Protein AF-0000000073401118 (afdb_homodimer)

Solvent-accessible surface area (backbone atoms only — not comparable to full-atom values): 35729 Å² total; per-residue (Å²): 131,48,55,40,58,37,63,47,69,46,80,69,41,74,24,68,22,26,36,30,37,42,54,56,75,55,61,61,20,61,83,17,18,49,40,65,60,48,33,18,54,53,37,44,51,42,55,16,43,44,14,30,41,29,41,31,58,23,10,23,42,85,70,21,19,41,24,78,24,24,38,29,34,64,48,70,65,22,48,58,38,40,47,64,43,51,51,45,34,61,72,62,28,89,48,42,39,30,37,26,43,28,39,17,14,51,51,13,24,14,41,55,36,71,77,45,10,46,75,29,50,53,94,73,76,33,49,82,18,39,22,59,19,62,51,40,64,46,88,90,47,76,60,23,44,48,53,49,76,67,48,50,52,51,51,44,48,27,45,24,54,24,32,39,51,40,47,73,70,62,49,48,29,39,30,42,45,32,26,52,28,15,30,41,22,25,28,52,20,59,78,40,18,74,33,83,54,79,52,12,74,49,73,69,20,12,44,40,58,48,50,50,40,48,50,45,31,55,70,48,28,60,85,55,38,37,39,29,35,30,34,33,34,26,30,52,38,93,84,39,37,38,55,70,56,41,44,53,52,47,45,54,38,49,76,70,63,48,56,32,40,37,27,47,56,25,50,58,45,86,74,43,64,79,78,84,47,77,38,59,30,33,65,55,17,27,52,41,29,73,74,58,70,49,53,20,25,21,28,42,66,55,73,50,54,68,59,52,27,47,40,35,65,72,61,37,23,64,27,43,32,30,48,46,53,40,69,55,31,49,34,45,49,47,54,34,21,54,75,62,73,35,62,38,62,62,45,75,72,52,56,80,30,56,50,82,92,41,78,48,31,60,41,95,72,64,70,33,73,109,130,48,56,38,59,34,65,49,69,47,80,69,42,73,23,66,21,27,37,31,38,43,55,56,74,55,60,61,20,60,83,16,17,51,40,65,60,48,33,18,55,53,36,43,52,42,55,16,42,43,15,30,42,30,40,30,58,24,10,24,41,85,69,20,18,41,24,78,24,25,39,29,33,63,50,69,66,21,48,58,39,42,47,64,41,49,52,46,33,62,73,61,28,88,47,42,38,30,36,26,44,28,39,18,14,51,52,14,24,16,41,56,34,71,78,45,10,46,75,30,50,54,93,74,75,33,49,83,18,39,22,59,19,63,50,41,65,47,89,90,46,76,61,22,45,48,54,50,74,68,48,50,52,50,52,44,47,28,45,25,53,22,32,39,50,39,47,73,69,62,51,48,29,40,29,43,46,32,25,50,28,15,31,41,22,24,27,52,20,59,78,39,18,74,34,83,54,79,52,13,74,50,74,69,20,12,44,40,58,50,51,51,40,48,51,46,31,56,70,47,27,61,83,55,38,35,39,28,36,31,34,32,34,28,29,52,38,94,82,39,38,37,54,71,56,40,43,53,52,49,43,54,37,49,76,70,64,48,54,31,40,36,27,48,56,25,50,58,46,88,74,42,63,80,79,83,48,78,37,59,30,33,66,56,18,26,52,40,30,71,73,57,70,50,51,21,27,21,29,41,67,53,72,50,54,68,59,52,27,47,39,36,64,73,59,37,22,64,27,42,31,30,49,46,54,38,69,54,33,50,34,46,49,49,54,35,21,54,74,61,73,34,62,37,62,62,47,76,72,52,56,81,29,58,50,82,91,42,77,48,31,61,41,95,73,65,72,32,70,110

Structure (mmCIF, N/CA/C/O backbone):
data_AF-0000000073401118-model_v1
#
loop_
_entity.id
_entity.type
_entity.pdbx_description
1 polymer 'Oxidoreductase, FAD/FMN-binding'
#
loop_
_atom_site.group_PDB
_atom_site.id
_atom_site.type_symbol
_atom_site.label_atom_id
_atom_site.label_alt_id
_atom_site.label_comp_id
_atom_site.label_asym_id
_atom_site.label_entity_id
_atom_site.label_seq_id
_atom_site.pdbx_PDB_ins_code
_atom_site.Cartn_x
_atom_site.Cartn_y
_atom_site.Cartn_z
_atom_site.occupancy
_atom_site.B_iso_or_equiv
_atom_site.auth_seq_id
_atom_site.auth_comp_id
_atom_site.auth_asym_id
_atom_site.auth_atom_id
_atom_site.pdbx_PDB_model_num
ATOM 1 N N . MET A 1 1 ? -20.281 -0.893 -20.953 1 76.19 1 MET A N 1
ATOM 2 C CA . MET A 1 1 ? -19.422 -1.292 -19.844 1 76.19 1 MET A CA 1
ATOM 3 C C . MET A 1 1 ? -18.203 -2.061 -20.359 1 76.19 1 MET A C 1
ATOM 5 O O . MET A 1 1 ? -18.312 -2.873 -21.281 1 76.19 1 MET A O 1
ATOM 9 N N . SER A 1 2 ? -17 -1.67 -19.984 1 93.31 2 SER A N 1
ATOM 10 C CA . SER A 1 2 ? -15.781 -2.348 -20.422 1 93.31 2 SER A CA 1
ATOM 11 C C . SER A 1 2 ? -15.781 -3.812 -20 1 93.31 2 SER A C 1
ATOM 13 O O . SER A 1 2 ? -16.203 -4.145 -18.891 1 93.31 2 SER A O 1
ATOM 15 N N . ALA A 1 3 ? -15.5 -4.723 -20.969 1 97.94 3 ALA A N 1
ATOM 16 C CA . ALA A 1 3 ? -15.484 -6.156 -20.688 1 97.94 3 ALA A CA 1
ATOM 17 C C . ALA A 1 3 ? -14.562 -6.473 -19.5 1 97.94 3 ALA A C 1
ATOM 19 O O . ALA A 1 3 ? -14.859 -7.371 -18.703 1 97.94 3 ALA A O 1
ATOM 20 N N . LEU A 1 4 ? -13.555 -5.707 -19.406 1 98.56 4 LEU A N 1
ATOM 21 C CA . LEU A 1 4 ? -12.555 -5.902 -18.375 1 98.56 4 LEU A CA 1
ATOM 22 C C . LEU A 1 4 ? -13.164 -5.711 -16.984 1 98.56 4 LEU A C 1
ATOM 24 O O . LEU A 1 4 ? -12.727 -6.348 -16.016 1 98.56 4 LEU A O 1
ATOM 28 N N . PHE A 1 5 ? -14.203 -4.902 -16.859 1 98.38 5 PHE A N 1
ATOM 29 C CA . PHE A 1 5 ? -14.781 -4.582 -15.562 1 98.38 5 PHE A CA 1
ATOM 30 C C . PHE A 1 5 ? -16.172 -5.211 -15.422 1 98.38 5 PHE A C 1
ATOM 32 O O . PHE A 1 5 ? -17 -4.723 -14.656 1 98.38 5 PHE A O 1
ATOM 39 N N . SER A 1 6 ? -16.422 -6.254 -16.156 1 98.31 6 SER A N 1
ATOM 40 C CA . SER A 1 6 ? -17.641 -7.055 -15.992 1 98.31 6 SER A CA 1
ATOM 41 C C . SER A 1 6 ? -17.422 -8.172 -14.977 1 98.31 6 SER A C 1
ATOM 43 O O . SER A 1 6 ? -16.312 -8.703 -14.852 1 98.31 6 SER A O 1
ATOM 45 N N . PRO A 1 7 ? -18.469 -8.469 -14.227 1 98.06 7 PRO A N 1
ATOM 46 C CA . PRO A 1 7 ? -18.328 -9.508 -13.211 1 98.06 7 PRO A CA 1
ATOM 47 C C . PRO A 1 7 ? -18.219 -10.914 -13.805 1 98.06 7 PRO A C 1
ATOM 49 O O . PRO A 1 7 ? -18.547 -11.109 -14.977 1 98.06 7 PRO A O 1
ATOM 52 N N . PHE A 1 8 ? -17.719 -11.82 -13.133 1 98.44 8 PHE A N 1
ATOM 53 C CA . PHE A 1 8 ? -17.578 -13.227 -13.492 1 98.44 8 PHE A CA 1
ATOM 54 C C . PHE A 1 8 ? -17.734 -14.117 -12.266 1 98.44 8 PHE A C 1
ATOM 56 O O . PHE A 1 8 ? -17.188 -13.82 -11.203 1 98.44 8 PHE A O 1
ATOM 63 N N . THR A 1 9 ? -18.5 -15.117 -12.359 1 98.5 9 THR A N 1
ATOM 64 C CA . THR A 1 9 ? -18.734 -16.016 -11.234 1 98.5 9 THR A CA 1
ATOM 65 C C . THR A 1 9 ? -18.062 -17.359 -11.461 1 98.5 9 THR A C 1
ATOM 67 O O . THR A 1 9 ? -18.219 -17.969 -12.516 1 98.5 9 THR A O 1
ATOM 70 N N . LEU A 1 10 ? -17.203 -17.766 -10.57 1 97.81 10 LEU A N 1
ATOM 71 C CA . LEU A 1 10 ? -16.609 -19.094 -10.469 1 97.81 10 LEU A CA 1
ATOM 72 C C . LEU A 1 10 ? -17.203 -19.859 -9.297 1 97.81 10 LEU A C 1
ATOM 74 O O . LEU A 1 10 ? -16.875 -19.594 -8.141 1 97.81 10 LEU A O 1
ATOM 78 N N . ARG A 1 11 ? -18 -20.875 -9.602 1 97.25 11 ARG A N 1
ATOM 79 C CA . ARG A 1 11 ? -18.75 -21.562 -8.562 1 97.25 11 ARG A CA 1
ATOM 80 C C . ARG A 1 11 ? -19.516 -20.578 -7.68 1 97.25 11 ARG A C 1
ATOM 82 O O . ARG A 1 11 ? -20.328 -19.797 -8.172 1 97.25 11 ARG A O 1
ATOM 89 N N . GLY A 1 12 ? -19.203 -20.562 -6.41 1 97.44 12 GLY A N 1
ATOM 90 C CA . GLY A 1 12 ? -19.906 -19.688 -5.473 1 97.44 12 GLY A CA 1
ATOM 91 C C . GLY A 1 12 ? -19.203 -18.359 -5.273 1 97.44 12 GLY A C 1
ATOM 92 O O . GLY A 1 12 ? -19.625 -17.547 -4.449 1 97.44 12 GLY A O 1
ATOM 93 N N . VAL A 1 13 ? -18.234 -18.062 -6.02 1 98.31 13 VAL A N 1
ATOM 94 C CA . VAL A 1 13 ? -17.438 -16.844 -5.836 1 98.31 13 VAL A CA 1
ATOM 95 C C . VAL A 1 13 ? -17.609 -15.922 -7.039 1 98.31 13 VAL A C 1
ATOM 97 O O . VAL A 1 13 ? -17.281 -16.297 -8.164 1 98.31 13 VAL A O 1
ATOM 100 N N . THR A 1 14 ? -18.125 -14.711 -6.789 1 98.62 14 THR A N 1
ATOM 101 C CA . THR A 1 14 ? -18.297 -13.719 -7.848 1 98.62 14 THR A CA 1
ATOM 102 C C . THR A 1 14 ? -17.203 -12.664 -7.773 1 98.62 14 THR A C 1
ATOM 104 O O . THR A 1 14 ? -16.953 -12.086 -6.711 1 98.62 14 THR A O 1
ATOM 107 N N . LEU A 1 15 ? -16.516 -12.508 -8.828 1 98.44 15 LEU A N 1
ATOM 108 C CA . LEU A 1 15 ? -15.523 -11.453 -8.977 1 98.44 15 LEU A CA 1
ATOM 109 C C . LEU A 1 15 ? -16.125 -10.219 -9.633 1 98.44 15 LEU A C 1
ATOM 111 O O . LEU A 1 15 ? -16.828 -10.32 -10.641 1 98.44 15 LEU A O 1
ATOM 115 N N . PRO A 1 16 ? -15.867 -9.047 -9.094 1 97.81 16 PRO A N 1
ATOM 116 C CA . PRO A 1 16 ? -16.5 -7.828 -9.609 1 97.81 16 PRO A CA 1
ATOM 117 C C . PRO A 1 16 ? -15.938 -7.387 -10.953 1 97.81 16 PRO A C 1
ATOM 119 O O . PRO A 1 16 ? -16.531 -6.551 -11.633 1 97.81 16 PRO A O 1
ATOM 122 N N . ASN A 1 17 ? -14.836 -7.887 -11.305 1 98.56 17 ASN A N 1
ATOM 123 C CA . ASN A 1 17 ? -14.203 -7.609 -12.594 1 98.56 17 ASN A CA 1
ATOM 124 C C . ASN A 1 17 ? -13.242 -8.719 -12.992 1 98.56 17 ASN A C 1
ATOM 126 O O . ASN A 1 17 ? -13.109 -9.719 -12.281 1 98.56 17 ASN A O 1
ATOM 130 N N . ARG A 1 18 ? -12.562 -8.555 -14.133 1 98.81 18 ARG A N 1
ATOM 131 C CA . ARG A 1 18 ? -11.805 -9.633 -14.766 1 98.81 18 ARG A CA 1
ATOM 132 C C . ARG A 1 18 ? -10.305 -9.438 -14.562 1 98.81 18 ARG A C 1
ATOM 134 O O . ARG A 1 18 ? -9.5 -9.969 -15.328 1 98.81 18 ARG A O 1
ATOM 141 N N . ILE A 1 19 ? -9.906 -8.648 -13.562 1 98.88 19 ILE A N 1
ATOM 142 C CA . ILE A 1 19 ? -8.508 -8.344 -13.273 1 98.88 19 ILE A CA 1
ATOM 143 C C . ILE A 1 19 ? -8.031 -9.188 -12.094 1 98.88 19 ILE A C 1
ATOM 145 O O . ILE A 1 19 ? -8.617 -9.141 -11.008 1 98.88 19 ILE A O 1
ATOM 149 N N . VAL A 1 20 ? -6.957 -9.945 -12.289 1 98.94 20 VAL A N 1
ATOM 150 C CA . VAL A 1 20 ? -6.375 -10.805 -11.266 1 98.94 20 VAL A CA 1
ATOM 151 C C . VAL A 1 20 ? -4.965 -10.328 -10.93 1 98.94 20 VAL A C 1
ATOM 153 O O . VAL A 1 20 ? -4.176 -10.023 -11.828 1 98.94 20 VAL A O 1
ATOM 156 N N . ILE A 1 21 ? -4.707 -10.156 -9.68 1 98.88 21 ILE A N 1
ATOM 157 C CA . ILE A 1 21 ? -3.326 -9.945 -9.25 1 98.88 21 ILE A CA 1
ATOM 158 C C . ILE A 1 21 ? -2.633 -11.297 -9.07 1 98.88 21 ILE A C 1
ATOM 160 O O . ILE A 1 21 ? -3.045 -12.109 -8.242 1 98.88 21 ILE A O 1
ATOM 164 N N . SER A 1 22 ? -1.608 -11.477 -9.836 1 98.81 22 SER A N 1
ATOM 165 C CA . SER A 1 22 ? -0.896 -12.75 -9.852 1 98.81 22 SER A CA 1
ATOM 166 C C . SER A 1 22 ? -0.177 -13 -8.531 1 98.81 22 SER A C 1
ATOM 168 O O . SER A 1 22 ? 0.151 -12.055 -7.809 1 98.81 22 SER A O 1
ATOM 170 N N . PRO A 1 23 ? -0.032 -14.297 -8.133 1 98.56 23 PRO A N 1
ATOM 171 C CA . PRO A 1 23 ? 0.853 -14.578 -7.004 1 98.56 23 PRO A CA 1
ATOM 172 C C . PRO A 1 23 ? 2.295 -14.156 -7.258 1 98.56 23 PRO A C 1
ATOM 174 O O . PRO A 1 23 ? 2.838 -14.414 -8.336 1 98.56 23 PRO A O 1
ATOM 177 N N . MET A 1 24 ? 2.902 -13.461 -6.363 1 98 24 MET A N 1
ATOM 178 C CA . MET A 1 24 ? 4.266 -12.953 -6.484 1 98 24 MET A CA 1
ATOM 179 C C . MET A 1 24 ? 5.07 -13.242 -5.223 1 98 24 MET A C 1
ATOM 181 O O . MET A 1 24 ? 4.797 -12.672 -4.164 1 98 24 MET A O 1
ATOM 185 N N . CYS A 1 25 ? 6.02 -14.102 -5.367 1 97.81 25 CYS A N 1
ATOM 186 C CA . CYS A 1 25 ? 6.863 -14.375 -4.211 1 97.81 25 CYS A CA 1
ATOM 187 C C . CYS A 1 25 ? 7.547 -13.109 -3.717 1 97.81 25 CYS A C 1
ATOM 189 O O . CYS A 1 25 ? 8.133 -12.367 -4.508 1 97.81 25 CYS A O 1
ATOM 191 N N . GLN A 1 26 ? 7.508 -12.93 -2.461 1 98.12 26 GLN A N 1
ATOM 192 C CA . GLN A 1 26 ? 8.055 -11.719 -1.864 1 98.12 26 GLN A CA 1
ATOM 193 C C . GLN A 1 26 ? 9.312 -12.023 -1.051 1 98.12 26 GLN A C 1
ATOM 195 O O . GLN A 1 26 ? 10.047 -11.109 -0.669 1 98.12 26 GLN A O 1
ATOM 200 N N . TYR A 1 27 ? 9.492 -13.281 -0.711 1 98.25 27 TYR A N 1
ATOM 201 C CA . TYR A 1 27 ? 10.672 -13.711 0.038 1 98.25 27 TYR A CA 1
ATOM 202 C C . TYR A 1 27 ? 10.828 -12.891 1.313 1 98.25 27 TYR A C 1
ATOM 204 O O . TYR A 1 27 ? 11.906 -12.352 1.582 1 98.25 27 TYR A O 1
ATOM 212 N N . SER A 1 28 ? 9.812 -12.812 2.105 1 98.75 28 SER A N 1
ATOM 213 C CA . SER A 1 28 ? 9.805 -11.914 3.256 1 98.75 28 SER A CA 1
ATOM 214 C C . SER A 1 28 ? 9.188 -12.586 4.477 1 98.75 28 SER A C 1
ATOM 216 O O . SER A 1 28 ? 8.789 -11.906 5.43 1 98.75 28 SER A O 1
ATOM 218 N N . ALA A 1 29 ? 8.969 -13.891 4.387 1 98.75 29 ALA A N 1
ATOM 219 C CA . ALA A 1 29 ? 8.484 -14.656 5.535 1 98.75 29 ALA A CA 1
ATOM 220 C C . ALA A 1 29 ? 9.641 -15.148 6.391 1 98.75 29 ALA A C 1
ATOM 222 O O . ALA A 1 29 ? 10.805 -15.109 5.965 1 98.75 29 ALA A O 1
ATOM 223 N N . GLU A 1 30 ? 9.391 -15.469 7.621 1 98.56 30 GLU A N 1
ATOM 224 C CA . GLU A 1 30 ? 10.312 -16.141 8.531 1 98.56 30 GLU A CA 1
ATOM 225 C C . GLU A 1 30 ? 9.75 -17.484 8.984 1 98.56 30 GLU A C 1
ATOM 227 O O . GLU A 1 30 ? 8.688 -17.547 9.602 1 98.56 30 GLU A O 1
ATOM 232 N N . ASN A 1 31 ? 10.398 -18.562 8.578 1 98.25 31 ASN A N 1
ATOM 233 C CA . ASN A 1 31 ? 9.93 -19.922 8.852 1 98.25 31 ASN A CA 1
ATOM 234 C C . ASN A 1 31 ? 8.523 -20.141 8.305 1 98.25 31 ASN A C 1
ATOM 236 O O . ASN A 1 31 ? 7.68 -20.734 8.984 1 98.25 31 ASN A O 1
ATOM 240 N N . GLY A 1 32 ? 8.289 -19.578 7.172 1 98.81 32 GLY A N 1
ATOM 241 C CA . GLY A 1 32 ? 7.008 -19.75 6.508 1 98.81 32 GLY A CA 1
ATOM 242 C C . GLY A 1 32 ? 5.926 -18.844 7.039 1 98.81 32 GLY A C 1
ATOM 243 O O . GLY A 1 32 ? 4.82 -18.781 6.488 1 98.81 32 GLY A O 1
ATOM 244 N N . GLU A 1 33 ? 6.211 -18.094 8.117 1 98.94 33 GLU A N 1
ATOM 245 C CA . GLU A 1 33 ? 5.215 -17.25 8.773 1 98.94 33 GLU A CA 1
ATOM 246 C C . GLU A 1 33 ? 5.156 -15.867 8.141 1 98.94 33 GLU A C 1
ATOM 248 O O . GLU A 1 33 ? 6.188 -15.227 7.934 1 98.94 33 GLU A O 1
ATOM 253 N N . ALA A 1 34 ? 3.941 -15.414 7.848 1 98.88 34 ALA A N 1
ATOM 254 C CA . ALA A 1 34 ? 3.744 -14.055 7.355 1 98.88 34 ALA A CA 1
ATOM 255 C C . ALA A 1 34 ? 4.246 -13.023 8.367 1 98.88 34 ALA A C 1
ATOM 257 O O . ALA A 1 34 ? 4.184 -13.258 9.578 1 98.88 34 ALA A O 1
ATOM 258 N N . ARG A 1 35 ? 4.77 -11.953 7.891 1 98.5 35 ARG A N 1
ATOM 259 C CA . ARG A 1 35 ? 5.285 -10.852 8.703 1 98.5 35 ARG A CA 1
ATOM 260 C C . ARG A 1 35 ? 4.664 -9.523 8.281 1 98.5 35 ARG A C 1
ATOM 262 O O . ARG A 1 35 ? 3.717 -9.5 7.492 1 98.5 35 ARG A O 1
ATOM 269 N N . ALA A 1 36 ? 5.137 -8.406 8.844 1 98.69 36 ALA A N 1
ATOM 270 C CA . ALA A 1 36 ? 4.598 -7.078 8.578 1 98.69 36 ALA A CA 1
ATOM 271 C C . ALA A 1 36 ? 4.625 -6.762 7.086 1 98.69 36 ALA A C 1
ATOM 273 O O . ALA A 1 36 ? 3.738 -6.074 6.574 1 98.69 36 ALA A O 1
ATOM 274 N N . TRP A 1 37 ? 5.641 -7.289 6.41 1 98.81 37 TRP A N 1
ATOM 275 C CA . TRP A 1 37 ? 5.703 -7.094 4.965 1 98.81 37 TRP A CA 1
ATOM 276 C C . TRP A 1 37 ? 4.422 -7.574 4.293 1 98.81 37 TRP A C 1
ATOM 278 O O . TRP A 1 37 ? 3.893 -6.902 3.402 1 98.81 37 TRP A O 1
ATOM 288 N N . HIS A 1 38 ? 3.99 -8.703 4.734 1 98.94 38 HIS A N 1
ATOM 289 C CA . HIS A 1 38 ? 2.818 -9.281 4.09 1 98.94 38 HIS A CA 1
ATOM 290 C C . HIS A 1 38 ? 1.569 -8.453 4.359 1 98.94 38 HIS A C 1
ATOM 292 O O . HIS A 1 38 ? 0.704 -8.32 3.492 1 98.94 38 HIS A O 1
ATOM 298 N N . MET A 1 39 ? 1.479 -7.918 5.562 1 98.88 39 MET A N 1
ATOM 299 C CA . MET A 1 39 ? 0.378 -7.004 5.855 1 98.88 39 MET A CA 1
ATOM 300 C C . MET A 1 39 ? 0.409 -5.801 4.918 1 98.88 39 MET A C 1
ATOM 302 O O . MET A 1 39 ? -0.619 -5.418 4.359 1 98.88 39 MET A O 1
ATOM 306 N N . ILE A 1 40 ? 1.57 -5.215 4.742 1 98.88 40 ILE A N 1
ATOM 307 C CA . ILE A 1 40 ? 1.737 -4.035 3.898 1 98.88 40 ILE A CA 1
ATOM 308 C C . ILE A 1 40 ? 1.45 -4.395 2.443 1 98.88 40 ILE A C 1
ATOM 310 O O . ILE A 1 40 ? 0.598 -3.779 1.801 1 98.88 40 ILE A O 1
ATOM 314 N N . HIS A 1 41 ? 2.074 -5.438 1.964 1 98.81 41 HIS A N 1
ATOM 315 C CA . HIS A 1 41 ? 2.064 -5.82 0.556 1 98.81 41 HIS A CA 1
ATOM 316 C C . HIS A 1 41 ? 0.688 -6.32 0.13 1 98.81 41 HIS A C 1
ATOM 318 O O . HIS A 1 41 ? 0.091 -5.785 -0.807 1 98.81 41 HIS A O 1
ATOM 324 N N . LEU A 1 42 ? 0.178 -7.297 0.824 1 98.94 42 LEU A N 1
ATOM 325 C CA . LEU A 1 42 ? -1.124 -7.852 0.473 1 98.94 42 LEU A CA 1
ATOM 326 C C . LEU A 1 42 ? -2.242 -6.871 0.809 1 98.94 42 LEU A C 1
ATOM 328 O O . LEU A 1 42 ? -3.215 -6.75 0.059 1 98.94 42 LEU A O 1
ATOM 332 N N . GLY A 1 43 ? -2.061 -6.215 1.923 1 98.81 43 GLY A N 1
ATOM 333 C CA . GLY A 1 43 ? -3.059 -5.23 2.311 1 98.81 43 GLY A CA 1
ATOM 334 C C . GLY A 1 43 ? -3.258 -4.141 1.271 1 98.81 43 GLY A C 1
ATOM 335 O O . GLY A 1 43 ? -4.391 -3.824 0.906 1 98.81 43 GLY A O 1
ATOM 336 N N . HIS A 1 44 ? -2.152 -3.572 0.819 1 98.19 44 HIS A N 1
ATOM 337 C CA . HIS A 1 44 ? -2.312 -2.473 -0.125 1 98.19 44 HIS A CA 1
ATOM 338 C C . HIS A 1 44 ? -2.812 -2.973 -1.476 1 98.19 44 HIS A C 1
ATOM 340 O O . HIS A 1 44 ? -3.586 -2.287 -2.15 1 98.19 44 HIS A O 1
ATOM 346 N N . LEU A 1 45 ? -2.373 -4.145 -1.933 1 98.81 45 LEU A N 1
ATOM 347 C CA . LEU A 1 45 ? -2.861 -4.699 -3.191 1 98.81 45 LEU A CA 1
ATOM 348 C C . LEU A 1 45 ? -4.355 -4.984 -3.115 1 98.81 45 LEU A C 1
ATOM 350 O O . LEU A 1 45 ? -5.07 -4.855 -4.113 1 98.81 45 LEU A O 1
ATOM 354 N N . ALA A 1 46 ? -4.82 -5.352 -1.925 1 98.81 46 ALA A N 1
ATOM 355 C CA . ALA A 1 46 ? -6.238 -5.625 -1.728 1 98.81 46 ALA A CA 1
ATOM 356 C C . ALA A 1 46 ? -7.082 -4.379 -1.988 1 98.81 46 ALA A C 1
ATOM 358 O O . ALA A 1 46 ? -8.273 -4.48 -2.277 1 98.81 46 ALA A O 1
ATOM 359 N N . LEU A 1 47 ? -6.461 -3.229 -1.875 1 98.69 47 LEU A N 1
ATOM 360 C CA . LEU A 1 47 ? -7.164 -1.964 -2.059 1 98.69 47 LEU A CA 1
ATOM 361 C C . LEU A 1 47 ? -7.066 -1.492 -3.506 1 98.69 47 LEU A C 1
ATOM 363 O O . LEU A 1 47 ? -7.383 -0.34 -3.811 1 98.69 47 LEU A O 1
ATOM 367 N N . SER A 1 48 ? -6.648 -2.293 -4.461 1 98.56 48 SER A N 1
ATOM 368 C CA . SER A 1 48 ? -6.316 -1.931 -5.836 1 98.56 48 SER A CA 1
ATOM 369 C C . SER A 1 48 ? -7.57 -1.803 -6.691 1 98.56 48 SER A C 1
ATOM 371 O O . SER A 1 48 ? -7.531 -1.212 -7.773 1 98.56 48 SER A O 1
ATOM 373 N N . GLY A 1 49 ? -8.656 -2.479 -6.266 1 98.38 49 GLY A N 1
ATOM 374 C CA . GLY A 1 49 ? -9.859 -2.512 -7.086 1 98.38 49 GLY A CA 1
ATOM 375 C C . GLY A 1 49 ? -9.93 -3.73 -7.988 1 98.38 49 GLY A C 1
ATOM 376 O O . GLY A 1 49 ? -10.922 -3.934 -8.688 1 98.38 49 GLY A O 1
ATOM 377 N N . ALA A 1 50 ? -8.938 -4.609 -7.938 1 98.81 50 ALA A N 1
ATOM 378 C CA . ALA A 1 50 ? -8.93 -5.836 -8.734 1 98.81 50 ALA A CA 1
ATOM 379 C C . ALA A 1 50 ? -9.984 -6.816 -8.227 1 98.81 50 ALA A C 1
ATOM 381 O O . ALA A 1 50 ? -10.484 -6.68 -7.105 1 98.81 50 ALA A O 1
ATOM 382 N N . GLY A 1 51 ? -10.32 -7.746 -9.102 1 98.69 51 GLY A N 1
ATOM 383 C CA . GLY A 1 51 ? -11.344 -8.711 -8.734 1 98.69 51 GLY A CA 1
ATOM 384 C C . GLY A 1 51 ? -10.82 -9.828 -7.852 1 98.69 51 GLY A C 1
ATOM 385 O O . GLY A 1 51 ? -11.562 -10.375 -7.027 1 98.69 51 GLY A O 1
ATOM 386 N N . LEU A 1 52 ? -9.555 -10.172 -8.039 1 98.88 52 LEU A N 1
ATOM 387 C CA . LEU A 1 52 ? -8.969 -11.305 -7.332 1 98.88 52 LEU A CA 1
ATOM 388 C C . LEU A 1 52 ? -7.508 -11.031 -6.984 1 98.88 52 LEU A C 1
ATOM 390 O O . LEU A 1 52 ? -6.742 -10.57 -7.828 1 98.88 52 LEU A O 1
ATOM 394 N N . LEU A 1 53 ? -7.18 -11.18 -5.754 1 98.94 53 LEU A N 1
ATOM 395 C CA . LEU A 1 53 ? -5.801 -11.148 -5.273 1 98.94 53 LEU A CA 1
ATOM 396 C C . LEU A 1 53 ? -5.309 -12.555 -4.957 1 98.94 53 LEU A C 1
ATOM 398 O O . LEU A 1 53 ? -5.863 -13.234 -4.086 1 98.94 53 LEU A O 1
ATOM 402 N N . CYS A 1 54 ? -4.297 -12.992 -5.656 1 98.94 54 CYS A N 1
ATOM 403 C CA . CYS A 1 54 ? -3.742 -14.312 -5.387 1 98.94 54 CYS A CA 1
ATOM 404 C C . CYS A 1 54 ? -2.488 -14.211 -4.523 1 98.94 54 CYS A C 1
ATOM 406 O O . CYS A 1 54 ? -1.486 -13.625 -4.945 1 98.94 54 CYS A O 1
ATOM 408 N N . ILE A 1 55 ? -2.551 -14.742 -3.305 1 98.88 55 ILE A N 1
ATOM 409 C CA . ILE A 1 55 ? -1.406 -14.773 -2.402 1 98.88 55 ILE A CA 1
ATOM 410 C C . ILE A 1 55 ? -0.281 -15.594 -3.023 1 98.88 55 ILE A C 1
ATOM 412 O O . ILE A 1 55 ? -0.531 -16.641 -3.631 1 98.88 55 ILE A O 1
ATOM 416 N N . GLU A 1 56 ? 0.899 -15.219 -2.838 1 98.62 56 GLU A N 1
ATOM 417 C CA . GLU A 1 56 ? 2.107 -15.758 -3.453 1 98.62 56 GLU A CA 1
ATOM 418 C C . GLU A 1 56 ? 2.197 -17.266 -3.26 1 98.62 56 GLU A C 1
ATOM 420 O O . GLU A 1 56 ? 1.38 -17.859 -2.551 1 98.62 56 GLU A O 1
ATOM 425 N N . ALA A 1 57 ? 3.15 -17.844 -4.023 1 98.62 57 ALA A N 1
ATOM 426 C CA . ALA A 1 57 ? 3.41 -19.281 -3.877 1 98.62 57 ALA A CA 1
ATOM 427 C C . ALA A 1 57 ? 3.629 -19.641 -2.412 1 98.62 57 ALA A C 1
ATOM 429 O O . ALA A 1 57 ? 4.672 -19.344 -1.836 1 98.62 57 ALA A O 1
ATOM 430 N N . THR A 1 58 ? 2.66 -20.312 -1.853 1 98.94 58 THR A N 1
ATOM 431 C CA . THR A 1 58 ? 2.664 -20.734 -0.458 1 98.94 58 THR A CA 1
ATOM 432 C C . THR A 1 58 ? 3.094 -22.203 -0.344 1 98.94 58 THR A C 1
ATOM 434 O O . THR A 1 58 ? 2.391 -23.094 -0.811 1 98.94 58 THR A O 1
ATOM 437 N N . ALA A 1 59 ? 4.207 -22.375 0.259 1 98.94 59 ALA A N 1
ATOM 438 C CA . ALA A 1 59 ? 4.781 -23.719 0.343 1 98.94 59 ALA A CA 1
ATOM 439 C C . ALA A 1 59 ? 3.932 -24.625 1.225 1 98.94 59 ALA A C 1
ATOM 441 O O . ALA A 1 59 ? 3.498 -24.234 2.307 1 98.94 59 ALA A O 1
ATOM 442 N N . VAL A 1 60 ? 3.744 -25.875 0.848 1 98.94 60 VAL A N 1
ATOM 443 C CA . VAL A 1 60 ? 2.877 -26.797 1.569 1 98.94 60 VAL A CA 1
ATOM 444 C C . VAL A 1 60 ? 3.691 -27.562 2.609 1 98.94 60 VAL A C 1
ATOM 446 O O . VAL A 1 60 ? 3.129 -28.188 3.51 1 98.94 60 VAL A O 1
ATOM 449 N N . GLU A 1 61 ? 4.953 -27.562 2.502 1 98.56 61 GLU A N 1
ATOM 450 C CA . GLU A 1 61 ? 5.883 -28.109 3.49 1 98.56 61 GLU A CA 1
ATOM 451 C C . GLU A 1 61 ? 7.176 -27.312 3.533 1 98.56 61 GLU A C 1
ATOM 453 O O . GLU A 1 61 ? 7.512 -26.609 2.576 1 98.56 61 GLU A O 1
ATOM 458 N N . PRO A 1 62 ? 7.934 -27.391 4.605 1 98.38 62 PRO A N 1
ATOM 459 C CA . PRO A 1 62 ? 9.125 -26.547 4.758 1 98.38 62 PRO A CA 1
ATOM 460 C C . PRO A 1 62 ? 10.133 -26.75 3.623 1 98.38 62 PRO A C 1
ATOM 462 O O . PRO A 1 62 ? 10.672 -25.766 3.096 1 98.38 62 PRO A O 1
ATOM 465 N N . ASP A 1 63 ? 10.305 -27.938 3.158 1 97.94 63 ASP A N 1
ATOM 466 C CA . ASP A 1 63 ? 11.312 -28.234 2.145 1 97.94 63 ASP A CA 1
ATOM 467 C C . ASP A 1 63 ? 10.781 -27.953 0.741 1 97.94 63 ASP A C 1
ATOM 469 O O . ASP A 1 63 ? 11.508 -28.078 -0.243 1 97.94 63 ASP A O 1
ATOM 473 N N . GLY A 1 64 ? 9.5 -27.594 0.647 1 98.62 64 GLY A N 1
ATOM 474 C CA . GLY A 1 64 ? 8.906 -27.25 -0.634 1 98.62 64 GLY A CA 1
ATOM 475 C C . GLY A 1 64 ? 9.07 -25.781 -0.985 1 98.62 64 GLY A C 1
ATOM 476 O O . GLY A 1 64 ? 8.641 -25.344 -2.053 1 98.62 64 GLY A O 1
ATOM 477 N N . ARG A 1 65 ? 9.75 -25.062 -0.099 1 98.5 65 ARG A N 1
ATOM 478 C CA . ARG A 1 65 ? 9.961 -23.641 -0.32 1 98.5 65 ARG A CA 1
ATOM 479 C C . ARG A 1 65 ? 10.984 -23.406 -1.42 1 98.5 65 ARG A C 1
ATOM 481 O O . ARG A 1 65 ? 11.977 -24.125 -1.523 1 98.5 65 ARG A O 1
ATOM 488 N N . ILE A 1 66 ? 10.719 -22.359 -2.211 1 98.69 66 ILE A N 1
ATOM 489 C CA . ILE A 1 66 ? 11.719 -21.906 -3.174 1 98.69 66 ILE A CA 1
ATOM 490 C C . ILE A 1 66 ? 12.961 -21.406 -2.438 1 98.69 66 ILE A C 1
ATOM 492 O O . ILE A 1 66 ? 14.078 -21.812 -2.746 1 98.69 66 ILE A O 1
ATOM 496 N N . SER A 1 67 ? 12.789 -20.562 -1.491 1 98.19 67 SER A N 1
ATOM 497 C CA . SER A 1 67 ? 13.805 -19.969 -0.622 1 98.19 67 SER A CA 1
ATOM 498 C C . SER A 1 67 ? 13.406 -20.078 0.846 1 98.19 67 SER A C 1
ATOM 500 O O . SER A 1 67 ? 12.227 -20.234 1.164 1 98.19 67 SER A O 1
ATOM 502 N N . PRO A 1 68 ? 14.406 -19.969 1.782 1 98.19 68 PRO A N 1
ATOM 503 C CA . PRO A 1 68 ? 14.07 -19.969 3.207 1 98.19 68 PRO A CA 1
ATOM 504 C C . PRO A 1 68 ? 13.125 -18.828 3.592 1 98.19 68 PRO A C 1
ATOM 506 O O . PRO A 1 68 ? 12.5 -18.875 4.652 1 98.19 68 PRO A O 1
ATOM 509 N N . ALA A 1 69 ? 12.945 -17.891 2.697 1 98.38 69 ALA A N 1
ATOM 510 C CA . ALA A 1 69 ? 12.195 -16.688 3.029 1 98.38 69 ALA A CA 1
ATOM 511 C C . ALA A 1 69 ? 10.781 -16.75 2.459 1 98.38 69 ALA A C 1
ATOM 513 O O . ALA A 1 69 ? 10.047 -15.766 2.496 1 98.38 69 ALA A O 1
ATOM 514 N N . ASP A 1 70 ? 10.336 -17.938 2.002 1 98.62 70 ASP A N 1
ATOM 515 C CA . ASP A 1 70 ? 9.031 -18.078 1.365 1 98.62 70 ASP A CA 1
ATOM 516 C C . ASP A 1 70 ? 7.926 -18.234 2.408 1 98.62 70 ASP A C 1
ATOM 518 O O . ASP A 1 70 ? 8.164 -18.75 3.5 1 98.62 70 ASP A O 1
ATOM 522 N N . LEU A 1 71 ? 6.781 -17.766 1.982 1 98.88 71 LEU A N 1
ATOM 523 C CA . LEU A 1 71 ? 5.559 -18.016 2.742 1 98.88 71 LEU A CA 1
ATOM 524 C C . LEU A 1 71 ? 5.195 -19.484 2.736 1 98.88 71 LEU A C 1
ATOM 526 O O . LEU A 1 71 ? 5.359 -20.172 1.719 1 98.88 71 LEU A O 1
ATOM 530 N N . GLY A 1 72 ? 4.703 -19.984 3.896 1 98.88 72 GLY A N 1
ATOM 531 C CA . GLY A 1 72 ? 4.234 -21.359 4.004 1 98.88 72 GLY A CA 1
ATOM 532 C C . GLY A 1 72 ? 2.887 -21.469 4.695 1 98.88 72 GLY A C 1
ATOM 533 O O . GLY A 1 72 ? 2.398 -20.5 5.281 1 98.88 72 GLY A O 1
ATOM 534 N N . LEU A 1 73 ? 2.277 -22.594 4.578 1 98.94 73 LEU A N 1
ATOM 535 C CA . LEU A 1 73 ? 1.031 -22.953 5.25 1 98.94 73 LEU A CA 1
ATOM 536 C C . LEU A 1 73 ? 0.995 -24.438 5.578 1 98.94 73 LEU A C 1
ATOM 538 O O . LEU A 1 73 ? 0.122 -25.172 5.098 1 98.94 73 LEU A O 1
ATOM 542 N N . TRP A 1 74 ? 1.875 -24.922 6.512 1 98.75 74 TRP A N 1
ATOM 543 C CA . TRP A 1 74 ? 2.012 -26.359 6.734 1 98.75 74 TRP A CA 1
ATOM 544 C C . TRP A 1 74 ? 1.751 -26.703 8.195 1 98.75 74 TRP A C 1
ATOM 546 O O . TRP A 1 74 ? 1.71 -27.891 8.562 1 98.75 74 TRP A O 1
ATOM 556 N N . ASN A 1 75 ? 1.581 -25.703 9.055 1 98.75 75 ASN A N 1
ATOM 557 C CA . ASN A 1 75 ? 1.326 -25.984 10.461 1 98.75 75 ASN A CA 1
ATOM 558 C C . ASN A 1 75 ? 0.528 -24.859 11.117 1 98.75 75 ASN A C 1
ATOM 560 O O . ASN A 1 75 ? 0.119 -23.906 10.438 1 98.75 75 ASN A O 1
ATOM 564 N N . ASP A 1 76 ? 0.304 -24.984 12.375 1 98.75 76 ASP A N 1
ATOM 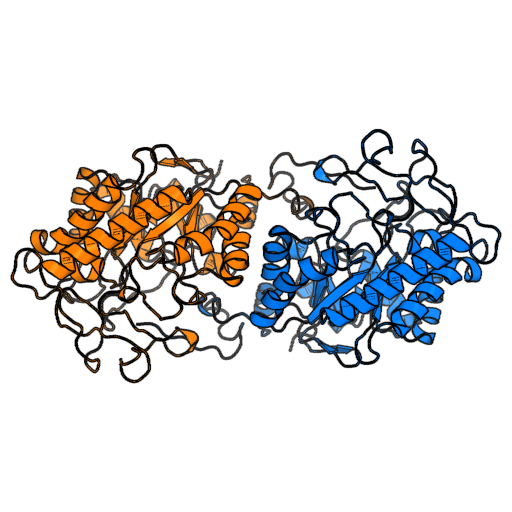565 C CA . ASP A 1 76 ? -0.532 -24.047 13.109 1 98.75 76 ASP A CA 1
ATOM 566 C C . ASP A 1 76 ? 0.104 -22.656 13.125 1 98.75 76 ASP A C 1
ATOM 568 O O . ASP A 1 76 ? -0.593 -21.641 13.016 1 98.75 76 ASP A O 1
ATOM 572 N N . ALA A 1 77 ? 1.397 -22.609 13.273 1 98.88 77 ALA A N 1
ATOM 573 C CA . ALA A 1 77 ? 2.098 -21.328 13.367 1 98.88 77 ALA A CA 1
ATOM 574 C C . ALA A 1 77 ? 1.971 -20.531 12.07 1 98.88 77 ALA A C 1
ATOM 576 O O . ALA A 1 77 ? 1.699 -19.328 12.094 1 98.88 77 ALA A O 1
ATOM 577 N N . THR A 1 78 ? 2.209 -21.172 10.953 1 98.88 78 THR A N 1
ATOM 578 C CA . THR A 1 78 ? 2.094 -20.516 9.656 1 98.88 78 THR A CA 1
ATOM 579 C C . THR A 1 78 ? 0.649 -20.094 9.391 1 98.88 78 THR A C 1
ATOM 581 O O . THR A 1 78 ? 0.4 -19.047 8.797 1 98.88 78 THR A O 1
ATOM 584 N N . GLU A 1 79 ? -0.32 -20.891 9.789 1 98.88 79 GLU A N 1
ATOM 585 C CA . GLU A 1 79 ? -1.729 -20.531 9.656 1 98.88 79 GLU A CA 1
ATOM 586 C C . GLU A 1 79 ? -2.066 -19.297 10.492 1 98.88 79 GLU A C 1
ATOM 588 O O . GLU A 1 79 ? -2.666 -18.359 9.992 1 98.88 79 GLU A O 1
ATOM 593 N N . ALA A 1 80 ? -1.627 -19.312 11.734 1 98.88 80 ALA A N 1
ATOM 594 C CA . ALA A 1 80 ? -1.9 -18.203 12.664 1 98.88 80 ALA A CA 1
ATOM 595 C C . ALA A 1 80 ? -1.298 -16.906 12.156 1 98.88 80 ALA A C 1
ATOM 597 O O . ALA A 1 80 ? -1.883 -15.828 12.344 1 98.88 80 ALA A O 1
ATOM 598 N N . ALA A 1 81 ? -0.194 -16.969 11.531 1 98.88 81 ALA A N 1
ATOM 599 C CA . ALA A 1 81 ? 0.538 -15.797 11.078 1 98.88 81 ALA A CA 1
ATOM 600 C C . ALA A 1 81 ? -0.219 -15.078 9.961 1 98.88 81 ALA A C 1
ATOM 602 O O . ALA A 1 81 ? -0.03 -13.875 9.75 1 98.88 81 ALA A O 1
ATOM 603 N N . LEU A 1 82 ? -1.089 -15.727 9.273 1 98.88 82 LEU A N 1
ATOM 604 C CA . LEU A 1 82 ? -1.816 -15.141 8.148 1 98.88 82 LEU A CA 1
ATOM 605 C C . LEU A 1 82 ? -3.143 -14.547 8.617 1 98.88 82 LEU A C 1
ATOM 607 O O . LEU A 1 82 ? -3.764 -13.766 7.891 1 98.88 82 LEU A O 1
ATOM 611 N N . GLU A 1 83 ? -3.613 -14.914 9.773 1 98.88 83 GLU A N 1
ATOM 612 C CA . GLU A 1 83 ? -4.938 -14.539 10.25 1 98.88 83 GLU A CA 1
ATOM 613 C C . GLU A 1 83 ? -5.098 -13.023 10.297 1 98.88 83 GLU A C 1
ATOM 615 O O . GLU A 1 83 ? -6.078 -12.477 9.781 1 98.88 83 GLU A O 1
ATOM 620 N N . PRO A 1 84 ? -4.121 -12.297 10.922 1 98.69 84 PRO A N 1
ATOM 621 C CA . PRO A 1 84 ? -4.312 -10.844 10.984 1 98.69 84 PRO A CA 1
ATOM 622 C C . PRO A 1 84 ? -4.297 -10.188 9.609 1 98.69 84 PRO A C 1
ATOM 624 O O . PRO A 1 84 ? -4.996 -9.188 9.391 1 98.69 84 PRO A O 1
ATOM 627 N N . VAL A 1 85 ? -3.494 -10.688 8.703 1 98.88 85 VAL A N 1
ATOM 628 C CA . VAL A 1 85 ? -3.416 -10.148 7.352 1 98.88 85 VAL A CA 1
ATOM 629 C C . VAL A 1 85 ? -4.77 -10.281 6.66 1 98.88 85 VAL A C 1
ATOM 631 O O . VAL A 1 85 ? -5.309 -9.305 6.133 1 98.88 85 VAL A O 1
ATOM 634 N N . LEU A 1 86 ? -5.328 -11.461 6.73 1 98.88 86 LEU A N 1
ATOM 635 C CA . LEU A 1 86 ? -6.598 -11.727 6.066 1 98.88 86 LEU A CA 1
ATOM 636 C C . LEU A 1 86 ? -7.734 -10.969 6.746 1 98.88 86 LEU A C 1
ATOM 638 O O . LEU A 1 86 ? -8.656 -10.492 6.078 1 98.88 86 LEU A O 1
ATOM 642 N N . ALA A 1 87 ? -7.695 -10.875 8.047 1 98.81 87 ALA A N 1
ATOM 643 C CA . ALA A 1 87 ? -8.695 -10.094 8.766 1 98.81 87 ALA A CA 1
ATOM 644 C C . ALA A 1 87 ? -8.688 -8.633 8.312 1 98.81 87 ALA A C 1
ATOM 646 O O . ALA A 1 87 ? -9.75 -8.039 8.109 1 98.81 87 ALA A O 1
ATOM 647 N N . ALA A 1 88 ? -7.516 -8.086 8.156 1 98.75 88 ALA A N 1
ATOM 648 C CA . ALA A 1 88 ? -7.395 -6.695 7.711 1 98.75 88 ALA A CA 1
ATOM 649 C C . ALA A 1 88 ? -7.953 -6.523 6.301 1 98.75 88 ALA A C 1
ATOM 651 O O . ALA A 1 88 ? -8.672 -5.559 6.027 1 98.75 88 ALA A O 1
ATOM 652 N N . ILE A 1 89 ? -7.598 -7.402 5.426 1 98.75 89 ILE A N 1
ATOM 653 C CA . ILE A 1 89 ? -8.078 -7.336 4.047 1 98.75 89 ILE A CA 1
ATOM 654 C C . ILE A 1 89 ? -9.602 -7.395 4.031 1 98.75 89 ILE A C 1
ATOM 656 O O . ILE A 1 89 ? -10.258 -6.582 3.373 1 98.75 89 ILE A O 1
ATOM 660 N N . ARG A 1 90 ? -10.188 -8.297 4.781 1 98.31 90 ARG A N 1
ATOM 661 C CA . ARG A 1 90 ? -11.641 -8.477 4.805 1 98.31 90 ARG A CA 1
ATOM 662 C C . ARG A 1 90 ? -12.336 -7.246 5.375 1 98.31 90 ARG A C 1
ATOM 664 O O . ARG A 1 90 ? -13.43 -6.895 4.949 1 98.31 90 ARG A O 1
ATOM 671 N N . LYS A 1 91 ? -11.688 -6.656 6.242 1 98.06 91 LYS A N 1
ATOM 672 C CA . LYS A 1 91 ? -12.266 -5.473 6.875 1 98.06 91 LYS A CA 1
ATOM 673 C C . LYS A 1 91 ? -12.289 -4.289 5.914 1 98.06 91 LYS A C 1
ATOM 675 O O . LYS A 1 91 ? -13.227 -3.488 5.93 1 98.06 91 LYS A O 1
ATOM 680 N N . HIS A 1 92 ? -11.32 -4.18 5.039 1 97.75 92 HIS A N 1
ATOM 681 C CA . HIS A 1 92 ? -11.117 -2.908 4.355 1 97.75 92 HIS A CA 1
ATOM 682 C C . HIS A 1 92 ? -11.328 -3.051 2.852 1 97.75 92 HIS A C 1
ATOM 684 O O . HIS A 1 92 ? -11.273 -2.062 2.117 1 97.75 92 HIS A O 1
ATOM 690 N N . SER A 1 93 ? -11.609 -4.238 2.338 1 98 93 SER A N 1
ATOM 691 C CA . SER A 1 93 ? -11.703 -4.453 0.897 1 98 93 SER A CA 1
ATOM 692 C C . SER A 1 93 ? -12.68 -5.578 0.568 1 98 93 SER A C 1
ATOM 694 O O . SER A 1 93 ? -12.711 -6.598 1.264 1 98 93 SER A O 1
ATOM 696 N N . PRO A 1 94 ? -13.461 -5.414 -0.403 1 97.5 94 PRO A N 1
ATOM 697 C CA . PRO A 1 94 ? -14.336 -6.496 -0.847 1 97.5 94 PRO A CA 1
ATOM 698 C C . PRO A 1 94 ? -13.625 -7.504 -1.747 1 97.5 94 PRO A C 1
ATOM 700 O O . PRO A 1 94 ? -14.242 -8.453 -2.23 1 97.5 94 PRO A O 1
ATOM 703 N N . ILE A 1 95 ? -12.352 -7.395 -2.023 1 98.62 95 ILE A N 1
ATOM 704 C CA . ILE A 1 95 ? -11.633 -8.219 -2.99 1 98.62 95 ILE A CA 1
ATOM 705 C C . I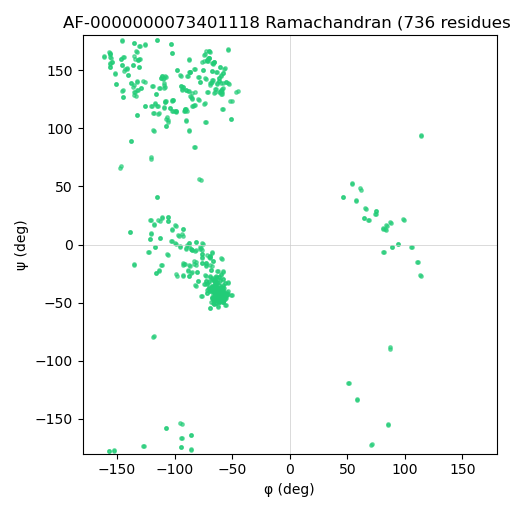LE A 1 95 ? -11.688 -9.68 -2.566 1 98.62 95 ILE A C 1
ATOM 707 O O . ILE A 1 95 ? -11.641 -9.992 -1.374 1 98.62 95 ILE A O 1
ATOM 711 N N . ARG A 1 96 ? -11.852 -10.578 -3.564 1 98.88 96 ARG A N 1
ATOM 712 C CA . ARG A 1 96 ? -11.711 -12 -3.287 1 98.88 96 ARG A CA 1
ATOM 713 C C . ARG A 1 96 ? -10.234 -12.406 -3.227 1 98.88 96 ARG A C 1
ATOM 715 O O . ARG A 1 96 ? -9.406 -11.836 -3.934 1 98.88 96 ARG A O 1
ATOM 722 N N . VAL A 1 97 ? -9.938 -13.336 -2.328 1 98.94 97 VAL A N 1
ATOM 723 C CA . VAL A 1 97 ? -8.547 -13.727 -2.102 1 98.94 97 VAL A CA 1
ATOM 724 C C . VAL A 1 97 ? -8.359 -15.195 -2.467 1 98.94 97 VAL A C 1
ATOM 726 O O . VAL A 1 97 ? -9.07 -16.062 -1.96 1 98.94 97 VAL A O 1
ATOM 729 N N . ALA A 1 98 ? -7.457 -15.398 -3.395 1 98.94 98 ALA A N 1
ATOM 730 C CA . ALA A 1 98 ? -6.992 -16.75 -3.713 1 98.94 98 ALA A CA 1
ATOM 731 C C . ALA A 1 98 ? -5.621 -17.016 -3.096 1 98.94 98 ALA A C 1
ATOM 733 O O . ALA A 1 98 ? -4.969 -16.094 -2.596 1 98.94 98 ALA A O 1
ATOM 734 N N . MET A 1 99 ? -5.266 -18.234 -3.045 1 98.94 99 MET A N 1
ATOM 735 C CA . MET A 1 99 ? -3.949 -18.641 -2.57 1 98.94 99 MET A CA 1
ATOM 736 C C . MET A 1 99 ? -3.34 -19.688 -3.496 1 98.94 99 MET A C 1
ATOM 738 O O . MET A 1 99 ? -4.008 -20.656 -3.877 1 98.94 99 MET A O 1
ATOM 742 N N . GLN A 1 100 ? -2.135 -19.438 -3.848 1 98.94 100 GLN A N 1
ATOM 743 C CA . GLN A 1 100 ? -1.431 -20.422 -4.656 1 98.94 100 GLN A CA 1
ATOM 744 C C . GLN A 1 100 ? -0.666 -21.406 -3.779 1 98.94 100 GLN A C 1
ATOM 746 O O . GLN A 1 100 ? 0.198 -21.016 -2.994 1 98.94 100 GLN A O 1
ATOM 751 N N . LEU A 1 101 ? -1.006 -22.672 -3.799 1 98.94 101 LEU A N 1
ATOM 752 C CA . LEU A 1 101 ? -0.28 -23.719 -3.092 1 98.94 101 LEU A CA 1
ATOM 753 C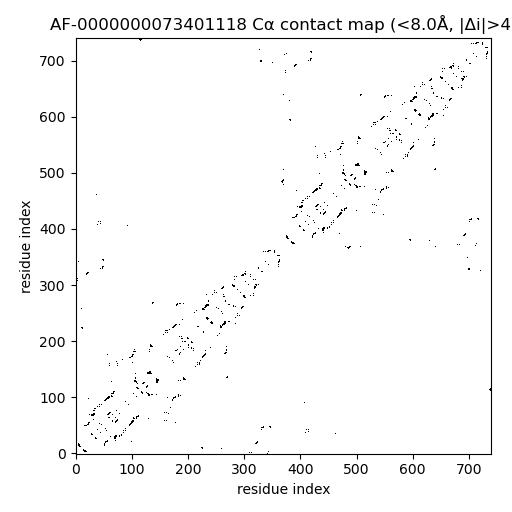 C . LEU A 1 101 ? 0.817 -24.312 -3.971 1 98.94 101 LEU A C 1
ATOM 755 O O . LEU A 1 101 ? 0.576 -24.641 -5.137 1 98.94 101 LEU A O 1
ATOM 759 N N . SER A 1 102 ? 1.978 -24.422 -3.363 1 98.81 102 SER A N 1
ATOM 760 C CA . SER A 1 102 ? 3.111 -24.703 -4.238 1 98.81 102 SER A CA 1
ATOM 761 C C . SER A 1 102 ? 4.137 -25.594 -3.543 1 98.81 102 SER A C 1
ATOM 763 O O . SER A 1 102 ? 4.148 -25.703 -2.314 1 98.81 102 SER A O 1
ATOM 765 N N . HIS A 1 103 ? 4.898 -26.312 -4.273 1 98.94 103 HIS A N 1
ATOM 766 C CA . HIS A 1 103 ? 6.121 -27.031 -3.939 1 98.94 103 HIS A CA 1
ATOM 767 C C . HIS A 1 103 ? 7.195 -26.812 -5 1 98.94 103 HIS A C 1
ATOM 769 O O . HIS A 1 103 ? 6.973 -27.094 -6.18 1 98.94 103 HIS A O 1
ATOM 775 N N . ALA A 1 104 ? 8.375 -26.422 -4.59 1 98.75 104 ALA A N 1
ATOM 776 C CA . ALA A 1 104 ? 9.359 -25.891 -5.531 1 98.75 104 ALA A CA 1
ATOM 777 C C . ALA A 1 104 ? 10.117 -27.016 -6.227 1 98.75 104 ALA A C 1
ATOM 779 O O . ALA A 1 104 ? 10.781 -26.797 -7.238 1 98.75 104 ALA A O 1
ATOM 780 N N . GLY A 1 105 ? 10.07 -28.297 -5.664 1 98.62 105 GLY A N 1
ATOM 781 C CA . GLY A 1 105 ? 10.789 -29.406 -6.27 1 98.62 105 GLY A CA 1
ATOM 782 C C . GLY A 1 105 ? 12.281 -29.156 -6.383 1 98.62 105 GLY A C 1
ATOM 783 O O . GLY A 1 105 ? 12.93 -28.781 -5.402 1 98.62 105 GLY A O 1
ATOM 784 N N . ARG A 1 106 ? 12.859 -29.406 -7.5 1 98.06 106 ARG A N 1
ATOM 785 C CA . ARG A 1 106 ? 14.312 -29.344 -7.668 1 98.06 106 ARG A CA 1
ATOM 786 C C . ARG A 1 106 ? 14.797 -27.906 -7.641 1 98.06 106 ARG A C 1
ATOM 788 O O . ARG A 1 106 ? 16 -27.656 -7.586 1 98.06 106 ARG A O 1
ATOM 795 N N . LYS A 1 107 ? 13.859 -26.938 -7.656 1 98.12 107 LYS A N 1
ATOM 796 C CA . LYS A 1 107 ? 14.234 -25.516 -7.602 1 98.12 107 LYS A CA 1
ATOM 797 C C . LYS A 1 107 ? 14.133 -24.984 -6.18 1 98.12 107 LYS A C 1
ATOM 799 O O . LYS A 1 107 ? 14.227 -23.766 -5.965 1 98.12 107 LYS A O 1
ATOM 804 N N . ALA A 1 108 ? 13.898 -25.875 -5.211 1 98.38 108 ALA A N 1
ATOM 805 C CA . ALA A 1 108 ? 13.883 -25.484 -3.801 1 98.38 108 ALA A CA 1
ATOM 806 C C . ALA A 1 108 ? 15.289 -25.125 -3.32 1 98.38 108 ALA A C 1
ATOM 808 O O . ALA A 1 108 ? 16.266 -25.312 -4.047 1 98.38 108 ALA A O 1
ATOM 809 N N . SER A 1 109 ? 15.344 -24.516 -2.176 1 98.25 109 SER A N 1
ATOM 810 C CA . SER A 1 109 ? 16.594 -24.172 -1.505 1 98.25 109 SER A CA 1
ATOM 811 C C . SER A 1 109 ? 17.375 -23.141 -2.303 1 98.25 109 SER A C 1
ATOM 813 O O . SER A 1 109 ? 18.609 -23.188 -2.34 1 98.25 109 SER A O 1
ATOM 815 N N . SER A 1 110 ? 16.688 -22.297 -2.984 1 98.06 110 SER A N 1
ATOM 816 C CA . SER A 1 110 ? 17.312 -21.203 -3.715 1 98.06 110 SER A CA 1
ATOM 817 C C . SER A 1 110 ? 17.516 -19.984 -2.824 1 98.06 110 SER A C 1
ATOM 819 O O . SER A 1 110 ? 16.734 -19.75 -1.893 1 98.06 110 SER A O 1
ATOM 821 N N . ASP A 1 111 ? 18.578 -19.203 -3.09 1 97.62 111 ASP A N 1
ATOM 822 C CA . ASP A 1 111 ? 18.734 -17.906 -2.428 1 97.62 111 ASP A CA 1
ATOM 823 C C . ASP A 1 111 ? 17.703 -16.906 -2.941 1 97.62 111 ASP A C 1
ATOM 825 O O . ASP A 1 111 ? 17.062 -17.141 -3.973 1 97.62 111 ASP A O 1
ATOM 829 N N . VAL A 1 112 ? 17.453 -15.859 -2.188 1 97.69 112 VAL A N 1
ATOM 830 C CA . VAL A 1 112 ? 16.531 -14.828 -2.633 1 97.69 112 VAL A CA 1
ATOM 831 C C . VAL A 1 112 ? 17.031 -14.203 -3.934 1 97.69 112 VAL A C 1
ATOM 833 O O . VAL A 1 112 ? 18.25 -14.156 -4.176 1 97.69 112 VAL A O 1
ATOM 836 N N . PRO A 1 113 ? 16.141 -13.695 -4.727 1 97.19 113 PRO A N 1
ATOM 837 C CA . PRO A 1 113 ? 16.531 -13.203 -6.051 1 97.19 113 PRO A CA 1
ATOM 838 C C . PRO A 1 113 ? 17.578 -12.086 -5.988 1 97.19 113 PRO A C 1
ATOM 840 O O . PRO A 1 113 ? 18.469 -12.031 -6.836 1 97.19 113 PRO A O 1
ATOM 843 N N . TRP A 1 114 ? 17.469 -11.188 -5.023 1 96.88 114 TRP A N 1
ATOM 844 C CA . TRP A 1 114 ? 18.375 -10.039 -4.992 1 96.88 114 TRP A CA 1
ATOM 845 C C . TRP A 1 114 ? 19.75 -10.438 -4.449 1 96.88 114 TRP A C 1
ATOM 847 O O . TRP A 1 114 ? 20.672 -9.625 -4.422 1 96.88 114 TRP A O 1
ATOM 857 N N . ASN A 1 115 ? 19.922 -11.688 -4.059 1 96.25 115 ASN A N 1
ATOM 858 C CA . ASN A 1 115 ? 21.219 -12.281 -3.779 1 96.25 115 ASN A CA 1
ATOM 859 C C . ASN A 1 115 ? 21.688 -13.188 -4.918 1 96.25 115 ASN A C 1
ATOM 861 O O . ASN A 1 115 ? 22.672 -13.922 -4.777 1 96.25 115 ASN A O 1
ATOM 865 N N . GLY A 1 116 ? 20.938 -13.258 -5.965 1 94.69 116 GLY A N 1
ATOM 866 C CA . GLY A 1 116 ? 21.328 -14.008 -7.145 1 94.69 116 GLY A CA 1
ATOM 867 C C . GLY A 1 116 ? 20.453 -15.211 -7.406 1 94.69 116 GLY A C 1
ATOM 868 O O . GLY A 1 116 ? 20.422 -15.734 -8.523 1 94.69 116 GLY A O 1
ATOM 869 N N . GLY A 1 117 ? 19.781 -15.836 -6.391 1 95.69 117 GLY A N 1
ATOM 870 C CA . GLY A 1 117 ? 18.797 -16.891 -6.578 1 95.69 117 GLY A CA 1
ATOM 871 C C . GLY A 1 117 ? 19.422 -18.25 -6.797 1 95.69 117 GLY A C 1
ATOM 872 O O . GLY A 1 117 ? 18.75 -19.172 -7.293 1 95.69 117 GLY A O 1
ATOM 873 N N . GLN A 1 118 ? 20.719 -18.406 -6.516 1 95.38 118 GLN A N 1
ATOM 874 C CA . GLN A 1 118 ? 21.375 -19.688 -6.73 1 95.38 118 GLN A CA 1
ATOM 875 C C . GLN A 1 118 ? 20.969 -20.703 -5.66 1 95.38 118 GLN A C 1
ATOM 877 O O . GLN A 1 118 ? 20.438 -20.328 -4.613 1 95.38 118 GLN A O 1
ATOM 882 N N . LEU A 1 119 ? 21.203 -21.891 -5.941 1 97.31 119 LEU A N 1
ATOM 883 C CA . LEU A 1 119 ? 20.969 -22.953 -4.957 1 97.31 119 LEU A CA 1
ATOM 884 C C . LEU A 1 119 ? 21.812 -22.719 -3.701 1 97.31 119 LEU A C 1
ATOM 886 O O . LEU A 1 119 ? 22.984 -22.375 -3.791 1 97.31 119 LEU A O 1
ATOM 890 N N . ILE A 1 120 ? 21.156 -22.828 -2.566 1 97.12 120 ILE A N 1
ATOM 891 C CA . ILE A 1 120 ? 21.859 -22.828 -1.292 1 97.12 120 ILE A CA 1
ATOM 892 C C . ILE A 1 120 ? 22.203 -24.266 -0.892 1 97.12 120 ILE A C 1
ATOM 894 O O . ILE A 1 120 ? 21.312 -25.047 -0.583 1 97.12 120 ILE A O 1
ATOM 898 N N . PRO A 1 121 ? 23.422 -24.547 -0.831 1 92 121 PRO A N 1
ATOM 899 C CA . PRO A 1 121 ? 23.797 -25.906 -0.43 1 92 121 PRO A CA 1
ATOM 900 C C . PRO A 1 121 ? 23.453 -26.203 1.023 1 92 121 PRO A C 1
ATOM 902 O O . PRO A 1 121 ? 23.312 -25.297 1.836 1 92 121 PRO A O 1
ATOM 905 N N . ALA A 1 122 ? 23.312 -27.516 1.266 1 91.69 122 ALA A N 1
ATOM 906 C CA . ALA A 1 122 ? 22.922 -27.953 2.602 1 91.69 122 ALA A CA 1
ATOM 907 C C . ALA A 1 122 ? 23.922 -27.484 3.652 1 91.69 122 ALA A C 1
ATOM 909 O O . ALA A 1 122 ? 23.531 -27.156 4.777 1 91.69 122 ALA A O 1
ATOM 910 N N . ASP A 1 123 ? 25.156 -27.453 3.352 1 92.75 123 ASP A N 1
ATOM 911 C CA . ASP A 1 123 ? 26.203 -27.094 4.297 1 92.75 123 ASP A CA 1
ATOM 912 C C . ASP A 1 123 ? 26.266 -25.578 4.504 1 92.75 123 ASP A C 1
ATOM 914 O O . ASP A 1 123 ? 27 -25.094 5.367 1 92.75 123 ASP A O 1
ATOM 918 N N . GLN A 1 124 ? 25.484 -24.844 3.789 1 94.25 124 GLN A N 1
ATOM 919 C CA . GLN A 1 124 ? 25.422 -23.391 3.914 1 94.25 124 GLN A CA 1
ATOM 920 C C . GLN A 1 124 ? 24.031 -22.922 4.348 1 94.25 124 GLN A C 1
ATOM 922 O O . GLN A 1 124 ? 23.625 -21.797 4.055 1 94.25 124 GLN A O 1
ATOM 927 N N . GLY A 1 125 ? 23.266 -23.859 4.863 1 94.38 125 GLY A N 1
ATOM 928 C CA . GLY A 1 125 ? 21.969 -23.484 5.434 1 94.38 125 GLY A CA 1
ATOM 929 C C . GLY A 1 125 ? 20.797 -23.875 4.562 1 94.38 125 GLY A C 1
ATOM 930 O O . GLY A 1 125 ? 19.641 -23.656 4.934 1 94.38 125 GLY A O 1
ATOM 931 N N . GLY A 1 126 ? 21.078 -24.453 3.383 1 97.25 126 GLY A N 1
ATOM 932 C CA . GLY A 1 126 ? 20.016 -24.953 2.531 1 97.25 126 GLY A CA 1
ATOM 933 C C . GLY A 1 126 ? 19.594 -26.375 2.873 1 97.25 126 GLY A C 1
ATOM 934 O O . GLY A 1 126 ? 19.688 -26.797 4.027 1 97.25 126 GLY A O 1
ATOM 935 N N . TRP A 1 127 ? 18.875 -27.031 1.977 1 98.19 127 TRP A N 1
ATOM 936 C CA . TRP A 1 127 ? 18.453 -28.422 2.107 1 98.19 127 TRP A CA 1
ATOM 937 C C . TRP A 1 127 ? 18.469 -29.125 0.753 1 98.19 127 TRP A C 1
ATOM 939 O O . TRP A 1 127 ? 18.625 -28.484 -0.287 1 98.19 127 TRP A O 1
ATOM 949 N N . GLN A 1 128 ? 18.484 -30.406 0.734 1 97.44 128 GLN A N 1
ATOM 950 C CA . GLN A 1 128 ? 18.391 -31.156 -0.509 1 97.44 128 GLN A CA 1
ATOM 951 C C . GLN A 1 128 ? 16.969 -31.125 -1.077 1 97.44 128 GLN A C 1
ATOM 953 O O . GLN A 1 128 ? 16.031 -31.609 -0.443 1 97.44 128 GLN A O 1
ATOM 958 N N . PRO A 1 129 ? 16.781 -30.641 -2.271 1 98 129 PRO A N 1
ATOM 959 C CA . PRO A 1 129 ? 15.445 -30.547 -2.861 1 98 129 PRO A CA 1
ATOM 960 C C . PRO A 1 129 ? 14.891 -31.922 -3.258 1 98 129 PRO A C 1
ATOM 962 O O . PRO A 1 129 ? 15.656 -32.875 -3.418 1 98 129 PRO A O 1
ATOM 965 N N . HIS A 1 130 ? 13.586 -31.969 -3.355 1 98.44 130 HIS A N 1
ATOM 966 C CA . HIS A 1 130 ? 12.883 -33.125 -3.885 1 98.44 130 HIS A CA 1
ATOM 967 C C . HIS A 1 130 ? 12.508 -32.938 -5.348 1 98.44 130 HIS A C 1
ATOM 969 O O . HIS A 1 130 ? 12.305 -31.812 -5.789 1 98.44 130 HIS A O 1
ATOM 975 N N . ALA A 1 131 ? 12.438 -34.031 -6.09 1 98.75 131 ALA A N 1
ATOM 976 C CA . ALA A 1 131 ? 12.078 -33.938 -7.504 1 98.75 131 ALA A CA 1
ATOM 977 C C . ALA A 1 131 ? 11.508 -35.25 -8.008 1 98.75 131 ALA A C 1
ATOM 979 O O . ALA A 1 131 ? 11.57 -36.281 -7.32 1 98.75 131 ALA A O 1
ATOM 980 N N . PRO A 1 132 ? 10.859 -35.25 -9.195 1 98.75 132 PRO A N 1
ATOM 981 C CA . PRO A 1 132 ? 10.43 -36.5 -9.773 1 98.75 132 PRO A CA 1
ATOM 982 C C . PRO A 1 132 ? 11.602 -37.438 -10.07 1 98.75 132 PRO A C 1
ATOM 984 O O . PRO A 1 132 ? 11.492 -38.656 -9.891 1 98.75 132 PRO A O 1
ATOM 987 N N . SER A 1 133 ? 12.672 -36.875 -10.57 1 98.62 133 SER A N 1
ATOM 988 C CA . SER A 1 133 ? 13.898 -37.594 -10.898 1 98.62 133 SER A CA 1
ATOM 989 C C . SER A 1 133 ? 15.125 -36.875 -10.328 1 98.62 133 SER A C 1
ATOM 991 O O . SER A 1 133 ? 15.07 -35.688 -10.016 1 98.62 133 SER A O 1
ATOM 993 N N . ALA A 1 134 ? 16.172 -37.656 -10.188 1 98.25 134 ALA A N 1
ATOM 994 C CA . ALA A 1 134 ? 17.422 -37.094 -9.695 1 98.25 134 ALA A CA 1
ATOM 995 C C . ALA A 1 134 ? 18.156 -36.312 -10.805 1 98.25 134 ALA A C 1
ATOM 997 O O . ALA A 1 134 ? 19.312 -36.625 -11.102 1 98.25 134 ALA A O 1
ATOM 998 N N . VAL A 1 135 ? 17.516 -35.375 -11.391 1 97.38 135 VAL A N 1
ATOM 999 C CA . VAL A 1 135 ? 18.031 -34.531 -12.453 1 97.38 135 VAL A CA 1
ATOM 1000 C C . VAL A 1 135 ? 18.125 -33.094 -11.953 1 97.38 135 VAL A C 1
ATOM 1002 O O . VAL A 1 135 ? 17.109 -32.469 -11.656 1 97.38 135 VAL A O 1
ATOM 1005 N N . PRO A 1 136 ? 19.328 -32.562 -11.805 1 96.38 136 PRO A N 1
ATOM 1006 C CA . PRO A 1 136 ? 19.453 -31.203 -11.312 1 96.38 136 PRO A CA 1
ATOM 1007 C C . PRO A 1 136 ? 18.875 -30.172 -12.289 1 96.38 136 PRO A C 1
ATOM 1009 O O . PRO A 1 136 ? 18.734 -30.453 -13.477 1 96.38 136 PRO A O 1
ATOM 1012 N N . HIS A 1 137 ? 18.516 -29.016 -11.781 1 96.31 137 HIS A N 1
ATOM 1013 C CA . HIS A 1 137 ? 18.031 -27.938 -12.633 1 96.31 137 HIS A CA 1
ATOM 1014 C C . HIS A 1 137 ? 19.156 -27.391 -13.516 1 96.31 137 HIS A C 1
ATOM 1016 O O . HIS A 1 137 ? 18.969 -27.188 -14.711 1 96.31 137 HIS A O 1
ATOM 1022 N N . ARG A 1 138 ? 20.25 -27.109 -12.867 1 94.25 138 ARG A N 1
ATOM 1023 C CA . ARG A 1 138 ? 21.484 -26.75 -13.586 1 94.25 138 ARG A CA 1
ATOM 1024 C C . ARG A 1 138 ? 22.5 -27.875 -13.5 1 94.25 138 ARG A C 1
ATOM 1026 O O . ARG A 1 138 ? 22.625 -28.531 -12.469 1 94.25 138 ARG A O 1
ATOM 1033 N N . GLU A 1 139 ? 23.203 -28.016 -14.531 1 90.69 139 GLU A N 1
ATOM 1034 C CA . GLU A 1 139 ? 24.094 -29.156 -14.68 1 90.69 139 GLU A CA 1
ATOM 1035 C C . GLU A 1 139 ? 25.109 -29.203 -13.531 1 90.69 139 GLU A C 1
ATOM 1037 O O . GLU A 1 139 ? 25.438 -30.281 -13.039 1 90.69 139 GLU A O 1
ATOM 1042 N N . HIS A 1 140 ? 25.594 -28.125 -13.023 1 91.44 140 HIS A N 1
ATOM 1043 C CA . HIS A 1 140 ? 26.656 -28.094 -12.023 1 91.44 140 HIS A CA 1
ATOM 1044 C C . HIS A 1 140 ? 26.094 -28.203 -10.609 1 91.44 140 HIS A C 1
ATOM 1046 O O . HIS A 1 140 ? 26.844 -28.297 -9.641 1 91.44 140 HIS A O 1
ATOM 1052 N N . GLU A 1 141 ? 24.75 -28.281 -10.469 1 94.25 141 GLU A N 1
ATOM 1053 C CA . GLU A 1 141 ? 24.109 -28.344 -9.156 1 94.25 141 GLU A CA 1
ATOM 1054 C C . GLU A 1 141 ? 24.031 -29.781 -8.664 1 94.25 141 GLU A C 1
ATOM 1056 O O . GLU A 1 141 ? 23.969 -30.719 -9.461 1 94.25 141 GLU A O 1
ATOM 1061 N N . PRO A 1 142 ? 24.109 -29.906 -7.336 1 94.75 142 PRO A N 1
ATOM 1062 C CA . PRO A 1 142 ? 23.859 -31.266 -6.812 1 94.75 142 PRO A CA 1
ATOM 1063 C C . PRO A 1 142 ? 22.5 -31.812 -7.234 1 94.75 142 PRO A C 1
ATOM 1065 O O . PRO A 1 142 ? 21.547 -31.047 -7.418 1 94.75 142 PRO A O 1
ATOM 1068 N N . SER A 1 143 ? 22.406 -33.125 -7.344 1 96.31 143 SER A N 1
ATOM 1069 C CA . SER A 1 143 ? 21.141 -33.781 -7.727 1 96.31 143 SER A CA 1
ATOM 1070 C C . SER A 1 143 ? 20.109 -33.656 -6.617 1 96.31 143 SER A C 1
ATOM 1072 O O . SER A 1 143 ? 20.438 -33.812 -5.438 1 96.31 143 SER A O 1
ATOM 1074 N N . PRO A 1 144 ? 18.891 -33.406 -6.938 1 97.81 144 PRO A N 1
ATOM 1075 C CA . PRO A 1 144 ? 17.812 -33.5 -5.965 1 97.81 144 PRO A CA 1
ATOM 1076 C C . PRO A 1 144 ? 17.484 -34.969 -5.602 1 97.81 144 PRO A C 1
ATOM 1078 O O . PRO A 1 144 ? 18.047 -35.875 -6.199 1 97.81 144 PRO A O 1
ATOM 1081 N N . LEU A 1 145 ? 16.75 -35.094 -4.562 1 97.94 145 LEU A N 1
ATOM 1082 C CA . LEU A 1 145 ? 16.281 -36.406 -4.168 1 97.94 145 LEU A CA 1
ATOM 1083 C C . LEU A 1 145 ? 15.039 -36.812 -4.957 1 97.94 145 LEU A C 1
ATOM 1085 O O . LEU A 1 145 ? 14.023 -36.125 -4.91 1 97.94 145 LEU A O 1
ATOM 1089 N N . ALA A 1 146 ? 15.078 -37.875 -5.688 1 98.75 146 ALA A N 1
ATOM 1090 C CA . ALA A 1 146 ? 13.906 -38.406 -6.391 1 98.75 146 ALA A CA 1
ATOM 1091 C C . ALA A 1 146 ? 12.852 -38.875 -5.406 1 98.75 146 ALA A C 1
ATOM 1093 O O . ALA A 1 146 ? 13.156 -39.656 -4.5 1 98.75 146 ALA A O 1
ATOM 1094 N N . LEU A 1 147 ? 11.672 -38.5 -5.57 1 98.69 147 LEU A N 1
ATOM 1095 C CA . LEU A 1 147 ? 10.586 -38.906 -4.684 1 98.69 147 LEU A CA 1
ATOM 1096 C C . LEU A 1 147 ? 10.234 -40.375 -4.902 1 98.69 147 LEU A C 1
ATOM 1098 O O . LEU A 1 147 ? 10.102 -40.812 -6.043 1 98.69 147 LEU A O 1
ATOM 1102 N N . ASP A 1 148 ? 10.141 -41.094 -3.822 1 98.12 148 ASP A N 1
ATOM 1103 C CA . ASP A 1 148 ? 9.602 -42.469 -3.879 1 98.12 148 ASP A CA 1
ATOM 1104 C C . ASP A 1 148 ? 8.109 -42.469 -3.559 1 98.12 148 ASP A C 1
ATOM 1106 O O . ASP A 1 148 ? 7.488 -41.406 -3.445 1 98.12 148 ASP A O 1
ATOM 1110 N N . SER A 1 149 ? 7.566 -43.656 -3.477 1 97.94 149 SER A N 1
ATOM 1111 C CA . SER A 1 149 ? 6.133 -43.781 -3.236 1 97.94 149 SER A CA 1
ATOM 1112 C C . SER A 1 149 ? 5.73 -43.062 -1.942 1 97.94 149 SER A C 1
ATOM 1114 O O . SER A 1 149 ? 4.707 -42.406 -1.892 1 97.94 149 SER A O 1
ATOM 1116 N N . ALA A 1 150 ? 6.492 -43.219 -0.929 1 98.38 150 ALA A N 1
ATOM 1117 C CA . ALA A 1 150 ? 6.215 -42.594 0.354 1 98.38 150 ALA A CA 1
ATOM 1118 C C . ALA A 1 150 ? 6.312 -41.062 0.242 1 98.38 150 ALA A C 1
ATOM 1120 O O . ALA A 1 150 ? 5.527 -40.344 0.853 1 98.38 150 ALA A O 1
ATOM 1121 N N . GLY A 1 151 ? 7.305 -40.625 -0.458 1 98.5 151 GLY A N 1
ATOM 1122 C CA . GLY A 1 151 ? 7.457 -39.188 -0.683 1 98.5 151 GLY A CA 1
ATOM 1123 C C . GLY A 1 151 ? 6.297 -38.562 -1.445 1 98.5 151 GLY A C 1
ATOM 1124 O O . GLY A 1 151 ? 5.844 -37.469 -1.12 1 98.5 151 GLY A O 1
ATOM 1125 N N . LEU A 1 152 ? 5.848 -39.281 -2.461 1 98.81 152 LEU A N 1
ATOM 1126 C CA . LEU A 1 152 ? 4.703 -38.781 -3.229 1 98.81 152 LEU A CA 1
ATOM 1127 C C . LEU A 1 152 ? 3.469 -38.656 -2.342 1 98.81 152 LEU A C 1
ATOM 1129 O O . LEU A 1 152 ? 2.744 -37.656 -2.418 1 98.81 152 LEU A O 1
ATOM 1133 N N . GLU A 1 153 ? 3.281 -39.656 -1.537 1 98.69 153 GLU A N 1
ATOM 1134 C CA . GLU A 1 153 ? 2.152 -39.625 -0.614 1 98.69 153 GLU A CA 1
ATOM 1135 C C . GLU A 1 153 ? 2.277 -38.469 0.371 1 98.69 153 GLU A C 1
ATOM 1137 O O . GLU A 1 153 ? 1.295 -37.781 0.659 1 98.69 153 GLU A O 1
ATOM 1142 N N . ARG A 1 154 ? 3.445 -38.281 0.897 1 98.69 154 ARG A N 1
ATOM 1143 C CA . ARG A 1 154 ? 3.709 -37.188 1.834 1 98.69 154 ARG A CA 1
ATOM 1144 C C . ARG A 1 154 ? 3.395 -35.844 1.206 1 98.69 154 ARG A C 1
ATOM 1146 O O . ARG A 1 154 ? 2.711 -35 1.812 1 98.69 154 ARG A O 1
ATOM 1153 N N . VAL A 1 155 ? 3.852 -35.625 0.012 1 98.88 155 VAL A N 1
ATOM 1154 C CA . VAL A 1 155 ? 3.654 -34.344 -0.674 1 98.88 155 VAL A CA 1
ATOM 1155 C C . VAL A 1 155 ? 2.168 -34.156 -0.956 1 98.88 155 VAL A C 1
ATOM 1157 O O . VAL A 1 155 ? 1.637 -33.062 -0.74 1 98.88 155 VAL A O 1
ATOM 1160 N N . ARG A 1 156 ? 1.516 -35.156 -1.461 1 98.88 156 ARG A N 1
ATOM 1161 C CA . ARG A 1 156 ? 0.082 -35.062 -1.715 1 98.88 156 ARG A CA 1
ATOM 1162 C C . ARG A 1 156 ? -0.674 -34.688 -0.444 1 98.88 156 ARG A C 1
ATOM 1164 O O . ARG A 1 156 ? -1.542 -33.812 -0.467 1 98.88 156 ARG A O 1
ATOM 1171 N N . CYS A 1 157 ? -0.3 -35.312 0.672 1 98.88 157 CYS A N 1
ATOM 1172 C CA . CYS A 1 157 ? -0.934 -35.031 1.955 1 98.88 157 CYS A CA 1
ATOM 1173 C C . CYS A 1 157 ? -0.651 -33.594 2.396 1 98.88 157 CYS A C 1
ATOM 1175 O O . CYS A 1 157 ? -1.515 -32.938 2.982 1 98.88 157 CYS A O 1
ATOM 1177 N N . ALA A 1 158 ? 0.511 -33.188 2.121 1 98.94 158 ALA A N 1
ATOM 1178 C CA . ALA A 1 158 ? 0.867 -31.797 2.465 1 98.94 158 ALA A CA 1
ATOM 1179 C C . ALA A 1 158 ? -0.024 -30.797 1.73 1 98.94 158 ALA A C 1
ATOM 1181 O O . ALA A 1 158 ? -0.474 -29.812 2.316 1 98.94 158 ALA A O 1
ATOM 1182 N N . PHE A 1 159 ? -0.271 -31.031 0.449 1 98.94 159 PHE A N 1
ATOM 1183 C CA . PHE A 1 159 ? -1.191 -30.188 -0.305 1 98.94 159 PHE A CA 1
ATOM 1184 C C . PHE A 1 159 ? -2.578 -30.203 0.326 1 98.94 159 PHE A C 1
ATOM 1186 O O . PHE A 1 159 ? -3.219 -29.156 0.448 1 98.94 159 PHE A O 1
ATOM 1193 N N . VAL A 1 160 ? -3 -31.359 0.701 1 98.94 160 VAL A N 1
ATOM 1194 C CA . VAL A 1 160 ? -4.32 -31.531 1.296 1 98.94 160 VAL A CA 1
ATOM 1195 C C . VAL A 1 160 ? -4.41 -30.719 2.588 1 98.94 160 VAL A C 1
ATOM 1197 O O . VAL A 1 160 ? -5.352 -29.938 2.783 1 98.94 160 VAL A O 1
ATOM 1200 N N . GLU A 1 161 ? -3.453 -30.859 3.443 1 98.94 161 GLU A N 1
ATOM 1201 C CA . GLU A 1 161 ? -3.473 -30.172 4.73 1 98.94 161 GLU A CA 1
ATOM 1202 C C . GLU A 1 161 ? -3.422 -28.656 4.555 1 98.94 161 GLU A C 1
ATOM 1204 O O . GLU A 1 161 ? -4.098 -27.922 5.273 1 98.94 161 GLU A O 1
ATOM 1209 N N . SER A 1 162 ? -2.633 -28.234 3.648 1 98.94 162 SER A N 1
ATOM 1210 C CA . SER A 1 162 ? -2.568 -26.797 3.365 1 98.94 162 SER A CA 1
ATOM 1211 C C . SER A 1 162 ? -3.9 -26.281 2.83 1 98.94 162 SER A C 1
ATOM 1213 O O . SER A 1 162 ? -4.332 -25.188 3.18 1 98.94 162 SER A O 1
ATOM 1215 N N . ALA A 1 163 ? -4.52 -27.062 1.972 1 98.94 163 ALA A N 1
ATOM 1216 C CA . ALA A 1 163 ? -5.828 -26.672 1.445 1 98.94 163 ALA A CA 1
ATOM 1217 C C . ALA A 1 163 ? -6.852 -26.547 2.566 1 98.94 163 ALA A C 1
ATOM 1219 O O . ALA A 1 163 ? -7.656 -25.609 2.574 1 98.94 163 ALA A O 1
ATOM 1220 N N . LYS A 1 164 ? -6.824 -27.453 3.48 1 98.94 164 LYS A N 1
ATOM 1221 C CA . LYS A 1 164 ? -7.73 -27.406 4.625 1 98.94 164 LYS A CA 1
ATOM 1222 C C . LYS A 1 164 ? -7.484 -26.156 5.465 1 98.94 164 LYS A C 1
ATOM 1224 O O . LYS A 1 164 ? -8.43 -25.5 5.902 1 98.94 164 LYS A O 1
ATOM 1229 N N . ARG A 1 165 ? -6.258 -25.891 5.699 1 98.94 165 ARG A N 1
ATOM 1230 C CA . ARG A 1 165 ? -5.906 -24.703 6.465 1 98.94 165 ARG A CA 1
ATOM 1231 C C . ARG A 1 165 ? -6.344 -23.438 5.734 1 98.94 165 ARG A C 1
ATOM 1233 O O . ARG A 1 165 ? -6.832 -22.5 6.359 1 98.94 165 ARG A O 1
ATOM 1240 N N . ALA A 1 166 ? -6.109 -23.391 4.426 1 98.94 166 ALA A N 1
ATOM 1241 C CA . ALA A 1 166 ? -6.562 -22.25 3.623 1 98.94 166 ALA A CA 1
ATOM 1242 C C . ALA A 1 166 ? -8.07 -22.047 3.756 1 98.94 166 ALA A C 1
ATOM 1244 O O . ALA A 1 166 ? -8.547 -20.922 3.861 1 98.94 166 ALA A O 1
ATOM 1245 N N . ALA A 1 167 ? -8.789 -23.156 3.723 1 98.88 167 ALA A N 1
ATOM 1246 C CA . ALA A 1 167 ? -10.234 -23.094 3.896 1 98.88 167 ALA A CA 1
ATOM 1247 C C . ALA A 1 167 ? -10.602 -22.469 5.242 1 98.88 167 ALA A C 1
ATOM 1249 O O . ALA A 1 167 ? -11.484 -21.625 5.324 1 98.88 167 ALA A O 1
ATOM 1250 N N . ARG A 1 168 ? -9.906 -22.859 6.273 1 98.75 168 ARG A N 1
ATOM 1251 C CA . ARG A 1 168 ? -10.172 -22.344 7.617 1 98.75 168 ARG A CA 1
ATOM 1252 C C . ARG A 1 168 ? -9.859 -20.859 7.699 1 98.75 168 ARG A C 1
ATOM 1254 O O . ARG A 1 168 ? -10.523 -20.125 8.43 1 98.75 168 ARG A O 1
ATOM 1261 N N . LEU A 1 169 ? -8.906 -20.438 6.93 1 98.81 169 LEU A N 1
ATOM 1262 C CA . LEU A 1 169 ? -8.5 -19.031 6.91 1 98.81 169 LEU A CA 1
ATOM 1263 C C . LEU A 1 169 ? -9.508 -18.188 6.137 1 98.81 169 LEU A C 1
ATOM 1265 O O . LEU A 1 169 ? -9.398 -16.953 6.113 1 98.81 169 LEU A O 1
ATOM 1269 N N . GLY A 1 170 ? -10.422 -18.812 5.43 1 98.56 170 GLY A N 1
ATOM 1270 C CA . GLY A 1 170 ? -11.43 -18.094 4.672 1 98.56 170 GLY A CA 1
ATOM 1271 C C . GLY A 1 170 ? -10.977 -17.734 3.27 1 98.56 170 GLY A C 1
ATOM 1272 O O . GLY A 1 170 ? -11.531 -16.828 2.648 1 98.56 170 GLY A O 1
ATOM 1273 N N . ILE A 1 171 ? -9.992 -18.359 2.783 1 98.88 171 ILE A N 1
ATOM 1274 C CA . ILE A 1 171 ? -9.547 -18.188 1.408 1 98.88 171 ILE A CA 1
ATOM 1275 C C . ILE A 1 171 ? -10.68 -18.516 0.444 1 98.88 171 ILE A C 1
ATOM 1277 O O . ILE A 1 171 ? -11.375 -19.531 0.622 1 98.88 171 ILE A O 1
ATOM 1281 N N . ASP A 1 172 ? -10.797 -17.703 -0.607 1 98.88 172 ASP A N 1
ATOM 1282 C CA . ASP A 1 172 ? -11.945 -17.828 -1.493 1 98.88 172 ASP A CA 1
ATOM 1283 C C . ASP A 1 172 ? -11.68 -18.859 -2.598 1 98.88 172 ASP A C 1
ATOM 1285 O O . ASP A 1 172 ? -12.617 -19.438 -3.146 1 98.88 172 ASP A O 1
ATOM 1289 N N . ALA A 1 173 ? -10.43 -19.031 -2.926 1 98.94 173 ALA A N 1
ATOM 1290 C CA . ALA A 1 173 ? -10.062 -19.891 -4.039 1 98.94 173 ALA A CA 1
ATOM 1291 C C . ALA A 1 173 ? -8.633 -20.406 -3.887 1 98.94 173 ALA A C 1
ATOM 1293 O O . ALA A 1 173 ? -7.793 -19.734 -3.279 1 98.94 173 ALA A O 1
ATOM 1294 N N . ILE A 1 174 ? -8.375 -21.562 -4.469 1 98.94 174 ILE A N 1
ATOM 1295 C CA . ILE A 1 174 ? -7.023 -22.109 -4.457 1 98.94 174 ILE A CA 1
ATOM 1296 C C . ILE A 1 174 ? -6.516 -22.266 -5.891 1 98.94 174 ILE A C 1
ATOM 1298 O O . ILE A 1 174 ? -7.258 -22.688 -6.777 1 98.94 174 ILE A O 1
ATOM 1302 N N . GLU A 1 175 ? -5.332 -21.891 -6.098 1 98.94 175 GLU A N 1
ATOM 1303 C CA . GLU A 1 175 ? -4.617 -22.203 -7.328 1 98.94 175 GLU A CA 1
ATOM 1304 C C . GLU A 1 175 ? -3.512 -23.234 -7.074 1 98.94 175 GLU A C 1
ATOM 1306 O O . GLU A 1 175 ? -2.607 -22.984 -6.27 1 98.94 175 GLU A O 1
ATOM 1311 N N . VAL A 1 176 ? -3.598 -24.375 -7.68 1 99 176 VAL A N 1
ATOM 1312 C CA . VAL A 1 176 ? -2.521 -25.344 -7.621 1 99 176 VAL A CA 1
ATOM 1313 C C . VAL A 1 176 ? -1.419 -24.969 -8.609 1 99 176 VAL A C 1
ATOM 1315 O O . VAL A 1 176 ? -1.675 -24.812 -9.805 1 99 176 VAL A O 1
ATOM 1318 N N . HIS A 1 177 ? -0.204 -24.844 -8.133 1 98.94 177 HIS A N 1
ATOM 1319 C CA . HIS A 1 177 ? 0.901 -24.344 -8.945 1 98.94 177 HIS A CA 1
ATOM 1320 C C . HIS A 1 177 ? 1.578 -25.469 -9.711 1 98.94 177 HIS A C 1
ATOM 1322 O O . HIS A 1 177 ? 2.502 -26.109 -9.195 1 98.94 177 HIS A O 1
ATOM 1328 N N . ALA A 1 178 ? 1.26 -25.656 -10.922 1 98.94 178 ALA A N 1
ATOM 1329 C CA . ALA A 1 178 ? 1.863 -26.656 -11.797 1 98.94 178 ALA A CA 1
ATOM 1330 C C . ALA A 1 178 ? 2.609 -26 -12.953 1 98.94 178 ALA A C 1
ATOM 1332 O O . ALA A 1 178 ? 2.494 -26.422 -14.102 1 98.94 178 ALA A O 1
ATOM 1333 N N . ALA A 1 179 ? 3.309 -24.922 -12.625 1 98.81 179 ALA A N 1
ATOM 1334 C CA . ALA A 1 179 ? 3.982 -24.141 -13.648 1 98.81 179 ALA A CA 1
ATOM 1335 C C . ALA A 1 179 ? 5.398 -23.766 -13.219 1 98.81 179 ALA A C 1
ATOM 1337 O O . ALA A 1 179 ? 5.855 -24.188 -12.148 1 98.81 179 ALA A O 1
ATOM 1338 N N . HIS A 1 180 ? 6.176 -23.172 -14.117 1 98.25 180 HIS A N 1
ATOM 1339 C CA . HIS A 1 180 ? 7.395 -22.406 -13.891 1 98.25 180 HIS A CA 1
ATOM 1340 C C . HIS A 1 180 ? 8.531 -23.297 -13.414 1 98.25 180 HIS A C 1
ATOM 1342 O O . HIS A 1 180 ? 9.43 -22.844 -12.703 1 98.25 180 HIS A O 1
ATOM 1348 N N . GLY A 1 181 ? 8.375 -24.594 -13.703 1 98.56 181 GLY A N 1
ATOM 1349 C CA . GLY A 1 181 ? 9.461 -25.5 -13.383 1 98.56 181 GLY A CA 1
ATOM 1350 C C . GLY A 1 181 ? 9.445 -25.969 -11.938 1 98.56 181 GLY A C 1
ATOM 1351 O O . GLY A 1 181 ? 10.453 -26.484 -11.438 1 98.56 181 GLY A O 1
ATOM 1352 N N . TYR A 1 182 ? 8.398 -25.75 -11.25 1 98.69 182 TYR A N 1
ATOM 1353 C CA . TYR A 1 182 ? 8.273 -26.25 -9.891 1 98.69 182 TYR A CA 1
ATOM 1354 C C . TYR A 1 182 ? 7.742 -27.688 -9.891 1 98.69 182 TYR A C 1
ATOM 1356 O O . TYR A 1 182 ? 7.582 -28.297 -10.945 1 98.69 182 TYR A O 1
ATOM 1364 N N . LEU A 1 183 ? 7.52 -28.25 -8.773 1 98.94 183 LEU A N 1
ATOM 1365 C CA . LEU A 1 183 ? 7.473 -29.688 -8.609 1 98.94 183 LEU A CA 1
ATOM 1366 C C . LEU A 1 183 ? 6.445 -30.312 -9.555 1 98.94 183 LEU A C 1
ATOM 1368 O O . LEU A 1 183 ? 6.758 -31.25 -10.289 1 98.94 183 LEU A O 1
ATOM 1372 N N . LEU A 1 184 ? 5.234 -29.781 -9.516 1 98.94 184 LEU A N 1
ATOM 1373 C CA . LEU A 1 184 ? 4.191 -30.422 -10.32 1 98.94 184 LEU A CA 1
ATOM 1374 C C . LEU A 1 184 ? 4.473 -30.25 -11.812 1 98.94 184 LEU A C 1
ATOM 1376 O O . LEU A 1 184 ? 4.195 -31.141 -12.609 1 98.94 184 LEU A O 1
ATOM 1380 N N . HIS A 1 185 ? 5.008 -29.125 -12.203 1 98.94 185 HIS A N 1
ATOM 1381 C CA . HIS A 1 185 ? 5.461 -28.953 -13.578 1 98.94 185 HIS A CA 1
ATOM 1382 C C . HIS A 1 185 ? 6.629 -29.875 -13.898 1 98.94 185 HIS A C 1
ATOM 1384 O O . HIS A 1 185 ? 6.734 -30.391 -15.016 1 98.94 185 HIS A O 1
ATOM 1390 N N . GLN A 1 186 ? 7.496 -30.125 -12.977 1 98.94 186 GLN A N 1
ATOM 1391 C CA . GLN A 1 186 ? 8.625 -31.031 -13.164 1 98.94 186 GLN A CA 1
ATOM 1392 C C . GLN A 1 186 ? 8.141 -32.438 -13.516 1 98.94 186 GLN A C 1
ATOM 1394 O O . GLN A 1 186 ? 8.781 -33.125 -14.305 1 98.94 186 GLN A O 1
ATOM 1399 N N . PHE A 1 187 ? 7.07 -32.875 -12.898 1 98.94 187 PHE A N 1
ATOM 1400 C CA . PHE A 1 187 ? 6.488 -34.156 -13.258 1 98.94 187 PHE A CA 1
ATOM 1401 C C . PHE A 1 187 ? 5.98 -34.125 -14.688 1 98.94 187 PHE A C 1
ATOM 1403 O O . PHE A 1 187 ? 6.09 -35.125 -15.406 1 98.94 187 PHE A O 1
ATOM 1410 N N . LEU A 1 188 ? 5.438 -33.031 -15.125 1 98.94 188 LEU A N 1
ATOM 1411 C CA . LEU A 1 188 ? 4.82 -32.906 -16.438 1 98.94 188 LEU A CA 1
ATOM 1412 C C . LEU A 1 188 ? 5.879 -32.906 -17.531 1 98.94 188 LEU A C 1
ATOM 1414 O O . LEU A 1 188 ? 5.703 -33.531 -18.578 1 98.94 188 LEU A O 1
ATOM 1418 N N . SER A 1 189 ? 6.969 -32.25 -17.375 1 98.88 189 SER A N 1
ATOM 1419 C CA . SER A 1 189 ? 7.969 -32 -18.422 1 98.88 189 SER A CA 1
ATOM 1420 C C . SER A 1 189 ? 8.93 -33.188 -18.531 1 98.88 189 SER A C 1
ATOM 1422 O O . SER A 1 189 ? 9.531 -33.625 -17.547 1 98.88 189 SER A O 1
ATOM 1424 N N . PRO A 1 190 ? 9.156 -33.688 -19.766 1 98.5 190 PRO A N 1
ATOM 1425 C CA . PRO A 1 190 ? 10.125 -34.781 -19.938 1 98.5 190 PRO A CA 1
ATOM 1426 C C . PRO A 1 190 ? 11.562 -34.312 -19.688 1 98.5 190 PRO A C 1
ATOM 1428 O O . PRO A 1 190 ? 12.461 -35.156 -19.594 1 98.5 190 PRO A O 1
ATOM 1431 N N . LEU A 1 191 ? 11.766 -33.031 -19.594 1 98 191 LEU A N 1
ATOM 1432 C CA . LEU A 1 191 ? 13.109 -32.531 -19.344 1 98 191 LEU A CA 1
ATOM 1433 C C . LEU A 1 191 ? 13.523 -32.781 -17.906 1 98 191 LEU A C 1
ATOM 1435 O O . LEU A 1 191 ? 14.719 -32.906 -17.609 1 98 191 LEU A O 1
ATOM 1439 N N . ALA A 1 192 ? 12.492 -32.875 -17 1 98.38 192 ALA A N 1
ATOM 1440 C CA . ALA A 1 192 ? 12.781 -33 -15.578 1 98.38 192 ALA A CA 1
ATOM 1441 C C . ALA A 1 192 ? 12.352 -34.375 -15.055 1 98.38 192 ALA A C 1
ATOM 1443 O O . ALA A 1 192 ? 12.812 -34.812 -13.992 1 98.38 192 ALA A O 1
ATOM 1444 N N . ASN A 1 193 ? 11.469 -35 -15.711 1 98.81 193 ASN A N 1
ATOM 1445 C CA . ASN A 1 193 ? 10.922 -36.281 -15.297 1 98.81 193 ASN A CA 1
ATOM 1446 C C . ASN A 1 193 ? 11.461 -37.438 -16.141 1 98.81 193 ASN A C 1
ATOM 1448 O O . ASN A 1 193 ? 10.977 -37.688 -17.25 1 98.81 193 ASN A O 1
ATOM 1452 N N . HIS A 1 194 ? 12.359 -38.188 -15.531 1 98.38 194 HIS A N 1
ATOM 1453 C CA . HIS A 1 194 ? 12.984 -39.312 -16.219 1 98.38 194 HIS A CA 1
ATOM 1454 C C . HIS A 1 194 ? 12.562 -40.625 -15.594 1 98.38 194 HIS A C 1
ATOM 1456 O O . HIS A 1 194 ? 13.273 -41.625 -15.711 1 98.38 194 HIS A O 1
ATOM 1462 N N . ARG A 1 195 ? 11.477 -40.562 -14.906 1 98.5 195 ARG A N 1
ATOM 1463 C CA . ARG A 1 195 ? 10.984 -41.75 -14.234 1 98.5 195 ARG A CA 1
ATOM 1464 C C . ARG A 1 195 ? 10.57 -42.812 -15.25 1 98.5 195 ARG A C 1
ATOM 1466 O O . ARG A 1 195 ? 10.195 -42.5 -16.375 1 98.5 195 ARG A O 1
ATOM 1473 N N . THR A 1 196 ? 10.57 -44.062 -14.75 1 97.56 196 THR A N 1
ATOM 1474 C CA . THR A 1 196 ? 10.172 -45.188 -15.602 1 97.56 196 THR A CA 1
ATOM 1475 C C . THR A 1 196 ? 8.984 -45.938 -15 1 97.56 196 THR A C 1
ATOM 1477 O O . THR A 1 196 ? 8.547 -46.969 -15.531 1 97.56 196 THR A O 1
ATOM 1480 N N . ASP A 1 197 ? 8.5 -45.438 -13.969 1 97.88 197 ASP A N 1
ATOM 1481 C CA . ASP A 1 197 ? 7.352 -46.031 -13.305 1 97.88 197 ASP A CA 1
ATOM 1482 C C . ASP A 1 197 ? 6.047 -45.406 -13.773 1 97.88 197 ASP A C 1
ATOM 1484 O O . ASP A 1 197 ? 5.98 -44.844 -14.867 1 97.88 197 ASP A O 1
ATOM 1488 N N . ALA A 1 198 ? 5.012 -45.469 -12.906 1 98.19 198 ALA A N 1
ATOM 1489 C CA . ALA A 1 198 ? 3.666 -45.031 -13.281 1 98.19 198 ALA A CA 1
ATOM 1490 C C . ALA A 1 198 ? 3.568 -43.531 -13.32 1 98.19 198 ALA A C 1
ATOM 1492 O O . ALA A 1 198 ? 2.539 -42.969 -13.719 1 98.19 198 ALA A O 1
ATOM 1493 N N . TYR A 1 199 ? 4.68 -42.844 -13.031 1 98.69 199 TYR A N 1
ATOM 1494 C CA . TYR A 1 199 ? 4.629 -41.406 -12.93 1 98.69 199 TYR A CA 1
ATOM 1495 C C . TYR A 1 199 ? 5.57 -40.75 -13.93 1 98.69 199 TYR A C 1
ATOM 1497 O O . TYR A 1 199 ? 5.836 -39.562 -13.852 1 98.69 199 TYR A O 1
ATOM 1505 N N . GLY A 1 200 ? 6.152 -41.5 -14.891 1 97.94 200 GLY A N 1
ATOM 1506 C CA . GLY A 1 200 ? 7.039 -40.969 -15.914 1 97.94 200 GLY A CA 1
ATOM 1507 C C . GLY A 1 200 ? 6.922 -41.688 -17.25 1 97.94 200 GLY A C 1
ATOM 1508 O O . GLY A 1 200 ? 6.156 -42.656 -17.375 1 97.94 200 GLY A O 1
ATOM 1509 N N . GLY A 1 201 ? 7.641 -41.188 -18.25 1 97.31 201 GLY A N 1
ATOM 1510 C CA . GLY A 1 201 ? 7.621 -41.781 -19.594 1 97.31 201 GLY A CA 1
ATOM 1511 C C . GLY A 1 201 ? 6.516 -41.25 -20.469 1 97.31 201 GLY A C 1
ATOM 1512 O O . GLY A 1 201 ? 6.66 -40.156 -21.047 1 97.31 201 GLY A O 1
ATOM 1513 N N . SER A 1 202 ? 5.309 -41.875 -20.406 1 98.19 202 SER A N 1
ATOM 1514 C CA . SER A 1 202 ? 4.191 -41.469 -21.25 1 98.19 202 SER A CA 1
ATOM 1515 C C . SER A 1 202 ? 3.562 -40.188 -20.719 1 98.19 202 SER A C 1
ATOM 1517 O O . SER A 1 202 ? 3.721 -39.844 -19.547 1 98.19 202 SER A O 1
ATOM 1519 N N . LEU A 1 203 ? 2.881 -39.469 -21.641 1 98.5 203 LEU A N 1
ATOM 1520 C CA . LEU A 1 203 ? 2.156 -38.25 -21.266 1 98.5 203 LEU A CA 1
ATOM 1521 C C . LEU A 1 203 ? 1.194 -38.531 -20.109 1 98.5 203 LEU A C 1
ATOM 1523 O O . LEU A 1 203 ? 1.138 -37.781 -19.141 1 98.5 203 LEU A O 1
ATOM 1527 N N . GLU A 1 204 ? 0.491 -39.656 -20.172 1 98.56 204 GLU A N 1
ATOM 1528 C CA . GLU A 1 204 ? -0.471 -40.031 -19.156 1 98.56 204 GLU A CA 1
ATOM 1529 C C . GLU A 1 204 ? 0.21 -40.219 -17.797 1 98.56 204 GLU A C 1
ATOM 1531 O O . GLU A 1 204 ? -0.298 -39.75 -16.781 1 98.56 204 GLU A O 1
ATOM 1536 N N . ASN A 1 205 ? 1.36 -40.906 -17.844 1 98.75 205 ASN A N 1
ATOM 1537 C CA . ASN A 1 205 ? 2.088 -41.156 -16.594 1 98.75 205 ASN A CA 1
ATOM 1538 C C . ASN A 1 205 ? 2.629 -39.844 -16 1 98.75 205 ASN A C 1
ATOM 1540 O O . ASN A 1 205 ? 2.576 -39.656 -14.781 1 98.75 205 ASN A O 1
ATOM 1544 N N . ARG A 1 206 ? 3.107 -39 -16.844 1 98.81 206 ARG A N 1
ATOM 1545 C CA . ARG A 1 206 ? 3.682 -37.75 -16.359 1 98.81 206 ARG A CA 1
ATOM 1546 C C . ARG A 1 206 ? 2.602 -36.812 -15.789 1 98.81 206 ARG A C 1
ATOM 1548 O O . ARG A 1 206 ? 2.861 -36.031 -14.867 1 98.81 206 ARG A O 1
ATOM 1555 N N . MET A 1 207 ? 1.378 -36.938 -16.266 1 98.88 207 MET A N 1
ATOM 1556 C CA . MET A 1 207 ? 0.275 -36.125 -15.773 1 98.88 207 MET A CA 1
ATOM 1557 C C . MET A 1 207 ? -0.296 -36.688 -14.477 1 98.88 207 MET A C 1
ATOM 1559 O O . MET A 1 207 ? -1.021 -36 -13.758 1 98.88 207 MET A O 1
ATOM 1563 N N . ARG A 1 208 ? 0.001 -37.875 -14.148 1 98.88 208 ARG A N 1
ATOM 1564 C CA . ARG A 1 208 ? -0.713 -38.625 -13.109 1 98.88 208 ARG A CA 1
ATOM 1565 C C . ARG A 1 208 ? -0.582 -37.938 -11.758 1 98.88 208 ARG A C 1
ATOM 1567 O O . ARG A 1 208 ? -1.586 -37.656 -11.102 1 98.88 208 ARG A O 1
ATOM 1574 N N . PHE A 1 209 ? 0.64 -37.656 -11.336 1 98.88 209 PHE A N 1
ATOM 1575 C CA . PHE A 1 209 ? 0.83 -37.125 -9.992 1 98.88 209 PHE A CA 1
ATOM 1576 C C . PHE A 1 209 ? 0.208 -35.75 -9.875 1 98.88 209 PHE A C 1
ATOM 1578 O O . PHE A 1 209 ? -0.517 -35.469 -8.914 1 98.88 209 PHE A O 1
ATOM 1585 N N . PRO A 1 210 ? 0.444 -34.812 -10.805 1 98.94 210 PRO A N 1
ATOM 1586 C CA . PRO A 1 210 ? -0.24 -33.531 -10.742 1 98.94 210 PRO A CA 1
ATOM 1587 C C . PRO A 1 210 ? -1.759 -33.656 -10.664 1 98.94 210 PRO A C 1
ATOM 1589 O O . PRO A 1 210 ? -2.412 -32.938 -9.922 1 98.94 210 PRO A O 1
ATOM 1592 N N . LEU A 1 211 ? -2.312 -34.594 -11.406 1 98.94 211 LEU A N 1
ATOM 1593 C CA . LEU A 1 211 ? -3.754 -34.812 -11.383 1 98.94 211 LEU A CA 1
ATOM 1594 C C . LEU A 1 211 ? -4.199 -35.344 -10.031 1 98.94 211 LEU A C 1
ATOM 1596 O O . LEU A 1 211 ? -5.258 -34.969 -9.523 1 98.94 211 LEU A O 1
ATOM 1600 N N . GLU A 1 212 ? -3.365 -36.281 -9.461 1 98.94 212 GLU A N 1
ATOM 1601 C CA . GLU A 1 212 ? -3.658 -36.781 -8.125 1 98.94 212 GLU A CA 1
ATOM 1602 C C . GLU A 1 212 ? -3.674 -35.656 -7.09 1 98.94 212 GLU A C 1
ATOM 1604 O O . GLU A 1 212 ? -4.539 -35.625 -6.211 1 98.94 212 GLU A O 1
ATOM 1609 N N . VAL A 1 213 ? -2.738 -34.781 -7.188 1 98.94 213 VAL A N 1
ATOM 1610 C CA . VAL A 1 213 ? -2.662 -33.656 -6.27 1 98.94 213 VAL A CA 1
ATOM 1611 C C . VAL A 1 213 ? -3.891 -32.75 -6.449 1 98.94 213 VAL A C 1
ATOM 1613 O O . VAL A 1 213 ? -4.512 -32.344 -5.469 1 98.94 213 VAL A O 1
ATOM 1616 N N . PHE A 1 214 ? -4.27 -32.469 -7.676 1 98.94 214 PHE A N 1
ATOM 1617 C CA . PHE A 1 214 ? -5.445 -31.672 -7.938 1 98.94 214 PHE A CA 1
ATOM 1618 C C . PHE A 1 214 ? -6.691 -32.281 -7.324 1 98.94 214 PHE A C 1
ATOM 1620 O O . PHE A 1 214 ? -7.457 -31.625 -6.633 1 98.94 214 PHE A O 1
ATOM 1627 N N . ASP A 1 215 ? -6.828 -33.594 -7.594 1 98.94 215 ASP A N 1
ATOM 1628 C CA . ASP A 1 215 ? -7.98 -34.312 -7.059 1 98.94 215 ASP A CA 1
ATOM 1629 C C . ASP A 1 215 ? -8.039 -34.188 -5.539 1 98.94 215 ASP A C 1
ATOM 1631 O O . ASP A 1 215 ? -9.109 -33.938 -4.973 1 98.94 215 ASP A O 1
ATOM 1635 N N . ALA A 1 216 ? -6.918 -34.375 -4.926 1 98.94 216 ALA A N 1
ATOM 1636 C CA . ALA A 1 216 ? -6.848 -34.375 -3.467 1 98.94 216 ALA A CA 1
ATOM 1637 C C . ALA A 1 216 ? -7.172 -32.969 -2.922 1 98.94 216 ALA A C 1
ATOM 1639 O O . ALA A 1 216 ? -7.895 -32.844 -1.929 1 98.94 216 ALA A O 1
ATOM 1640 N N . VAL A 1 217 ? -6.633 -31.953 -3.562 1 98.94 217 VAL A N 1
ATOM 1641 C CA . VAL A 1 217 ? -6.891 -30.578 -3.146 1 98.94 217 VAL A CA 1
ATOM 1642 C C . VAL A 1 217 ? -8.367 -30.234 -3.355 1 98.94 217 VAL A C 1
ATOM 1644 O O . VAL A 1 217 ? -9.008 -29.656 -2.473 1 98.94 217 VAL A O 1
ATOM 1647 N N . ARG A 1 218 ? -8.906 -30.578 -4.516 1 98.88 218 ARG A N 1
ATOM 1648 C CA . ARG A 1 218 ? -10.312 -30.328 -4.809 1 98.88 218 ARG A CA 1
ATOM 1649 C C . ARG A 1 218 ? -11.211 -30.969 -3.748 1 98.88 218 ARG A C 1
ATOM 1651 O O . ARG A 1 218 ? -12.164 -30.344 -3.281 1 98.88 218 ARG A O 1
ATOM 1658 N N . ALA A 1 219 ? -10.875 -32.156 -3.363 1 98.81 219 ALA A N 1
ATOM 1659 C CA . ALA A 1 219 ? -11.672 -32.875 -2.387 1 98.81 219 ALA A CA 1
ATOM 1660 C C . ALA A 1 219 ? -11.562 -32.25 -1.001 1 98.81 219 ALA A C 1
ATOM 1662 O O . ALA A 1 219 ? -12.508 -32.281 -0.215 1 98.81 219 ALA A O 1
ATOM 1663 N N . ALA A 1 220 ? -10.445 -31.672 -0.686 1 98.88 220 ALA A N 1
ATOM 1664 C CA . ALA A 1 220 ? -10.156 -31.172 0.654 1 98.88 220 ALA A CA 1
ATOM 1665 C C . ALA A 1 220 ? -10.711 -29.75 0.834 1 98.88 220 ALA A C 1
ATOM 1667 O O . ALA A 1 220 ? -10.891 -29.297 1.963 1 98.88 220 ALA A O 1
ATOM 1668 N N . PHE A 1 221 ? -10.891 -29.016 -0.243 1 98.81 221 PHE A N 1
ATOM 1669 C CA . PHE A 1 221 ? -11.336 -27.625 -0.218 1 98.81 221 PHE A CA 1
ATOM 1670 C C . PHE A 1 221 ? -12.844 -27.547 -0.401 1 98.81 221 PHE A C 1
ATOM 1672 O O . PHE A 1 221 ? -13.438 -28.359 -1.11 1 98.81 221 PHE A O 1
ATOM 1679 N N . PRO A 1 222 ? -13.547 -26.609 0.218 1 98.62 222 PRO A N 1
ATOM 1680 C CA . PRO A 1 222 ? -15.008 -26.531 0.119 1 98.62 222 PRO A CA 1
ATOM 1681 C C . PRO A 1 222 ? -15.5 -26.5 -1.326 1 98.62 222 PRO A C 1
ATOM 1683 O O . PRO A 1 222 ? -14.93 -25.797 -2.16 1 98.62 222 PRO A O 1
ATOM 1686 N N . ASP A 1 223 ? -16.578 -27.203 -1.644 1 98.19 223 ASP A N 1
ATOM 1687 C CA . ASP A 1 223 ? -17.062 -27.438 -3 1 98.19 223 ASP A CA 1
ATOM 1688 C C . ASP A 1 223 ? -17.547 -26.141 -3.639 1 98.19 223 ASP A C 1
ATOM 1690 O O . ASP A 1 223 ? -17.484 -25.984 -4.863 1 98.19 223 ASP A O 1
ATOM 1694 N N . ASP A 1 224 ? -18.031 -25.25 -2.852 1 98.12 224 ASP A N 1
ATOM 1695 C CA . ASP A 1 224 ? -18.609 -24 -3.379 1 98.12 224 ASP A CA 1
ATOM 1696 C C . ASP A 1 224 ? -17.5 -22.984 -3.676 1 98.12 224 ASP A C 1
ATOM 1698 O O . ASP A 1 224 ? -17.781 -21.906 -4.215 1 98.12 224 ASP A O 1
ATOM 1702 N N . ARG A 1 225 ? -16.234 -23.266 -3.346 1 98.69 225 ARG A N 1
ATOM 1703 C CA . ARG A 1 225 ? -15.094 -22.391 -3.615 1 98.69 225 ARG A CA 1
ATOM 1704 C C . ARG A 1 225 ? -14.219 -22.969 -4.727 1 98.69 225 ARG A C 1
ATOM 1706 O O . ARG A 1 225 ? -13.93 -24.172 -4.742 1 98.69 225 ARG A O 1
ATOM 1713 N N . PRO A 1 226 ? -13.828 -22.156 -5.621 1 98.81 226 PRO A N 1
ATOM 1714 C CA . PRO A 1 226 ? -13.164 -22.656 -6.828 1 98.81 226 PRO A CA 1
ATOM 1715 C C . PRO A 1 226 ? -11.727 -23.094 -6.574 1 98.81 226 PRO A C 1
ATOM 1717 O O . PRO A 1 226 ? -11.062 -22.547 -5.684 1 98.81 226 PRO A O 1
ATOM 1720 N N . VAL A 1 227 ? -11.273 -24.062 -7.344 1 98.94 227 VAL A N 1
ATOM 1721 C CA . VAL A 1 227 ? -9.883 -24.516 -7.418 1 98.94 227 VAL A CA 1
ATOM 1722 C C . VAL A 1 227 ? -9.406 -24.484 -8.867 1 98.94 227 VAL A C 1
ATOM 1724 O O . VAL A 1 227 ? -10.062 -25.031 -9.75 1 98.94 227 VAL A O 1
ATOM 1727 N N . GLY A 1 228 ? -8.398 -23.703 -9.117 1 98.88 228 GLY A N 1
ATOM 1728 C CA . GLY A 1 228 ? -7.785 -23.625 -10.438 1 98.88 228 GLY A CA 1
ATOM 1729 C C . GLY A 1 228 ? -6.352 -24.109 -10.453 1 98.88 228 GLY A C 1
ATOM 1730 O O . GLY A 1 228 ? -5.828 -24.562 -9.43 1 98.88 228 GLY A O 1
ATOM 1731 N N . VAL A 1 229 ? -5.73 -24.156 -11.625 1 98.94 229 VAL A N 1
ATOM 1732 C CA . VAL A 1 229 ? -4.359 -24.625 -11.805 1 98.94 229 VAL A CA 1
ATOM 1733 C C . VAL A 1 229 ? -3.58 -23.625 -12.664 1 98.94 229 VAL A C 1
ATOM 1735 O O . VAL A 1 229 ? -4.094 -23.125 -13.664 1 98.94 229 VAL A O 1
ATOM 1738 N N . ARG A 1 230 ? -2.43 -23.297 -12.242 1 98.94 230 ARG A N 1
ATOM 1739 C CA . ARG A 1 230 ? -1.509 -22.547 -13.086 1 98.94 230 ARG A CA 1
ATOM 1740 C C . ARG A 1 230 ? -0.584 -23.484 -13.859 1 98.94 230 ARG A C 1
ATOM 1742 O O . ARG A 1 230 ? -0.029 -24.422 -13.281 1 98.94 230 ARG A O 1
ATOM 1749 N N . VAL A 1 231 ? -0.399 -23.188 -15.164 1 98.88 231 VAL A N 1
ATOM 1750 C CA . VAL A 1 231 ? 0.372 -24.109 -15.992 1 98.88 231 VAL A CA 1
ATOM 1751 C C . VAL A 1 231 ? 1.43 -23.328 -16.781 1 98.88 231 VAL A C 1
ATOM 1753 O O . VAL A 1 231 ? 1.291 -22.125 -16.984 1 98.88 231 VAL A O 1
ATOM 1756 N N . SER A 1 232 ? 2.518 -24 -17.125 1 98.81 232 SER A N 1
ATOM 1757 C CA . SER A 1 232 ? 3.381 -23.578 -18.219 1 98.81 232 SER A CA 1
ATOM 1758 C C . SER A 1 232 ? 2.941 -24.219 -19.531 1 98.81 232 SER A C 1
ATOM 1760 O O . SER A 1 232 ? 3.049 -25.438 -19.719 1 98.81 232 SER A O 1
ATOM 1762 N N . ALA A 1 233 ? 2.525 -23.391 -20.391 1 98.75 233 ALA A N 1
ATOM 1763 C CA . ALA A 1 233 ? 1.965 -23.875 -21.641 1 98.75 233 ALA A CA 1
ATOM 1764 C C . ALA A 1 233 ? 3.021 -24.594 -22.469 1 98.75 233 ALA A C 1
ATOM 1766 O O . ALA A 1 233 ? 2.701 -25.516 -23.234 1 98.75 233 ALA A O 1
ATOM 1767 N N . THR A 1 234 ? 4.203 -24.188 -22.328 1 98.69 234 THR A N 1
ATOM 1768 C CA . THR A 1 234 ? 5.344 -24.766 -23.016 1 98.69 234 THR A CA 1
ATOM 1769 C C . THR A 1 234 ? 6.633 -24.547 -22.234 1 98.69 234 THR A C 1
ATOM 1771 O O . THR A 1 234 ? 6.73 -23.594 -21.453 1 98.69 234 THR A O 1
ATOM 1774 N N . ASP A 1 235 ? 7.59 -25.438 -22.531 1 98.56 235 ASP A N 1
ATOM 1775 C CA . ASP A 1 235 ? 8.883 -25.312 -21.875 1 98.56 235 ASP A CA 1
ATOM 1776 C C . ASP A 1 235 ? 9.805 -24.359 -22.641 1 98.56 235 ASP A C 1
ATOM 1778 O O . ASP A 1 235 ? 10.836 -23.922 -22.109 1 98.56 235 ASP A O 1
ATOM 1782 N N . TRP A 1 236 ? 9.523 -24.094 -23.859 1 98.06 236 TRP A N 1
ATOM 1783 C CA . TRP A 1 236 ? 10.352 -23.297 -24.766 1 98.06 236 TRP A CA 1
ATOM 1784 C C . TRP A 1 236 ? 11.688 -23.969 -25.031 1 98.06 236 TRP A C 1
ATOM 1786 O O . TRP A 1 236 ? 12.711 -23.312 -25.172 1 98.06 236 TRP A O 1
ATOM 1796 N N . VAL A 1 237 ? 11.75 -25.234 -24.859 1 97.81 237 VAL A N 1
ATOM 1797 C CA . VAL A 1 237 ? 12.922 -26.062 -25.109 1 97.81 237 VAL A CA 1
ATOM 1798 C C . VAL A 1 237 ? 12.531 -27.25 -25.984 1 97.81 237 VAL A C 1
ATOM 1800 O O . VAL A 1 237 ? 11.523 -27.922 -25.734 1 97.81 237 VAL A O 1
ATOM 1803 N N . THR A 1 238 ? 13.375 -27.531 -27.016 1 96.31 238 THR A N 1
ATOM 1804 C CA . THR A 1 238 ? 13.125 -28.688 -27.875 1 96.31 238 THR A CA 1
ATOM 1805 C C . THR A 1 238 ? 13.109 -29.969 -27.062 1 96.31 238 THR A C 1
ATOM 1807 O O . THR A 1 238 ? 13.977 -30.188 -26.219 1 96.31 238 THR A O 1
ATOM 1810 N N . GLY A 1 239 ? 12.031 -30.734 -27.344 1 96.56 239 GLY A N 1
ATOM 1811 C CA . GLY A 1 239 ? 11.93 -32 -26.641 1 96.56 239 GLY A CA 1
ATOM 1812 C C . GLY A 1 239 ? 11.195 -31.891 -25.312 1 96.56 239 GLY A C 1
ATOM 1813 O O . GLY A 1 239 ? 11.031 -32.906 -24.609 1 96.56 239 GLY A O 1
ATOM 1814 N N . GLY A 1 240 ? 10.797 -30.719 -24.953 1 98 240 GLY A N 1
ATOM 1815 C CA . GLY A 1 240 ? 10.109 -30.5 -23.688 1 98 240 GLY A CA 1
ATOM 1816 C C . GLY A 1 240 ? 8.594 -30.531 -23.828 1 98 240 GLY A C 1
ATOM 1817 O O . GLY A 1 240 ? 8.062 -31.125 -24.766 1 98 240 GLY A O 1
ATOM 1818 N N . TRP A 1 241 ? 7.941 -30.062 -22.781 1 98.44 241 TRP A N 1
ATOM 1819 C CA . TRP A 1 241 ? 6.492 -29.891 -22.703 1 98.44 241 TRP A CA 1
ATOM 1820 C C . TRP A 1 241 ? 6.004 -28.859 -23.719 1 98.44 241 TRP A C 1
ATOM 1822 O O . TRP A 1 241 ? 6.629 -27.812 -23.906 1 98.44 241 TRP A O 1
ATOM 1832 N N . GLU A 1 242 ? 4.934 -29.188 -24.453 1 98.38 242 GLU A N 1
ATOM 1833 C CA . GLU A 1 242 ? 4.422 -28.328 -25.516 1 98.38 242 GLU A CA 1
ATOM 1834 C C . GLU A 1 242 ? 2.939 -28.016 -25.312 1 98.38 242 GLU A C 1
ATOM 1836 O O . GLU A 1 242 ? 2.289 -28.625 -24.453 1 98.38 242 GLU A O 1
ATOM 1841 N N . LEU A 1 243 ? 2.432 -27.141 -26.125 1 98.69 243 LEU A N 1
ATOM 1842 C CA . LEU A 1 243 ? 1.065 -26.656 -25.984 1 98.69 243 LEU A CA 1
ATOM 1843 C C . LEU A 1 243 ? 0.064 -27.797 -26.078 1 98.69 243 LEU A C 1
ATOM 1845 O O . LEU A 1 243 ? -0.903 -27.844 -25.312 1 98.69 243 LEU A O 1
ATOM 1849 N N . ASP A 1 244 ? 0.305 -28.719 -26.969 1 98.62 244 ASP A N 1
ATOM 1850 C CA . ASP A 1 244 ? -0.608 -29.844 -27.125 1 98.62 244 ASP A CA 1
ATOM 1851 C C . ASP A 1 244 ? -0.676 -30.672 -25.844 1 98.62 244 ASP A C 1
ATOM 1853 O O . ASP A 1 244 ? -1.73 -31.203 -25.5 1 98.62 244 ASP A O 1
ATOM 1857 N N . ASP A 1 245 ? 0.441 -30.828 -25.219 1 98.81 245 ASP A N 1
ATOM 1858 C CA . ASP A 1 245 ? 0.466 -31.516 -23.938 1 98.81 245 ASP A CA 1
ATOM 1859 C C . ASP A 1 245 ? -0.368 -30.781 -22.891 1 98.81 245 ASP A C 1
ATOM 1861 O O . ASP A 1 245 ? -1.117 -31.406 -22.125 1 98.81 245 ASP A O 1
ATOM 1865 N N . THR A 1 246 ? -0.232 -29.469 -22.859 1 98.88 246 THR A N 1
ATOM 1866 C CA . THR A 1 246 ? -0.998 -28.656 -21.922 1 98.88 246 THR A CA 1
ATOM 1867 C C . THR A 1 246 ? -2.494 -28.781 -22.188 1 98.88 246 THR A C 1
ATOM 1869 O O . THR A 1 246 ? -3.297 -28.828 -21.25 1 98.88 246 THR A O 1
ATOM 1872 N N . ILE A 1 247 ? -2.877 -28.766 -23.438 1 98.88 247 ILE A N 1
ATOM 1873 C CA . ILE A 1 247 ? -4.281 -28.906 -23.797 1 98.88 247 ILE A CA 1
ATOM 1874 C C . ILE A 1 247 ? -4.801 -30.25 -23.297 1 98.88 247 ILE A C 1
ATOM 1876 O O . ILE A 1 247 ? -5.898 -30.328 -22.734 1 98.88 247 ILE A O 1
ATOM 1880 N N . ALA A 1 248 ? -3.988 -31.344 -23.438 1 98.88 248 ALA A N 1
ATOM 1881 C CA . ALA A 1 248 ? -4.367 -32.656 -22.906 1 98.88 248 ALA A CA 1
ATOM 1882 C C . ALA A 1 248 ? -4.523 -32.625 -21.391 1 98.88 248 ALA A C 1
ATOM 1884 O O . ALA A 1 248 ? -5.496 -33.156 -20.859 1 98.88 248 ALA A O 1
ATOM 1885 N N . PHE A 1 249 ? -3.609 -32.031 -20.719 1 98.88 249 PHE A N 1
ATOM 1886 C CA . PHE A 1 249 ? -3.645 -31.891 -19.281 1 98.88 249 PHE A CA 1
ATOM 1887 C C . PHE A 1 249 ? -4.875 -31.094 -18.844 1 98.88 249 PHE A C 1
ATOM 1889 O O . PHE A 1 249 ? -5.566 -31.484 -17.891 1 98.88 249 PHE A O 1
ATOM 1896 N N . ALA A 1 250 ? -5.184 -30 -19.547 1 98.88 250 ALA A N 1
ATOM 1897 C CA . ALA A 1 250 ? -6.336 -29.141 -19.266 1 98.88 250 ALA A CA 1
ATOM 1898 C C . ALA A 1 250 ? -7.641 -29.922 -19.422 1 98.88 250 ALA A C 1
ATOM 1900 O O . ALA A 1 250 ? -8.578 -29.734 -18.641 1 98.88 250 ALA A O 1
ATOM 1901 N N . ARG A 1 251 ? -7.723 -30.75 -20.453 1 98.75 251 ARG A N 1
ATOM 1902 C CA . ARG A 1 251 ? -8.914 -31.578 -20.656 1 98.75 251 ARG A CA 1
ATOM 1903 C C . ARG A 1 251 ? -9.133 -32.5 -19.469 1 98.75 251 ARG A C 1
ATOM 1905 O O . ARG A 1 251 ? -10.266 -32.688 -19.016 1 98.75 251 ARG A O 1
ATOM 1912 N N . GLU A 1 252 ? -8.031 -33.156 -19.016 1 98.88 252 GLU A N 1
ATOM 1913 C CA . GLU A 1 252 ? -8.133 -34 -17.844 1 98.88 252 GLU A CA 1
ATOM 1914 C C . GLU A 1 252 ? -8.555 -33.219 -16.609 1 98.88 252 GLU A C 1
ATOM 1916 O O . GLU A 1 252 ? -9.367 -33.688 -15.812 1 98.88 252 GLU A O 1
ATOM 1921 N N . LEU A 1 253 ? -7.992 -32.062 -16.438 1 98.88 253 LEU A N 1
ATOM 1922 C CA . LEU A 1 253 ? -8.352 -31.188 -15.32 1 98.88 253 LEU A CA 1
ATOM 1923 C C . LEU A 1 253 ? -9.828 -30.812 -15.367 1 98.88 253 LEU A C 1
ATOM 1925 O O . LEU A 1 253 ? -10.508 -30.828 -14.344 1 98.88 253 LEU A O 1
ATOM 1929 N N . LYS A 1 254 ? -10.312 -30.438 -16.547 1 98.62 254 LYS A N 1
ATOM 1930 C CA . LYS A 1 254 ? -11.727 -30.109 -16.703 1 98.62 254 LYS A CA 1
ATOM 1931 C C . LYS A 1 254 ? -12.609 -31.266 -16.25 1 98.62 254 LYS A C 1
ATOM 1933 O O . LYS A 1 254 ? -13.586 -31.078 -15.531 1 98.62 254 LYS A O 1
ATOM 1938 N N . ARG A 1 255 ? -12.242 -32.438 -16.672 1 98.31 255 ARG A N 1
ATOM 1939 C CA . ARG A 1 255 ? -12.992 -33.625 -16.328 1 98.31 255 ARG A CA 1
ATOM 1940 C C . ARG A 1 255 ? -13.039 -33.812 -14.812 1 98.31 255 ARG A C 1
ATOM 1942 O O . ARG A 1 255 ? -13.977 -34.406 -14.281 1 98.31 255 ARG A O 1
ATOM 1949 N N . ARG A 1 256 ? -12.086 -33.312 -14.164 1 98.44 256 ARG A N 1
ATOM 1950 C CA . ARG A 1 256 ? -11.922 -33.531 -12.734 1 98.44 256 ARG A CA 1
ATOM 1951 C C . ARG A 1 256 ? -12.469 -32.344 -11.938 1 98.44 256 ARG A C 1
ATOM 1953 O O . ARG A 1 256 ? -12.344 -32.312 -10.711 1 98.44 256 ARG A O 1
ATOM 1960 N N . GLY A 1 257 ? -12.992 -31.328 -12.586 1 98 257 GLY A N 1
ATOM 1961 C CA . GLY A 1 257 ? -13.688 -30.25 -11.898 1 98 257 GLY A CA 1
ATOM 1962 C C . GLY A 1 257 ? -12.828 -29.016 -11.688 1 98 257 GLY A C 1
ATOM 1963 O O . GLY A 1 257 ? -13.086 -28.219 -10.773 1 98 257 GLY A O 1
ATOM 1964 N N . CYS A 1 258 ? -11.812 -28.875 -12.445 1 98.75 258 CYS A N 1
ATOM 1965 C CA . CYS A 1 258 ? -11 -27.656 -12.383 1 98.75 258 CYS A CA 1
ATOM 1966 C C . CYS A 1 258 ? -11.812 -26.438 -12.789 1 98.75 258 CYS A C 1
ATOM 1968 O O . CYS A 1 258 ? -12.562 -26.484 -13.766 1 98.75 258 CYS A O 1
ATOM 1970 N N . ASP A 1 259 ? -11.633 -25.312 -12.07 1 98.81 259 ASP A N 1
ATOM 1971 C CA . ASP A 1 259 ? -12.508 -24.156 -12.258 1 98.81 259 ASP A CA 1
ATOM 1972 C C . ASP A 1 259 ? -11.867 -23.125 -13.18 1 98.81 259 ASP A C 1
ATOM 1974 O O . ASP A 1 259 ? -12.562 -22.312 -13.789 1 98.81 259 ASP A O 1
ATOM 1978 N N . TRP A 1 260 ? -10.539 -23.062 -13.242 1 98.81 260 TRP A N 1
ATOM 1979 C CA . TRP A 1 260 ? -9.859 -22.203 -14.203 1 98.81 260 TRP A CA 1
ATOM 1980 C C . TRP A 1 260 ? -8.453 -22.719 -14.5 1 98.81 260 TRP A C 1
ATOM 1982 O O . TRP A 1 260 ? -7.922 -23.547 -13.758 1 98.81 260 TRP A O 1
ATOM 1992 N N . ILE A 1 261 ? -7.91 -22.312 -15.57 1 98.81 261 ILE A N 1
ATOM 1993 C CA . ILE A 1 261 ? -6.504 -22.516 -15.891 1 98.81 261 ILE A CA 1
ATOM 1994 C C . ILE A 1 261 ? -5.809 -21.172 -16.078 1 98.81 261 ILE A C 1
ATOM 1996 O O . ILE A 1 261 ? -6.258 -20.344 -16.875 1 98.81 261 ILE A O 1
ATOM 2000 N N . ASP A 1 262 ? -4.84 -20.875 -15.297 1 98.88 262 ASP A N 1
ATOM 2001 C CA . ASP A 1 262 ? -3.973 -19.719 -15.422 1 98.88 262 ASP A CA 1
ATOM 2002 C C . ASP A 1 262 ? -2.752 -20.031 -16.281 1 98.88 262 ASP A C 1
ATOM 2004 O O . ASP A 1 262 ? -1.867 -20.781 -15.875 1 98.88 262 ASP A O 1
ATOM 2008 N N . VAL A 1 263 ? -2.582 -19.359 -17.469 1 98.88 263 VAL A N 1
ATOM 2009 C CA . VAL A 1 263 ? -1.707 -19.875 -18.516 1 98.88 263 VAL A CA 1
ATOM 2010 C C . VAL A 1 263 ? -0.442 -19.031 -18.594 1 98.88 263 VAL A C 1
ATOM 2012 O O . VAL A 1 263 ? -0.448 -17.953 -19.188 1 98.88 263 VAL A O 1
ATOM 2015 N N . SER A 1 264 ? 0.583 -19.547 -18.047 1 98.5 264 SER A N 1
ATOM 2016 C CA . SER A 1 264 ? 1.932 -19.016 -18.203 1 98.5 264 SER A CA 1
ATOM 2017 C C . SER A 1 264 ? 2.783 -19.906 -19.094 1 98.5 264 SER A C 1
ATOM 2019 O O . SER A 1 264 ? 2.279 -20.484 -20.062 1 98.5 264 SER A O 1
ATOM 2021 N N . SER A 1 265 ? 4.164 -19.812 -18.969 1 98.38 265 SER A N 1
ATOM 2022 C CA . SER A 1 265 ? 5.055 -20.688 -19.734 1 98.38 265 SER A CA 1
ATOM 2023 C C . SER A 1 265 ? 6.445 -20.734 -19.109 1 98.38 265 SER A C 1
ATOM 2025 O O . SER A 1 265 ? 6.781 -19.906 -18.266 1 98.38 265 SER A O 1
ATOM 2027 N N . GLY A 1 266 ? 7.16 -21.734 -19.5 1 97.88 266 GLY A N 1
ATOM 2028 C CA . GLY A 1 266 ? 8.578 -21.844 -19.203 1 97.88 266 GLY A CA 1
ATOM 2029 C C . GLY A 1 266 ? 8.867 -22.125 -17.734 1 97.88 266 GLY A C 1
ATOM 2030 O O . GLY A 1 266 ? 7.984 -22.594 -17.016 1 97.88 266 GLY A O 1
ATOM 2031 N N . GLY A 1 267 ? 10.18 -22.078 -17.375 1 97.25 267 GLY A N 1
ATOM 2032 C CA . GLY A 1 267 ? 10.641 -22.109 -16 1 97.25 267 GLY A CA 1
ATOM 2033 C C . GLY A 1 267 ? 11.375 -23.406 -15.656 1 97.25 267 GLY A C 1
ATOM 2034 O O . GLY A 1 267 ? 12.133 -23.453 -14.688 1 97.25 267 GLY A O 1
ATOM 2035 N N . VAL A 1 268 ? 11.258 -24.469 -16.5 1 98.19 268 VAL A N 1
ATOM 2036 C CA . VAL A 1 268 ? 11.711 -25.781 -16.078 1 98.19 268 VAL A CA 1
ATOM 2037 C C . VAL A 1 268 ? 13.188 -25.969 -16.422 1 98.19 268 VAL A C 1
ATOM 2039 O O . VAL A 1 268 ? 13.883 -26.797 -15.82 1 98.19 268 VAL A O 1
ATOM 2042 N N . SER A 1 269 ? 13.688 -25.188 -17.406 1 97.31 269 SER A N 1
ATOM 2043 C CA . SER A 1 269 ? 15.055 -25.359 -17.891 1 97.31 269 SER A CA 1
ATOM 2044 C C . SER A 1 269 ? 15.727 -24 -18.109 1 97.31 269 SER A C 1
ATOM 2046 O O . SER A 1 269 ? 15.102 -23.078 -18.609 1 97.31 269 SER A O 1
ATOM 2048 N N . PRO A 1 270 ? 17.016 -23.906 -17.719 1 94.88 270 PRO A N 1
ATOM 2049 C CA . PRO A 1 270 ? 17.75 -22.672 -18.016 1 94.88 270 PRO A CA 1
ATOM 2050 C C . PRO A 1 270 ? 17.984 -22.484 -19.516 1 94.88 270 PRO A C 1
ATOM 2052 O O . PRO A 1 270 ? 18.422 -21.406 -19.938 1 94.88 270 PRO A O 1
ATOM 2055 N N . LEU A 1 271 ? 17.641 -23.484 -20.359 1 95.44 271 LEU A N 1
ATOM 2056 C CA . LEU A 1 271 ? 17.891 -23.422 -21.797 1 95.44 271 LEU A CA 1
ATOM 2057 C C . LEU A 1 271 ? 16.719 -22.797 -22.531 1 95.44 271 LEU A C 1
ATOM 2059 O O . LEU A 1 271 ? 16.75 -22.625 -23.75 1 95.44 271 LEU A O 1
ATOM 2063 N N . GLN A 1 272 ? 15.664 -22.484 -21.781 1 96.81 272 GLN A N 1
ATOM 2064 C CA . GLN A 1 272 ? 14.477 -21.906 -22.406 1 96.81 272 GLN A CA 1
ATOM 2065 C C . GLN A 1 272 ? 14.812 -20.656 -23.188 1 96.81 272 GLN A C 1
ATOM 2067 O O . GLN A 1 272 ? 15.68 -19.875 -22.781 1 96.81 272 GLN A O 1
ATOM 2072 N N . LYS A 1 273 ? 14.203 -20.469 -24.375 1 96.31 273 LYS A N 1
ATOM 2073 C CA . LYS A 1 273 ? 14.266 -19.25 -25.203 1 96.31 273 LYS A CA 1
ATOM 2074 C C . LYS A 1 273 ? 12.883 -18.641 -25.375 1 96.31 273 LYS A C 1
ATOM 2076 O O . LYS A 1 273 ? 12.133 -19.047 -26.281 1 96.31 273 LYS A O 1
ATOM 2081 N N . ILE A 1 274 ? 12.594 -17.656 -24.562 1 95.25 274 ILE A N 1
ATOM 2082 C CA . ILE A 1 274 ? 11.266 -17.062 -24.562 1 95.25 274 ILE A CA 1
ATOM 2083 C C . ILE A 1 274 ? 11.289 -15.734 -25.328 1 95.25 274 ILE A C 1
ATOM 2085 O O . ILE A 1 274 ? 11.984 -14.797 -24.938 1 95.25 274 ILE A O 1
ATOM 2089 N N . PRO A 1 275 ? 10.641 -15.609 -26.391 1 93.25 275 PRO A N 1
ATOM 2090 C CA . PRO A 1 275 ? 10.516 -14.32 -27.062 1 93.25 275 PRO A CA 1
ATOM 2091 C C . PRO A 1 275 ? 9.578 -13.359 -26.344 1 93.25 275 PRO A C 1
ATOM 2093 O O . PRO A 1 275 ? 8.359 -13.414 -26.547 1 93.25 275 PRO A O 1
ATOM 2096 N N . LEU A 1 276 ? 10.07 -12.398 -25.703 1 92 276 LEU A N 1
ATOM 2097 C CA . LEU A 1 276 ? 9.266 -11.523 -24.859 1 92 276 LEU A CA 1
ATOM 2098 C C . LEU A 1 276 ? 8.664 -10.383 -25.688 1 92 276 LEU A C 1
ATOM 2100 O O . LEU A 1 276 ? 9.359 -9.766 -26.5 1 92 276 LEU A O 1
ATOM 2104 N N . SER A 1 277 ? 7.426 -10.195 -25.609 1 93.19 277 SER A N 1
ATOM 2105 C CA . SER A 1 277 ? 6.625 -9.102 -26.156 1 93.19 277 SER A CA 1
ATOM 2106 C C . SER A 1 277 ? 5.324 -8.93 -25.375 1 93.19 277 SER A C 1
ATOM 2108 O O . SER A 1 277 ? 4.914 -9.828 -24.641 1 93.19 277 SER A O 1
ATOM 2110 N N . PRO A 1 278 ? 4.781 -7.758 -25.438 1 93.31 278 PRO A N 1
ATOM 2111 C CA . PRO A 1 278 ? 3.5 -7.594 -24.734 1 93.31 278 PRO A CA 1
ATOM 2112 C C . PRO A 1 278 ? 2.48 -8.664 -25.125 1 93.31 278 PRO A C 1
ATOM 2114 O O . PRO A 1 278 ? 2.217 -8.875 -26.312 1 93.31 278 PRO A O 1
ATOM 2117 N N . GLY A 1 279 ? 2.029 -9.344 -24.125 1 95.94 279 GLY A N 1
ATOM 2118 C CA . GLY A 1 279 ? 1.01 -10.352 -24.375 1 95.94 279 GLY A CA 1
ATOM 2119 C C . GLY A 1 279 ? 1.559 -11.609 -25.016 1 95.94 279 GLY A C 1
ATOM 2120 O O . GLY A 1 279 ? 0.825 -12.344 -25.688 1 95.94 279 GLY A O 1
ATOM 2121 N N . TYR A 1 280 ? 2.834 -11.922 -24.812 1 95.75 280 TYR A N 1
ATOM 2122 C CA . TYR A 1 280 ? 3.498 -13 -25.531 1 95.75 280 TYR A CA 1
ATOM 2123 C C . TYR A 1 280 ? 2.918 -14.352 -25.156 1 95.75 280 TYR A C 1
ATOM 2125 O O . TYR A 1 280 ? 3.092 -15.336 -25.875 1 95.75 280 TYR A O 1
ATOM 2133 N N . GLN A 1 281 ? 2.137 -14.414 -24.062 1 98 281 GLN A N 1
ATOM 2134 C CA . GLN A 1 281 ? 1.582 -15.68 -23.609 1 98 281 GLN A CA 1
ATOM 2135 C C . GLN A 1 281 ? 0.087 -15.766 -23.906 1 98 281 GLN A C 1
ATOM 2137 O O . GLN A 1 281 ? -0.541 -16.797 -23.672 1 98 281 GLN A O 1
ATOM 2142 N N . VAL A 1 282 ? -0.542 -14.672 -24.359 1 98.5 282 VAL A N 1
ATOM 2143 C CA . VAL A 1 282 ? -1.98 -14.594 -24.594 1 98.5 282 VAL A CA 1
ATOM 2144 C C . VAL A 1 282 ? -2.396 -15.648 -25.609 1 98.5 282 VAL A C 1
ATOM 2146 O O . VAL A 1 282 ? -3.424 -16.312 -25.453 1 98.5 282 VAL A O 1
ATOM 2149 N N . PRO A 1 283 ? -1.604 -15.922 -26.688 1 98.31 283 PRO A N 1
ATOM 2150 C CA . PRO A 1 283 ? -2.002 -16.938 -27.656 1 98.31 283 PRO A CA 1
ATOM 2151 C C . PRO A 1 283 ? -2.148 -18.328 -27.047 1 98.31 283 PRO A C 1
ATOM 2153 O O . PRO A 1 283 ? -2.98 -19.125 -27.484 1 98.31 283 PRO A O 1
ATOM 2156 N N . PHE A 1 284 ? -1.371 -18.641 -26.016 1 98.75 284 PHE A N 1
ATOM 2157 C CA . PHE A 1 284 ? -1.502 -19.922 -25.344 1 98.75 284 PHE A CA 1
ATOM 2158 C C . PHE A 1 284 ? -2.832 -20.016 -24.609 1 98.75 284 PHE A C 1
ATOM 2160 O O . PHE A 1 284 ? -3.51 -21.047 -24.656 1 98.75 284 PHE A O 1
ATOM 2167 N N . ALA A 1 285 ? -3.182 -18.953 -23.875 1 98.69 285 ALA A N 1
ATOM 2168 C CA . ALA A 1 285 ? -4.465 -18.922 -23.188 1 98.69 285 ALA A CA 1
ATOM 2169 C C . ALA A 1 285 ? -5.625 -19.078 -24.156 1 98.69 285 ALA A C 1
ATOM 2171 O O . ALA A 1 285 ? -6.566 -19.828 -23.891 1 98.69 285 ALA A O 1
ATOM 2172 N N . GLN A 1 286 ? -5.527 -18.391 -25.266 1 98.5 286 GLN A N 1
ATOM 2173 C CA . GLN A 1 286 ? -6.547 -18.453 -26.312 1 98.5 286 GLN A CA 1
ATOM 2174 C C . GLN A 1 286 ? -6.715 -19.875 -26.828 1 98.5 286 GLN A C 1
ATOM 2176 O O . GLN A 1 286 ? -7.836 -20.375 -26.953 1 98.5 286 GLN A O 1
ATOM 2181 N N . ALA A 1 287 ? -5.625 -20.516 -27.125 1 98.75 287 ALA A N 1
ATOM 2182 C CA . ALA A 1 287 ? -5.648 -21.875 -27.656 1 98.75 287 ALA A CA 1
ATOM 2183 C C . ALA A 1 287 ? -6.277 -22.844 -26.672 1 98.75 287 ALA A C 1
ATOM 2185 O O . ALA A 1 287 ? -7.094 -23.688 -27.047 1 98.75 287 ALA A O 1
ATOM 2186 N N . ILE A 1 288 ? -5.898 -22.719 -25.453 1 98.75 288 ILE A N 1
ATOM 2187 C CA . ILE A 1 288 ? -6.41 -23.625 -24.422 1 98.75 288 ILE A CA 1
ATOM 2188 C C . ILE A 1 288 ? -7.902 -23.375 -24.219 1 98.75 288 ILE A C 1
ATOM 2190 O O . ILE A 1 288 ? -8.688 -24.312 -24.109 1 98.75 288 ILE A O 1
ATOM 2194 N N . LYS A 1 289 ? -8.281 -22.125 -24.141 1 98.56 289 LYS A N 1
ATOM 2195 C CA . LYS A 1 289 ? -9.695 -21.797 -23.969 1 98.56 289 LYS A CA 1
ATOM 2196 C C . LYS A 1 289 ? -10.539 -22.375 -25.109 1 98.56 289 LYS A C 1
ATOM 2198 O O . LYS A 1 289 ? -11.594 -22.969 -24.859 1 98.56 289 LYS A O 1
ATOM 2203 N N . ARG A 1 290 ? -10.078 -22.25 -26.297 1 98.12 290 ARG A N 1
ATOM 2204 C CA . ARG A 1 290 ? -10.797 -22.734 -27.469 1 98.12 290 ARG A CA 1
ATOM 2205 C C . ARG A 1 290 ? -10.891 -24.25 -27.469 1 98.12 290 ARG A C 1
ATOM 2207 O O . ARG A 1 290 ? -11.914 -24.828 -27.828 1 98.12 290 ARG A O 1
ATOM 2214 N N . ALA A 1 291 ? -9.875 -24.891 -27.016 1 98.5 291 ALA A N 1
ATOM 2215 C CA . ALA A 1 291 ? -9.781 -26.344 -27.094 1 98.5 291 ALA A CA 1
ATOM 2216 C C . ALA A 1 291 ? -10.555 -27 -25.969 1 98.5 291 ALA A C 1
ATOM 2218 O O . ALA A 1 291 ? -11.094 -28.094 -26.125 1 98.5 291 ALA A O 1
ATOM 2219 N N . VAL A 1 292 ? -10.586 -26.453 -24.812 1 97.88 292 VAL A N 1
ATOM 2220 C CA . VAL A 1 292 ? -11.016 -27.156 -23.625 1 97.88 292 VAL A CA 1
ATOM 2221 C C . VAL A 1 292 ? -12.281 -26.516 -23.062 1 97.88 292 VAL A C 1
ATOM 2223 O O . VAL A 1 292 ? -13.055 -27.172 -22.359 1 97.88 292 VAL A O 1
ATOM 2226 N N . ASP A 1 293 ? -12.508 -25.234 -23.344 1 93.5 293 ASP A N 1
ATOM 2227 C CA . ASP A 1 293 ? -13.664 -24.484 -22.875 1 93.5 293 ASP A CA 1
ATOM 2228 C C . ASP A 1 293 ? -13.695 -24.406 -21.344 1 93.5 293 ASP A C 1
ATOM 2230 O O . ASP A 1 293 ? -14.695 -24.766 -20.719 1 93.5 293 ASP A O 1
ATOM 2234 N N . LEU A 1 294 ? -12.656 -24.094 -20.688 1 95.62 294 LEU A N 1
ATOM 2235 C CA . LEU A 1 294 ? -12.445 -23.766 -19.281 1 95.62 294 LEU A CA 1
ATOM 2236 C C . LEU A 1 294 ? -12.117 -22.281 -19.109 1 95.62 294 LEU A C 1
ATOM 2238 O O . LEU A 1 294 ? -11.414 -21.703 -19.953 1 95.62 294 LEU A O 1
ATOM 2242 N N . PRO A 1 295 ? -12.789 -21.641 -18 1 98.56 295 PRO A N 1
ATOM 2243 C CA . PRO A 1 295 ? -12.289 -20.297 -17.734 1 98.56 295 PRO A CA 1
ATOM 2244 C C . PRO A 1 295 ? -10.766 -20.203 -17.75 1 98.56 295 PRO A C 1
ATOM 2246 O O . PRO A 1 295 ? -10.094 -21.094 -17.219 1 98.56 295 PRO A O 1
ATOM 2249 N N . THR A 1 296 ? -10.273 -19.234 -18.438 1 98.81 296 THR A N 1
ATOM 2250 C CA . THR A 1 296 ? -8.844 -19.125 -18.656 1 98.81 296 THR A CA 1
ATOM 2251 C C . THR A 1 296 ? -8.344 -17.734 -18.25 1 98.81 296 THR A C 1
ATOM 2253 O O . THR A 1 296 ? -9.023 -16.734 -18.469 1 98.81 296 THR A O 1
ATOM 2256 N N . ILE A 1 297 ? -7.164 -17.703 -17.625 1 98.88 297 ILE A N 1
ATOM 2257 C CA . ILE A 1 297 ? -6.48 -16.469 -17.25 1 98.88 297 ILE A CA 1
ATOM 2258 C C . ILE A 1 297 ? -5.262 -16.266 -18.141 1 98.88 297 ILE A C 1
ATOM 2260 O O . ILE A 1 297 ? -4.422 -17.172 -18.266 1 98.88 297 ILE A O 1
ATOM 2264 N N . ALA A 1 298 ? -5.207 -15.125 -18.812 1 98.81 298 ALA A N 1
ATOM 2265 C CA . ALA A 1 298 ? -4.043 -14.758 -19.609 1 98.81 298 ALA A CA 1
ATOM 2266 C C . ALA A 1 298 ? -3.08 -13.891 -18.812 1 98.81 298 ALA A C 1
ATOM 2268 O O . ALA A 1 298 ? -3.506 -13.016 -18.047 1 98.81 298 ALA A O 1
ATOM 2269 N N . VAL A 1 299 ? -1.844 -14.195 -18.938 1 98.19 299 VAL A N 1
ATOM 2270 C CA . VAL A 1 299 ? -0.777 -13.422 -18.312 1 98.19 299 VAL A CA 1
ATOM 2271 C C . VAL A 1 299 ? 0.301 -13.094 -19.359 1 98.19 299 VAL A C 1
ATOM 2273 O O . VAL A 1 299 ? 0.245 -13.578 -20.484 1 98.19 299 VAL A O 1
ATOM 2276 N N . GLY A 1 300 ? 1.229 -12.219 -18.922 1 96.81 300 GLY A N 1
ATOM 2277 C CA . GLY A 1 300 ? 2.406 -11.977 -19.75 1 96.81 300 GLY A CA 1
ATOM 2278 C C . GLY A 1 300 ? 2.467 -10.562 -20.297 1 96.81 300 GLY A C 1
ATOM 2279 O O . GLY A 1 300 ? 1.978 -10.297 -21.406 1 96.81 300 GLY A O 1
ATOM 2280 N N . LEU A 1 301 ? 3.104 -9.75 -19.625 1 95.69 301 LEU A N 1
ATOM 2281 C CA . LEU A 1 301 ? 3.369 -8.359 -20 1 95.69 301 LEU A CA 1
ATOM 2282 C C . LEU A 1 301 ? 2.1 -7.676 -20.5 1 95.69 301 LEU A C 1
ATOM 2284 O O . LEU A 1 301 ? 2.102 -7.051 -21.547 1 95.69 301 LEU A O 1
ATOM 2288 N N . ILE A 1 302 ? 1.032 -7.93 -19.875 1 96.12 302 ILE A N 1
ATOM 2289 C CA . ILE A 1 302 ? -0.212 -7.195 -20.062 1 96.12 302 ILE A CA 1
ATOM 2290 C C . ILE A 1 302 ? -0.271 -6.016 -19.094 1 96.12 302 ILE A C 1
ATOM 2292 O O . ILE A 1 302 ? -0.412 -6.203 -17.891 1 96.12 302 ILE A O 1
ATOM 2296 N N . SER A 1 303 ? -0.088 -4.809 -19.641 1 95 303 SER A N 1
ATOM 2297 C CA . SER A 1 303 ? -0.055 -3.656 -18.734 1 95 303 SER A CA 1
ATOM 2298 C C . SER A 1 303 ? -0.89 -2.506 -19.297 1 95 303 SER A C 1
ATOM 2300 O O . SER A 1 303 ? -1.212 -1.562 -18.562 1 95 303 SER A O 1
ATOM 2302 N N . ASP A 1 304 ? -1.217 -2.535 -20.578 1 97.44 304 ASP A N 1
ATOM 2303 C CA . ASP A 1 304 ? -2.053 -1.516 -21.203 1 97.44 304 ASP A CA 1
ATOM 2304 C C . ASP A 1 304 ? -3.535 -1.833 -21.016 1 97.44 304 ASP A C 1
ATOM 2306 O O . ASP A 1 304 ? -3.996 -2.914 -21.375 1 97.44 304 ASP A O 1
ATOM 2310 N N . PRO A 1 305 ? -4.266 -0.877 -20.453 1 98.38 305 PRO A N 1
ATOM 2311 C CA . PRO A 1 305 ? -5.676 -1.14 -20.172 1 98.38 305 PRO A CA 1
ATOM 2312 C C . PRO A 1 305 ? -6.477 -1.502 -21.422 1 98.38 305 PRO A C 1
ATOM 2314 O O . PRO A 1 305 ? -7.332 -2.391 -21.375 1 98.38 305 PRO A O 1
ATOM 2317 N N . GLU A 1 306 ? -6.211 -0.845 -22.531 1 98.31 306 GLU A N 1
ATOM 2318 C CA . GLU A 1 306 ? -6.926 -1.15 -23.781 1 98.31 306 GLU A CA 1
ATOM 2319 C C . GLU A 1 306 ? -6.602 -2.559 -24.266 1 98.31 306 GLU A C 1
ATOM 2321 O O . GLU A 1 306 ? -7.484 -3.277 -24.734 1 98.31 306 GLU A O 1
ATOM 2326 N N . HIS A 1 307 ? -5.371 -2.885 -24.172 1 98.25 307 HIS A N 1
ATOM 2327 C CA . HIS A 1 307 ? -4.965 -4.234 -24.547 1 98.25 307 HIS A CA 1
ATOM 2328 C C . HIS A 1 307 ? -5.633 -5.277 -23.656 1 98.25 307 HIS A C 1
ATOM 2330 O O . HIS A 1 307 ? -6.172 -6.27 -24.156 1 98.25 307 HIS A O 1
ATOM 2336 N N . ALA A 1 308 ? -5.598 -5.031 -22.359 1 98.69 308 ALA A N 1
ATOM 2337 C CA . ALA A 1 308 ? -6.23 -5.945 -21.406 1 98.69 308 ALA A CA 1
ATOM 2338 C C . ALA A 1 308 ? -7.715 -6.117 -21.719 1 98.69 308 ALA A C 1
ATOM 2340 O O . ALA A 1 308 ? -8.227 -7.242 -21.734 1 98.69 308 ALA A O 1
ATOM 2341 N N . ASN A 1 309 ? -8.375 -4.996 -21.984 1 98.69 309 ASN A N 1
ATOM 2342 C CA . ASN A 1 309 ? -9.797 -5.035 -22.312 1 98.69 309 ASN A CA 1
ATOM 2343 C C . ASN A 1 309 ? -10.055 -5.824 -23.594 1 98.69 309 ASN A C 1
ATOM 2345 O O . ASN A 1 309 ? -11.016 -6.594 -23.672 1 98.69 309 ASN A O 1
ATOM 2349 N N . ARG A 1 310 ? -9.219 -5.625 -24.578 1 98.31 310 ARG A N 1
ATOM 2350 C CA . ARG A 1 310 ? -9.383 -6.309 -25.859 1 98.31 310 ARG A CA 1
ATOM 2351 C C . ARG A 1 310 ? -9.242 -7.82 -25.688 1 98.31 310 ARG A C 1
ATOM 2353 O O . ARG A 1 310 ? -9.945 -8.594 -26.344 1 98.31 310 ARG A O 1
ATOM 2360 N N . VAL A 1 311 ? -8.336 -8.266 -24.812 1 98.62 311 VAL A N 1
ATOM 2361 C CA . VAL A 1 311 ? -8.117 -9.688 -24.562 1 98.62 311 VAL A CA 1
ATOM 2362 C C . VAL A 1 311 ? -9.414 -10.32 -24.062 1 98.62 311 VAL A C 1
ATOM 2364 O O . VAL A 1 311 ? -9.773 -11.422 -24.484 1 98.62 311 VAL A O 1
ATOM 2367 N N . ILE A 1 312 ? -10.133 -9.617 -23.203 1 98.75 312 ILE A N 1
ATOM 2368 C CA . ILE A 1 312 ? -11.375 -10.117 -22.609 1 98.75 312 ILE A CA 1
ATOM 2369 C C . ILE A 1 312 ? -12.508 -10.016 -23.625 1 98.75 312 ILE A C 1
ATOM 2371 O O . ILE A 1 312 ? -13.266 -10.977 -23.828 1 98.75 312 ILE A O 1
ATOM 2375 N N . GLU A 1 313 ? -12.578 -8.914 -24.297 1 97.94 313 GLU A N 1
ATOM 2376 C CA . GLU A 1 313 ? -13.648 -8.641 -25.25 1 97.94 313 GLU A CA 1
ATOM 2377 C C . GLU A 1 313 ? -13.617 -9.617 -26.422 1 97.94 313 GLU A C 1
ATOM 2379 O O . GLU A 1 313 ? -14.664 -10.055 -26.906 1 97.94 313 GLU A O 1
ATOM 2384 N N . ALA A 1 314 ? -12.453 -9.93 -26.859 1 97.81 314 ALA A N 1
ATOM 2385 C CA . ALA A 1 314 ? -12.273 -10.82 -28 1 97.81 314 ALA A CA 1
ATOM 2386 C C . ALA A 1 314 ? -12.516 -12.273 -27.609 1 97.81 314 ALA A C 1
ATOM 2388 O O . ALA A 1 314 ? -12.641 -13.148 -28.469 1 97.81 314 ALA A O 1
ATOM 2389 N N . GLY A 1 315 ? -12.523 -12.539 -26.312 1 97.62 315 GLY A N 1
ATOM 2390 C CA . GLY A 1 315 ? -12.719 -13.898 -25.844 1 97.62 315 GLY A CA 1
ATOM 2391 C C . GLY A 1 315 ? -11.438 -14.711 -25.812 1 97.62 315 GLY A C 1
ATOM 2392 O O . GLY A 1 315 ? -11.477 -15.945 -25.75 1 97.62 315 GLY A O 1
ATOM 2393 N N . ASP A 1 316 ? -10.336 -14.031 -25.891 1 98.19 316 ASP A N 1
ATOM 2394 C CA . ASP A 1 316 ? -9.047 -14.727 -25.859 1 98.19 316 ASP A CA 1
ATOM 2395 C C . ASP A 1 316 ? -8.797 -15.352 -24.484 1 98.19 316 ASP A C 1
ATOM 2397 O O . ASP A 1 316 ? -8.094 -16.359 -24.375 1 98.19 316 ASP A O 1
ATOM 2401 N N . ALA A 1 317 ? -9.32 -14.773 -23.453 1 98.69 317 ALA A N 1
ATOM 2402 C CA . ALA A 1 317 ? -9.273 -15.25 -22.078 1 98.69 317 ALA A CA 1
ATOM 2403 C C . ALA A 1 317 ? -10.438 -14.688 -21.266 1 98.69 317 ALA A C 1
ATOM 2405 O O . ALA A 1 317 ? -11.102 -13.742 -21.688 1 98.69 317 ALA A O 1
ATOM 2406 N N . ASP A 1 318 ? -1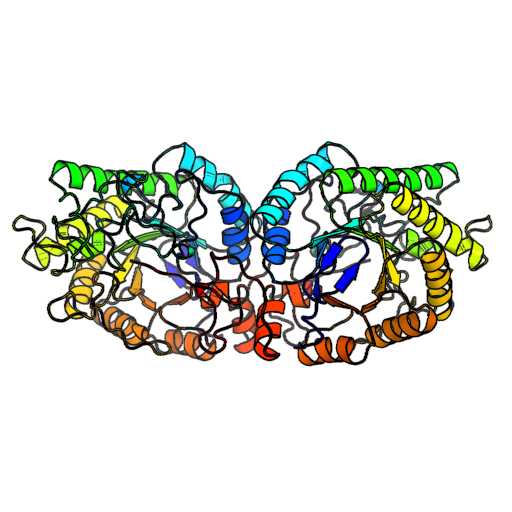0.711 -15.242 -20.156 1 98.81 318 ASP A N 1
ATOM 2407 C CA . ASP A 1 318 ? -11.805 -14.781 -19.297 1 98.81 318 ASP A CA 1
ATOM 2408 C C . ASP A 1 318 ? -11.305 -13.773 -18.281 1 98.81 318 ASP A C 1
ATOM 2410 O O . ASP A 1 318 ? -12.078 -12.961 -17.766 1 98.81 318 ASP A O 1
ATOM 2414 N N . PHE A 1 319 ? -10.039 -13.875 -17.938 1 98.81 319 PHE A N 1
ATOM 2415 C CA . PHE A 1 319 ? -9.367 -12.961 -17.016 1 98.81 319 PHE A CA 1
ATOM 2416 C C . PHE A 1 319 ? -7.996 -12.57 -17.547 1 98.81 319 PHE A C 1
ATOM 2418 O O . PHE A 1 319 ? -7.41 -13.289 -18.359 1 98.81 319 PHE A O 1
ATOM 2425 N N . VAL A 1 320 ? -7.531 -11.43 -17.141 1 98.88 320 VAL A N 1
ATOM 2426 C CA . VAL A 1 320 ? -6.125 -11.07 -17.297 1 98.88 320 VAL A CA 1
ATOM 2427 C C . VAL A 1 320 ? -5.469 -10.961 -15.93 1 98.88 320 VAL A C 1
ATOM 2429 O O . VAL A 1 320 ? -6.078 -10.469 -14.977 1 98.88 320 VAL A O 1
ATOM 2432 N N . ALA A 1 321 ? -4.32 -11.523 -15.812 1 98.75 321 ALA A N 1
ATOM 2433 C CA . ALA A 1 321 ? -3.568 -11.445 -14.562 1 98.75 321 ALA A CA 1
ATOM 2434 C C . ALA A 1 321 ? -2.309 -10.602 -14.734 1 98.75 321 ALA A C 1
ATOM 2436 O O . ALA A 1 321 ? -1.695 -10.594 -15.805 1 98.75 321 ALA A O 1
ATOM 2437 N N . MET A 1 322 ? -1.982 -9.867 -13.703 1 98.06 322 MET A N 1
ATOM 2438 C CA . MET A 1 322 ? -0.834 -8.969 -13.711 1 98.06 322 MET A CA 1
ATOM 2439 C C . MET A 1 322 ? -0.002 -9.141 -12.445 1 98.06 322 MET A C 1
ATOM 2441 O O . MET A 1 322 ? -0.55 -9.305 -11.352 1 98.06 322 MET A O 1
ATOM 2445 N N . ALA A 1 323 ? 1.269 -9.086 -12.594 1 97.94 323 ALA A N 1
ATOM 2446 C CA . ALA A 1 323 ? 2.201 -9.141 -11.477 1 97.94 323 ALA A CA 1
ATOM 2447 C C . ALA A 1 323 ? 3.035 -7.863 -11.398 1 97.94 323 ALA A C 1
ATOM 2449 O O . ALA A 1 323 ? 2.674 -6.918 -10.695 1 97.94 323 ALA A O 1
ATOM 2450 N N . ARG A 1 324 ? 4.078 -7.727 -12.234 1 96.69 324 ARG A N 1
ATOM 2451 C CA . ARG A 1 324 ? 5.012 -6.605 -12.219 1 96.69 324 ARG A CA 1
ATOM 2452 C C . ARG A 1 324 ? 4.285 -5.281 -12.422 1 96.69 324 ARG A C 1
ATOM 2454 O O . ARG A 1 324 ? 4.621 -4.281 -11.781 1 96.69 324 ARG A O 1
ATOM 2461 N N . ALA A 1 325 ? 3.309 -5.305 -13.32 1 97.44 325 ALA A N 1
ATOM 2462 C CA . ALA A 1 325 ? 2.539 -4.094 -13.578 1 97.44 325 ALA A CA 1
ATOM 2463 C C . ALA A 1 325 ? 1.853 -3.594 -12.312 1 97.44 325 ALA A C 1
ATOM 2465 O O . ALA A 1 325 ? 1.77 -2.385 -12.078 1 97.44 325 ALA A O 1
ATOM 2466 N N . MET A 1 326 ? 1.352 -4.512 -11.477 1 98.31 326 MET A N 1
ATOM 2467 C CA . MET A 1 326 ? 0.642 -4.164 -10.242 1 98.31 326 MET A CA 1
ATOM 2468 C C . MET A 1 326 ? 1.608 -3.641 -9.188 1 98.31 326 MET A C 1
ATOM 2470 O O . MET A 1 326 ? 1.226 -2.842 -8.336 1 98.31 326 MET A O 1
ATOM 2474 N N . LEU A 1 327 ? 2.883 -4.164 -9.219 1 98.44 327 LEU A N 1
ATOM 2475 C CA . LEU A 1 327 ? 3.893 -3.652 -8.297 1 98.44 327 LEU A CA 1
ATOM 2476 C C . LEU A 1 327 ? 4.289 -2.229 -8.664 1 98.44 327 LEU A C 1
ATOM 2478 O O . LEU A 1 327 ? 4.461 -1.379 -7.789 1 98.44 327 LEU A O 1
ATOM 2482 N N . TYR A 1 328 ? 4.418 -1.941 -9.953 1 98.25 328 TYR A N 1
ATOM 2483 C CA . TYR A 1 328 ? 4.824 -0.638 -10.469 1 98.25 328 TYR A CA 1
ATOM 2484 C C . TYR A 1 328 ? 3.699 0.378 -10.328 1 98.25 328 TYR A C 1
ATOM 2486 O O . TYR A 1 328 ? 3.947 1.564 -10.102 1 98.25 328 TYR A O 1
ATOM 2494 N N . ASP A 1 329 ? 2.48 -0.082 -10.469 1 98.25 329 ASP A N 1
ATOM 2495 C CA . ASP A 1 329 ? 1.271 0.719 -10.305 1 98.25 329 ASP A CA 1
ATOM 2496 C C . ASP A 1 329 ? 0.199 -0.059 -9.539 1 98.25 329 ASP A C 1
ATOM 2498 O O . ASP A 1 329 ? -0.693 -0.652 -10.148 1 98.25 329 ASP A O 1
ATOM 2502 N N . PRO A 1 330 ? 0.251 0.075 -8.211 1 98.44 330 PRO A N 1
ATOM 2503 C CA . PRO A 1 330 ? -0.688 -0.722 -7.414 1 98.44 330 PRO A CA 1
ATOM 2504 C C . PRO A 1 330 ? -2.137 -0.267 -7.582 1 98.44 330 PRO A C 1
ATOM 2506 O O . PRO A 1 330 ? -3.059 -0.958 -7.145 1 98.44 330 PRO A O 1
ATOM 2509 N N . ARG A 1 331 ? -2.348 0.88 -8.219 1 98.75 331 ARG A N 1
ATOM 2510 C CA . ARG A 1 331 ? -3.689 1.37 -8.516 1 98.75 331 ARG A CA 1
ATOM 2511 C C . ARG A 1 331 ? -4.016 1.208 -10 1 98.75 331 ARG A C 1
ATOM 2513 O O . ARG A 1 331 ? -4.844 1.942 -10.539 1 98.75 331 ARG A O 1
ATOM 2520 N N . TRP A 1 332 ? -3.352 0.29 -10.664 1 98.75 332 TRP A N 1
ATOM 2521 C CA . TRP A 1 332 ? -3.561 0.044 -12.086 1 98.75 332 TRP A CA 1
ATOM 2522 C C . TRP A 1 332 ? -5.043 -0.131 -12.398 1 98.75 332 TRP A C 1
ATOM 2524 O O . TRP A 1 332 ? -5.555 0.449 -13.359 1 98.75 332 TRP A O 1
ATOM 2534 N N . PRO A 1 333 ? -5.855 -0.904 -11.586 1 98.81 333 PRO A N 1
ATOM 2535 C CA . PRO A 1 333 ? -7.281 -1.052 -11.891 1 98.81 333 PRO A CA 1
ATOM 2536 C C . PRO A 1 333 ? -8.039 0.274 -11.836 1 98.81 333 PRO A C 1
ATOM 2538 O O . PRO A 1 333 ? -8.961 0.496 -12.617 1 98.81 333 PRO A O 1
ATOM 2541 N N . TRP A 1 334 ? -7.66 1.151 -10.867 1 98.69 334 TRP A N 1
ATOM 2542 C CA . TRP A 1 334 ? -8.281 2.473 -10.82 1 98.69 334 TRP A CA 1
ATOM 2543 C C . TRP A 1 334 ? -8.008 3.246 -12.102 1 98.69 334 TRP A C 1
ATOM 2545 O O . TRP A 1 334 ? -8.922 3.824 -12.695 1 98.69 334 TRP A O 1
ATOM 2555 N N . HIS A 1 335 ? -6.727 3.24 -12.5 1 98.56 335 HIS A N 1
ATOM 2556 C CA . HIS A 1 335 ? -6.305 3.969 -13.688 1 98.56 335 HIS A CA 1
ATOM 2557 C C . HIS A 1 335 ? -6.941 3.389 -14.945 1 98.56 335 HIS A C 1
ATOM 2559 O O . HIS A 1 335 ? -7.352 4.133 -15.836 1 98.56 335 HIS A O 1
ATOM 2565 N N . ALA A 1 336 ? -6.996 2.074 -14.984 1 98.62 336 ALA A N 1
ATOM 2566 C CA . ALA A 1 336 ? -7.645 1.403 -16.109 1 98.62 336 ALA A CA 1
ATOM 2567 C C . ALA A 1 336 ? -9.125 1.758 -16.188 1 98.62 336 ALA A C 1
ATOM 2569 O O . ALA A 1 336 ? -9.656 2.027 -17.266 1 98.62 336 ALA A O 1
ATOM 2570 N N . ALA A 1 337 ? -9.789 1.722 -15.047 1 98.44 337 ALA A N 1
ATOM 2571 C CA . ALA A 1 337 ? -11.211 2.084 -15 1 98.44 337 ALA A CA 1
ATOM 2572 C C . ALA A 1 337 ? -11.422 3.512 -15.492 1 98.44 337 ALA A C 1
ATOM 2574 O O . ALA A 1 337 ? -12.344 3.773 -16.266 1 98.44 337 ALA A O 1
ATOM 2575 N N . ALA A 1 338 ? -10.602 4.391 -15.023 1 97.88 338 ALA A N 1
ATOM 2576 C CA . ALA A 1 338 ? -10.672 5.785 -15.461 1 97.88 338 ALA A CA 1
ATOM 2577 C C . ALA A 1 338 ? -10.523 5.895 -16.984 1 97.88 338 ALA A C 1
ATOM 2579 O O . ALA A 1 338 ? -11.297 6.586 -17.641 1 97.88 338 ALA A O 1
ATOM 2580 N N . GLN A 1 339 ? -9.539 5.215 -17.5 1 97.19 339 GLN A N 1
ATOM 2581 C CA . GLN A 1 339 ? -9.234 5.266 -18.922 1 97.19 339 GLN A CA 1
ATOM 2582 C C . GLN A 1 339 ? -10.359 4.645 -19.75 1 97.19 339 GLN A C 1
ATOM 2584 O O . GLN A 1 339 ? -10.68 5.125 -20.844 1 97.19 339 GLN A O 1
ATOM 2589 N N . LEU A 1 340 ? -10.961 3.596 -19.234 1 97.81 340 LEU A N 1
ATOM 2590 C CA . LEU A 1 340 ? -11.93 2.816 -20 1 97.81 340 LEU A CA 1
ATOM 2591 C C . LEU A 1 340 ? -13.352 3.273 -19.719 1 97.81 340 LEU A C 1
ATOM 2593 O O . LEU A 1 340 ? -14.312 2.73 -20.266 1 97.81 340 LEU A O 1
ATOM 2597 N N . GLY A 1 341 ? -13.508 4.266 -18.812 1 96 341 GLY A N 1
ATOM 2598 C CA . GLY A 1 341 ? -14.82 4.781 -18.469 1 96 341 GLY A CA 1
ATOM 2599 C C . GLY A 1 341 ? -15.617 3.842 -17.578 1 96 341 GLY A C 1
ATOM 2600 O O . GLY A 1 341 ? -16.844 3.756 -17.688 1 96 341 GLY A O 1
ATOM 2601 N N . ALA A 1 342 ? -14.891 3.062 -16.781 1 97.31 342 ALA A N 1
ATOM 2602 C CA . ALA A 1 342 ? -15.531 2.117 -15.867 1 97.31 342 ALA A CA 1
ATOM 2603 C C . ALA A 1 342 ? -15.516 2.643 -14.43 1 97.31 342 ALA A C 1
ATOM 2605 O O . ALA A 1 342 ? -15.023 3.74 -14.172 1 97.31 342 ALA A O 1
ATOM 2606 N N . THR A 1 343 ? -16.234 1.901 -13.555 1 96.81 343 THR A N 1
ATOM 2607 C CA . THR A 1 343 ? -16.266 2.174 -12.125 1 96.81 343 THR A CA 1
ATOM 2608 C C . THR A 1 343 ? -15.547 1.073 -11.352 1 96.81 343 THR A C 1
ATOM 2610 O O . THR A 1 343 ? -15.586 -0.096 -11.742 1 96.81 343 THR A O 1
ATOM 2613 N N . VAL A 1 344 ? -14.891 1.476 -10.297 1 97.44 344 VAL A N 1
ATOM 2614 C CA . VAL A 1 344 ? -14.117 0.517 -9.516 1 97.44 344 VAL A CA 1
ATOM 2615 C C . VAL A 1 344 ? -14.25 0.841 -8.031 1 97.44 344 VAL A C 1
ATOM 2617 O O . VAL A 1 344 ? -14.438 2.002 -7.652 1 97.44 344 VAL A O 1
ATOM 2620 N N . SER A 1 345 ? -14.148 -0.132 -7.23 1 96.12 345 SER A N 1
ATOM 2621 C CA . SER A 1 345 ? -14.289 0.039 -5.789 1 96.12 345 SER A CA 1
ATOM 2622 C C . SER A 1 345 ? -13.031 0.625 -5.168 1 96.12 345 SER A C 1
ATOM 2624 O O . SER A 1 345 ? -11.914 0.266 -5.562 1 96.12 345 SER A O 1
ATOM 2626 N N . ALA A 1 346 ? -13.195 1.539 -4.219 1 97.62 346 ALA A N 1
ATOM 2627 C CA . ALA A 1 346 ? -12.125 2.113 -3.404 1 97.62 346 ALA A CA 1
ATOM 2628 C C . ALA A 1 346 ? -12.578 2.295 -1.958 1 97.62 346 ALA A C 1
ATOM 2630 O O . ALA A 1 346 ? -13.758 2.52 -1.692 1 97.62 346 ALA A O 1
ATOM 2631 N N . PRO A 1 347 ? -11.656 2.115 -0.984 1 97.62 347 PRO A N 1
ATOM 2632 C CA . PRO A 1 347 ? -12.055 2.361 0.403 1 97.62 347 PRO A CA 1
ATOM 2633 C C . PRO A 1 347 ? -12.438 3.816 0.659 1 97.62 347 PRO A C 1
ATOM 2635 O O . PRO A 1 347 ? -11.852 4.727 0.063 1 97.62 347 PRO A O 1
ATOM 2638 N N . PRO A 1 348 ? -13.359 4.094 1.57 1 97.38 348 PRO A N 1
ATOM 2639 C CA . PRO A 1 348 ? -13.812 5.465 1.812 1 97.38 348 PRO A CA 1
ATOM 2640 C C . PRO A 1 348 ? -12.672 6.402 2.205 1 97.38 348 PRO A C 1
ATOM 2642 O O . PRO A 1 348 ? -12.711 7.594 1.894 1 97.38 348 PRO A O 1
ATOM 2645 N N . GLN A 1 349 ? -11.648 5.855 2.852 1 97.94 349 GLN A N 1
ATOM 2646 C CA . GLN A 1 349 ? -10.477 6.633 3.248 1 97.94 349 GLN A CA 1
ATOM 2647 C C . GLN A 1 349 ? -9.812 7.285 2.037 1 97.94 349 GLN A C 1
ATOM 2649 O O . GLN A 1 349 ? -9.117 8.297 2.17 1 97.94 349 GLN A O 1
ATOM 2654 N N . TYR A 1 350 ? -10.047 6.68 0.793 1 98.06 350 TYR A N 1
ATOM 2655 C CA . TYR A 1 350 ? -9.328 7.148 -0.386 1 98.06 350 TYR A CA 1
ATOM 2656 C C . TYR A 1 350 ? -10.281 7.82 -1.372 1 98.06 350 TYR A C 1
ATOM 2658 O O . TYR A 1 350 ? -9.867 8.25 -2.451 1 98.06 350 TYR A O 1
ATOM 2666 N N . TRP A 1 351 ? -11.578 8 -1.021 1 97.12 351 TRP A N 1
ATOM 2667 C CA . TRP A 1 351 ? -12.586 8.516 -1.943 1 97.12 351 TRP A CA 1
ATOM 2668 C C . TRP A 1 351 ? -12.227 9.93 -2.408 1 97.12 351 TRP A C 1
ATOM 2670 O O . TRP A 1 351 ? -12.484 10.289 -3.559 1 97.12 351 TRP A O 1
ATOM 2680 N N . ARG A 1 352 ? -11.5 10.648 -1.562 1 94.31 352 ARG A N 1
ATOM 2681 C CA . ARG A 1 352 ? -11.203 12.039 -1.88 1 94.31 352 ARG A CA 1
ATOM 2682 C C . ARG A 1 352 ? -10.109 12.133 -2.938 1 94.31 352 ARG A C 1
ATOM 2684 O O . ARG A 1 352 ? -9.859 13.211 -3.486 1 94.31 352 ARG A O 1
ATOM 2691 N N . SER A 1 353 ? -9.508 11.023 -3.258 1 95.88 353 SER A N 1
ATOM 2692 C CA . SER A 1 353 ? -8.438 11.047 -4.25 1 95.88 353 SER A CA 1
ATOM 2693 C C . SER A 1 353 ? -8.992 10.961 -5.664 1 95.88 353 SER A C 1
ATOM 2695 O O . SER A 1 353 ? -8.25 11.078 -6.641 1 95.88 353 SER A O 1
ATOM 2697 N N . GLN A 1 354 ? -10.328 10.781 -5.828 1 94.69 354 GLN A N 1
ATOM 2698 C CA . GLN A 1 354 ? -10.953 10.688 -7.145 1 94.69 354 GLN A CA 1
ATOM 2699 C C . GLN A 1 354 ? -10.68 11.938 -7.969 1 94.69 354 GLN A C 1
ATOM 2701 O O . GLN A 1 354 ? -11.039 13.047 -7.562 1 94.69 354 GLN A O 1
ATOM 2706 N N . PRO A 1 355 ? -9.969 11.734 -9.07 1 92.5 355 PRO A N 1
ATOM 2707 C CA . PRO A 1 355 ? -9.758 12.914 -9.906 1 92.5 355 PRO A CA 1
ATOM 2708 C C . PRO A 1 355 ? -11.062 13.562 -10.367 1 92.5 355 PRO A C 1
ATOM 2710 O O . PRO A 1 355 ? -12.031 12.859 -10.664 1 92.5 355 PRO A O 1
ATOM 2713 N N . ARG A 1 356 ? -11.016 14.828 -10.5 1 88.69 356 ARG A N 1
ATOM 2714 C CA . ARG A 1 356 ? -12.211 15.594 -10.844 1 88.69 356 ARG A CA 1
ATOM 2715 C C . ARG A 1 356 ? -12.719 15.227 -12.234 1 88.69 356 ARG A C 1
ATOM 2717 O O . ARG A 1 356 ? -13.922 15.312 -12.5 1 88.69 356 ARG A O 1
ATOM 2724 N N . GLU A 1 357 ? -11.734 14.805 -13.047 1 91.44 357 GLU A N 1
ATOM 2725 C CA . GLU A 1 357 ? -12.086 14.477 -14.43 1 91.44 357 GLU A CA 1
ATOM 2726 C C . GLU A 1 357 ? -12.859 13.164 -14.508 1 91.44 357 GLU A C 1
ATOM 2728 O O . GLU A 1 357 ? -13.508 12.883 -15.516 1 91.44 357 GLU A O 1
ATOM 2733 N N . TYR A 1 358 ? -12.797 12.352 -13.445 1 92.62 358 TYR A N 1
ATOM 2734 C CA . TYR A 1 358 ? -13.469 11.062 -13.414 1 92.62 358 TYR A CA 1
ATOM 2735 C C . TYR A 1 358 ? -14.469 10.992 -12.266 1 92.62 358 TYR A C 1
ATOM 2737 O O . TYR A 1 358 ? -14.266 10.242 -11.305 1 92.62 358 TYR A O 1
ATOM 2745 N N . LYS A 1 359 ? -15.594 11.625 -12.312 1 87.81 359 LYS A N 1
ATOM 2746 C CA . LYS A 1 359 ? -16.531 11.891 -11.227 1 87.81 359 LYS A CA 1
ATOM 2747 C C . LYS A 1 359 ? -17.188 10.602 -10.742 1 87.81 359 LYS A C 1
ATOM 2749 O O . LYS A 1 359 ? -17.625 10.516 -9.594 1 87.81 359 LYS A O 1
ATOM 2754 N N . ALA A 1 360 ? -17.156 9.57 -11.516 1 92.25 360 ALA A N 1
ATOM 2755 C CA . ALA A 1 360 ? -17.859 8.367 -11.102 1 92.25 360 ALA A CA 1
ATOM 2756 C C . ALA A 1 360 ? -16.922 7.18 -10.984 1 92.25 360 ALA A C 1
ATOM 2758 O O . ALA A 1 360 ? -17.359 6.027 -10.945 1 92.25 360 ALA A O 1
ATOM 2759 N N . LEU A 1 361 ? -15.688 7.477 -10.844 1 96.62 361 LEU A N 1
ATOM 2760 C CA . LEU A 1 361 ? -14.688 6.41 -10.859 1 96.62 361 LEU A CA 1
ATOM 2761 C C . LEU A 1 361 ? -14.93 5.434 -9.711 1 96.62 361 LEU A C 1
ATOM 2763 O O . LEU A 1 361 ? -14.945 4.215 -9.914 1 96.62 361 LEU A O 1
ATOM 2767 N N . PHE A 1 362 ? -15.211 5.98 -8.492 1 97.19 362 PHE A N 1
ATOM 2768 C CA . PHE A 1 362 ? -15.383 5.133 -7.32 1 97.19 362 PHE A CA 1
ATOM 2769 C C . PHE A 1 362 ? -16.859 4.898 -7.023 1 97.19 362 PHE A C 1
ATOM 2771 O O . PHE A 1 362 ? -17.219 4.469 -5.926 1 97.19 362 PHE A O 1
ATOM 2778 N N . GLY A 1 363 ? -17.703 5.168 -7.945 1 94.62 363 GLY A N 1
ATOM 2779 C CA . GLY A 1 363 ? -19.141 4.992 -7.766 1 94.62 363 GLY A CA 1
ATOM 2780 C C . GLY A 1 363 ? -19.812 6.191 -7.121 1 94.62 363 GLY A C 1
ATOM 2781 O O . GLY A 1 363 ? -19.375 7.332 -7.32 1 94.62 363 GLY A O 1
ATOM 2782 N N . ASP A 1 364 ? -20.906 5.918 -6.5 1 91.31 364 ASP A N 1
ATOM 2783 C CA . ASP A 1 364 ? -21.656 6.98 -5.824 1 91.31 364 ASP A CA 1
ATOM 2784 C C . ASP A 1 364 ? -21.078 7.258 -4.438 1 91.31 364 ASP A C 1
ATOM 2786 O O . ASP A 1 364 ? -21.578 6.742 -3.436 1 91.31 364 ASP A O 1
ATOM 2790 N N . VAL A 1 365 ? -20.094 8.055 -4.5 1 92.12 365 VAL A N 1
ATOM 2791 C CA . VAL A 1 365 ? -19.422 8.344 -3.238 1 92.12 365 VAL A CA 1
ATOM 2792 C C . VAL A 1 365 ? -19.703 9.781 -2.814 1 92.12 365 VAL A C 1
ATOM 2794 O O . VAL A 1 365 ? -19.875 10.664 -3.662 1 92.12 365 VAL A O 1
ATOM 2797 N N . SER A 1 366 ? -19.875 10.008 -1.496 1 90.38 366 SER A N 1
ATOM 2798 C CA . SER A 1 366 ? -20.078 11.328 -0.91 1 90.38 366 SER A CA 1
ATOM 2799 C C . SER A 1 366 ? -19.25 11.508 0.354 1 90.38 366 SER A C 1
ATOM 2801 O O . SER A 1 366 ? -19.094 10.578 1.145 1 90.38 366 SER A O 1
ATOM 2803 N N . PHE A 1 367 ? -18.656 12.609 0.441 1 89.94 367 PHE A N 1
ATOM 2804 C CA . PHE A 1 367 ? -17.906 12.953 1.643 1 89.94 367 PHE A CA 1
ATOM 2805 C C . PHE A 1 367 ? -18.047 14.438 1.964 1 89.94 367 PHE A C 1
ATOM 2807 O O . PHE A 1 367 ? -18.359 15.242 1.085 1 89.94 367 PHE A O 1
ATOM 2814 N N . GLY A 1 368 ? -17.953 14.727 3.264 1 89.69 368 GLY A N 1
ATOM 2815 C CA . GLY A 1 368 ? -18 16.078 3.789 1 89.69 368 GLY A CA 1
ATOM 2816 C C . GLY A 1 368 ? -16.938 16.359 4.836 1 89.69 368 GLY A C 1
ATOM 2817 O O . GLY A 1 368 ? -16.203 15.445 5.23 1 89.69 368 GLY A O 1
ATOM 2818 N N . GLN A 1 369 ? -16.719 17.641 5.047 1 84.94 369 GLN A N 1
ATOM 2819 C CA . GLN A 1 369 ? -15.766 18.047 6.082 1 84.94 369 GLN A CA 1
ATOM 2820 C C . GLN A 1 369 ? -16.141 19.422 6.648 1 84.94 369 GLN A C 1
ATOM 2822 O O . GLN A 1 369 ? -16.766 20.234 5.965 1 84.94 369 GLN A O 1
ATOM 2827 N N . ARG A 1 370 ? -15.82 19.469 7.863 1 87.25 370 ARG A N 1
ATOM 2828 C CA . ARG A 1 370 ? -15.953 20.781 8.508 1 87.25 370 ARG A CA 1
ATOM 2829 C C . ARG A 1 370 ? -14.672 21.594 8.383 1 87.25 370 ARG A C 1
ATOM 2831 O O . ARG A 1 370 ? -13.578 21.016 8.281 1 87.25 370 ARG A O 1
ATOM 2838 N N . MET B 1 1 ? 20.656 16.25 -13.141 1 77.81 1 MET B N 1
ATOM 2839 C CA . MET B 1 1 ? 19.797 15.625 -12.133 1 77.81 1 MET B CA 1
ATOM 2840 C C . MET B 1 1 ? 18.578 16.484 -11.852 1 77.81 1 MET B C 1
ATOM 2842 O O . MET B 1 1 ? 18.672 17.719 -11.82 1 77.81 1 MET B O 1
ATOM 2846 N N . SER B 1 2 ? 17.359 15.938 -11.906 1 93.25 2 SER B N 1
ATOM 2847 C CA . SER B 1 2 ? 16.141 16.688 -11.641 1 93.25 2 SER B CA 1
ATOM 2848 C C . SER B 1 2 ? 16.156 17.297 -10.242 1 93.25 2 SER B C 1
ATOM 2850 O O . SER B 1 2 ? 16.594 16.656 -9.281 1 93.25 2 SER B O 1
ATOM 2852 N N . ALA B 1 3 ? 15.867 18.609 -10.156 1 98 3 ALA B N 1
ATOM 2853 C CA . ALA B 1 3 ? 15.859 19.312 -8.875 1 98 3 ALA B CA 1
ATOM 2854 C C . ALA B 1 3 ? 14.945 18.609 -7.871 1 98 3 ALA B C 1
ATOM 2856 O O . ALA B 1 3 ? 15.242 18.562 -6.676 1 98 3 ALA B O 1
ATOM 2857 N N . LEU B 1 4 ? 13.938 18.031 -8.398 1 98.56 4 LEU B N 1
ATOM 2858 C CA . LEU B 1 4 ? 12.938 17.359 -7.578 1 98.56 4 LEU B CA 1
ATOM 2859 C C . LEU B 1 4 ? 13.547 16.172 -6.844 1 98.56 4 LEU B C 1
ATOM 2861 O O . LEU B 1 4 ? 13.125 15.828 -5.738 1 98.56 4 LEU B O 1
ATOM 2865 N N . PHE B 1 5 ? 14.594 15.562 -7.387 1 98.31 5 PHE B N 1
ATOM 2866 C CA . PHE B 1 5 ? 15.188 14.367 -6.809 1 98.31 5 PHE B CA 1
ATOM 2867 C C . PHE B 1 5 ? 16.562 14.664 -6.246 1 98.31 5 PHE B C 1
ATOM 2869 O O . PHE B 1 5 ? 17.406 13.766 -6.133 1 98.31 5 PHE B O 1
ATOM 2876 N N . SER B 1 6 ? 16.828 15.898 -5.922 1 98.31 6 SER B N 1
ATOM 2877 C CA . SER B 1 6 ? 18.031 16.281 -5.211 1 98.31 6 SER B CA 1
ATOM 2878 C C . SER B 1 6 ? 17.844 16.219 -3.701 1 98.31 6 SER B C 1
ATOM 2880 O O . SER B 1 6 ? 16.734 16.469 -3.205 1 98.31 6 SER B O 1
ATOM 2882 N N . PRO B 1 7 ? 18.891 15.844 -2.998 1 98.06 7 PRO B N 1
ATOM 2883 C CA . PRO B 1 7 ? 18.766 15.727 -1.543 1 98.06 7 PRO B CA 1
ATOM 2884 C C . PRO B 1 7 ? 18.656 17.078 -0.851 1 98.06 7 PRO B C 1
ATOM 2886 O O . PRO B 1 7 ? 18.969 18.109 -1.452 1 98.06 7 PRO B O 1
ATOM 2889 N N . PHE B 1 8 ? 18.156 17.156 0.283 1 98.38 8 PHE B N 1
ATOM 2890 C CA . PHE B 1 8 ? 18.031 18.328 1.137 1 98.38 8 PHE B CA 1
ATOM 2891 C C . PHE B 1 8 ? 18.203 17.953 2.604 1 98.38 8 PHE B C 1
ATOM 2893 O O . PHE B 1 8 ? 17.656 16.953 3.061 1 98.38 8 PHE B O 1
ATOM 2900 N N . THR B 1 9 ? 18.969 18.656 3.307 1 98.5 9 THR B N 1
ATOM 2901 C CA . THR B 1 9 ? 19.219 18.375 4.715 1 98.5 9 THR B CA 1
ATOM 2902 C C . THR B 1 9 ? 18.547 19.406 5.609 1 98.5 9 THR B C 1
ATOM 2904 O O . THR B 1 9 ? 18.703 20.609 5.398 1 98.5 9 THR B O 1
ATOM 2907 N N . LEU B 1 10 ? 17.703 18.984 6.496 1 97.81 10 LEU B N 1
ATOM 2908 C CA . LEU B 1 10 ? 17.109 19.75 7.586 1 97.81 10 LEU B CA 1
ATOM 2909 C C . LEU B 1 10 ? 17.703 19.344 8.93 1 97.81 10 LEU B C 1
ATOM 2911 O O . LEU B 1 10 ? 17.391 18.281 9.461 1 97.81 10 LEU B O 1
ATOM 2915 N N . ARG B 1 11 ? 18.516 20.234 9.5 1 97.25 11 ARG B N 1
ATOM 2916 C CA . ARG B 1 11 ? 19.281 19.875 10.695 1 97.25 11 ARG B CA 1
ATOM 2917 C C . ARG B 1 11 ? 20.047 18.578 10.492 1 97.25 11 ARG B C 1
ATOM 2919 O O . ARG B 1 11 ? 20.859 18.453 9.57 1 97.25 11 ARG B O 1
ATOM 2926 N N . GLY B 1 12 ? 19.75 17.578 11.289 1 97.31 12 GLY B N 1
ATOM 2927 C CA . GLY B 1 12 ? 20.438 16.297 11.211 1 97.31 12 GLY B CA 1
ATOM 2928 C C . GLY B 1 12 ? 19.75 15.297 10.32 1 97.31 12 GLY B C 1
ATOM 2929 O O . GLY B 1 12 ? 20.188 14.148 10.211 1 97.31 12 GLY B O 1
ATOM 2930 N N . VAL B 1 13 ? 18.75 15.672 9.625 1 98.31 13 VAL B N 1
ATOM 2931 C CA . VAL B 1 13 ? 17.953 14.75 8.82 1 98.31 13 VAL B CA 1
ATOM 2932 C C . VAL B 1 13 ? 18.125 15.086 7.336 1 98.31 13 VAL B C 1
ATOM 2934 O O . VAL B 1 13 ? 17.781 16.188 6.902 1 98.31 13 VAL B O 1
ATOM 2937 N N . THR B 1 14 ? 18.641 14.117 6.551 1 98.56 14 THR B N 1
ATOM 2938 C CA . THR B 1 14 ? 18.797 14.297 5.113 1 98.56 14 THR B CA 1
ATOM 2939 C C . THR B 1 14 ? 17.688 13.562 4.355 1 98.56 14 THR B C 1
ATOM 2941 O O . THR B 1 14 ? 17.438 12.383 4.598 1 98.56 14 THR B O 1
ATOM 2944 N N . LEU B 1 15 ? 17 14.266 3.566 1 98.44 15 LEU B N 1
ATOM 2945 C CA . LEU B 1 15 ? 15.992 13.711 2.674 1 98.44 15 LEU B CA 1
ATOM 2946 C C . LEU B 1 15 ? 16.578 13.422 1.297 1 98.44 15 LEU B C 1
ATOM 2948 O O . LEU B 1 15 ? 17.281 14.266 0.726 1 98.44 15 LEU B O 1
ATOM 2952 N N . PRO B 1 16 ? 16.328 12.266 0.749 1 97.75 16 PRO B N 1
ATOM 2953 C CA . PRO B 1 16 ? 16.953 11.883 -0.518 1 97.75 16 PRO B CA 1
ATOM 2954 C C . PRO B 1 16 ? 16.375 12.625 -1.716 1 97.75 16 PRO B C 1
ATOM 2956 O O . PRO B 1 16 ? 16.969 12.617 -2.801 1 97.75 16 PRO B O 1
ATOM 2959 N N . ASN B 1 17 ? 15.281 13.211 -1.552 1 98.5 17 ASN B N 1
ATOM 2960 C CA . ASN B 1 17 ? 14.641 14.023 -2.582 1 98.5 17 ASN B CA 1
ATOM 2961 C C . ASN B 1 17 ? 13.68 15.039 -1.977 1 98.5 17 ASN B C 1
ATOM 2963 O O . ASN B 1 17 ? 13.555 15.133 -0.754 1 98.5 17 ASN B O 1
ATOM 2967 N N . ARG B 1 18 ? 12.984 15.812 -2.832 1 98.75 18 ARG B N 1
ATOM 2968 C CA . ARG B 1 18 ? 12.227 16.984 -2.402 1 98.75 18 ARG B CA 1
ATOM 2969 C C . ARG B 1 18 ? 10.727 16.703 -2.408 1 98.75 18 ARG B C 1
ATOM 2971 O O . ARG B 1 18 ? 9.914 17.625 -2.48 1 98.75 18 ARG B O 1
ATOM 2978 N N . ILE B 1 19 ? 10.328 15.422 -2.373 1 98.88 19 ILE B N 1
ATOM 2979 C CA . ILE B 1 19 ? 8.938 15 -2.41 1 98.88 19 ILE B CA 1
ATOM 2980 C C . ILE B 1 19 ? 8.469 14.633 -1.004 1 98.88 19 ILE B C 1
ATOM 2982 O O . ILE B 1 19 ? 9.062 13.773 -0.35 1 98.88 19 ILE B O 1
ATOM 2986 N N . VAL B 1 20 ? 7.398 15.266 -0.539 1 98.94 20 VAL B N 1
ATOM 2987 C CA . VAL B 1 20 ? 6.828 15.023 0.782 1 98.94 20 VAL B CA 1
ATOM 2988 C C . VAL B 1 20 ? 5.414 14.461 0.64 1 98.94 20 VAL B C 1
ATOM 2990 O O . VAL B 1 20 ? 4.621 14.953 -0.163 1 98.94 20 VAL B O 1
ATOM 2993 N N . ILE B 1 21 ? 5.164 13.383 1.308 1 98.88 21 ILE B N 1
ATOM 2994 C CA . ILE B 1 21 ? 3.789 12.914 1.434 1 98.88 21 ILE B CA 1
ATOM 2995 C C . ILE B 1 21 ? 3.102 13.633 2.59 1 98.88 21 ILE B C 1
ATOM 2997 O O . ILE B 1 21 ? 3.523 13.516 3.744 1 98.88 21 ILE B O 1
ATOM 3001 N N . SER B 1 22 ? 2.068 14.336 2.258 1 98.81 22 SER B N 1
ATOM 3002 C CA . SER B 1 22 ? 1.362 15.164 3.234 1 98.81 22 SER B CA 1
ATOM 3003 C C . SER B 1 22 ? 0.656 14.297 4.273 1 98.81 22 SER B C 1
ATOM 3005 O O . SER B 1 22 ? 0.329 13.141 4.012 1 98.81 22 SER B O 1
ATOM 3007 N N . PRO B 1 23 ? 0.517 14.828 5.523 1 98.56 23 PRO B N 1
ATOM 3008 C CA . PRO B 1 23 ? -0.355 14.133 6.473 1 98.56 23 PRO B CA 1
ATOM 3009 C C . PRO B 1 23 ? -1.804 14.055 5.996 1 98.56 23 PRO B C 1
ATOM 3011 O O . PRO B 1 23 ? -2.354 15.047 5.52 1 98.56 23 PRO B O 1
ATOM 3014 N N . MET B 1 24 ? -2.406 12.922 6.035 1 98 24 MET B N 1
ATOM 3015 C CA . MET B 1 24 ? -3.773 12.68 5.582 1 98 24 MET B CA 1
ATOM 3016 C C . MET B 1 24 ? -4.562 11.891 6.617 1 98 24 MET B C 1
ATOM 3018 O O . MET B 1 24 ? -4.285 10.711 6.848 1 98 24 MET B O 1
ATOM 3022 N N . CYS B 1 25 ? -5.512 12.555 7.203 1 97.88 25 CYS B N 1
ATOM 3023 C CA . CYS B 1 25 ? -6.344 11.836 8.156 1 97.88 25 CYS B CA 1
ATOM 3024 C C . CYS B 1 25 ? -7.027 10.641 7.5 1 97.88 25 CYS B C 1
ATOM 3026 O O . CYS B 1 25 ? -7.617 10.773 6.426 1 97.88 25 CYS B O 1
ATOM 3028 N N . GLN B 1 26 ? -6.984 9.555 8.164 1 98.19 26 GLN B N 1
ATOM 3029 C CA . GLN B 1 26 ? -7.531 8.32 7.613 1 98.19 26 GLN B CA 1
ATOM 3030 C C . GLN B 1 26 ? -8.773 7.883 8.383 1 98.19 26 GLN B C 1
ATOM 3032 O O . GLN B 1 26 ? -9.508 7.004 7.93 1 98.19 26 GLN B O 1
ATOM 3037 N N . TYR B 1 27 ? -8.953 8.422 9.57 1 98.31 27 TYR B N 1
ATOM 3038 C CA . TYR B 1 27 ? -10.125 8.117 10.383 1 98.31 27 TYR B CA 1
ATOM 3039 C C . TYR B 1 27 ? -10.273 6.609 10.578 1 98.31 27 TYR B C 1
ATOM 3041 O O . TYR B 1 27 ? -11.352 6.051 10.336 1 98.31 27 TYR B O 1
ATOM 3049 N N . SER B 1 28 ? -9.242 5.961 11.016 1 98.75 28 SER B N 1
ATOM 3050 C CA . SER B 1 28 ? -9.234 4.504 11.062 1 98.75 28 SER B CA 1
ATOM 3051 C C . SER B 1 28 ? -8.602 3.998 12.352 1 98.75 28 SER B C 1
ATOM 3053 O O . SER B 1 28 ? -8.203 2.834 12.438 1 98.75 28 SER B O 1
ATOM 3055 N N . ALA B 1 29 ? -8.367 4.898 13.297 1 98.75 29 ALA B N 1
ATOM 3056 C CA . ALA B 1 29 ? -7.871 4.508 14.617 1 98.75 29 ALA B CA 1
ATOM 3057 C C . ALA B 1 29 ? -9.023 4.164 15.555 1 98.75 29 ALA B C 1
ATOM 3059 O O . ALA B 1 29 ? -10.18 4.457 15.266 1 98.75 29 ALA B O 1
ATOM 3060 N N . GLU B 1 30 ? -8.766 3.428 16.594 1 98.56 30 GLU B N 1
ATOM 3061 C CA . GLU B 1 30 ? -9.672 3.152 17.703 1 98.56 30 GLU B CA 1
ATOM 3062 C C . GLU B 1 30 ? -9.109 3.674 19.016 1 98.56 30 GLU B C 1
ATOM 3064 O O . GLU B 1 30 ? -8.039 3.242 19.453 1 98.56 30 GLU B O 1
ATOM 3069 N N . ASN B 1 31 ? -9.742 4.664 19.594 1 98.25 31 ASN B N 1
ATOM 3070 C CA . ASN B 1 31 ? -9.266 5.32 20.812 1 98.25 31 ASN B CA 1
ATOM 3071 C C . ASN B 1 31 ? -7.863 5.898 20.625 1 98.25 31 ASN B C 1
ATOM 3073 O O . ASN B 1 31 ? -7.008 5.75 21.5 1 98.25 31 ASN B O 1
ATOM 3077 N N . GLY B 1 32 ? -7.645 6.406 19.453 1 98.81 32 GLY B N 1
ATOM 3078 C CA . GLY B 1 32 ? -6.367 7.039 19.156 1 98.81 32 GLY B CA 1
ATOM 3079 C C . GLY B 1 32 ? -5.285 6.043 18.781 1 98.81 32 GLY B C 1
ATOM 3080 O O . GLY B 1 32 ? -4.188 6.438 18.375 1 98.81 32 GLY B O 1
ATOM 3081 N N . GLU B 1 33 ? -5.574 4.734 18.891 1 98.94 33 GLU B N 1
ATOM 3082 C CA . GLU B 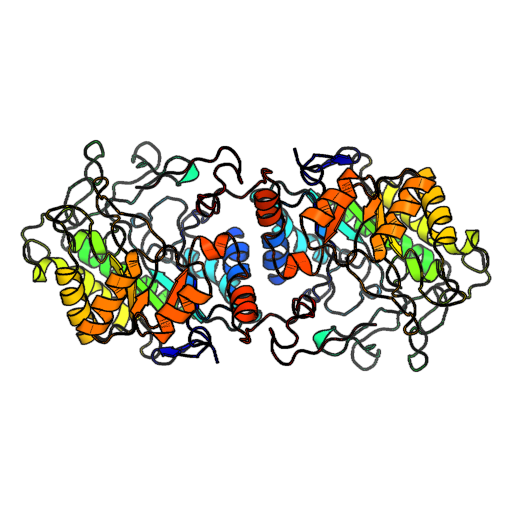1 33 ? -4.574 3.695 18.656 1 98.94 33 GLU B CA 1
ATOM 3083 C C . GLU B 1 33 ? -4.531 3.289 17.188 1 98.94 33 GLU B C 1
ATOM 3085 O O . GLU B 1 33 ? -5.57 3.033 16.578 1 98.94 33 GLU B O 1
ATOM 3090 N N . ALA B 1 34 ? -3.324 3.234 16.641 1 98.88 34 ALA B N 1
ATOM 3091 C CA . ALA B 1 34 ? -3.143 2.744 15.281 1 98.88 34 ALA B CA 1
ATOM 3092 C C . ALA B 1 34 ? -3.641 1.308 15.141 1 98.88 34 ALA B C 1
ATOM 3094 O O . ALA B 1 34 ? -3.57 0.526 16.094 1 98.88 34 ALA B O 1
ATOM 3095 N N . ARG B 1 35 ? -4.164 0.993 14.008 1 98.5 35 ARG B N 1
ATOM 3096 C CA . ARG B 1 35 ? -4.676 -0.335 13.688 1 98.5 35 ARG B CA 1
ATOM 3097 C C . ARG B 1 35 ? -4.062 -0.857 12.391 1 98.5 35 ARG B C 1
ATOM 3099 O O . ARG B 1 35 ? -3.123 -0.262 11.859 1 98.5 35 ARG B O 1
ATOM 3106 N N . ALA B 1 36 ? -4.539 -2.014 11.898 1 98.69 36 ALA B N 1
ATOM 3107 C CA . ALA B 1 36 ? -4.008 -2.658 10.703 1 98.69 36 ALA B CA 1
ATOM 3108 C C . ALA B 1 36 ? -4.043 -1.712 9.508 1 98.69 36 ALA B C 1
ATOM 3110 O O . ALA B 1 36 ? -3.164 -1.758 8.641 1 98.69 36 ALA B O 1
ATOM 3111 N N . TRP B 1 37 ? -5.059 -0.856 9.484 1 98.81 37 TRP B N 1
ATOM 3112 C CA . TRP B 1 37 ? -5.137 0.126 8.406 1 98.81 37 TRP B CA 1
ATOM 3113 C C . TRP B 1 37 ? -3.859 0.958 8.336 1 98.81 37 TRP B C 1
ATOM 3115 O O . TRP B 1 37 ? -3.338 1.216 7.25 1 98.81 37 TRP B O 1
ATOM 3125 N N . HIS B 1 38 ? -3.422 1.336 9.484 1 98.94 38 HIS B N 1
ATOM 3126 C CA . HIS B 1 38 ? -2.252 2.207 9.508 1 98.94 38 HIS B CA 1
ATOM 3127 C C . HIS B 1 38 ? -1.006 1.473 9.031 1 98.94 38 HIS B C 1
ATOM 3129 O O . HIS B 1 38 ? -0.151 2.061 8.359 1 98.94 38 HIS B O 1
ATOM 3135 N N . MET B 1 39 ? -0.902 0.21 9.391 1 98.88 39 MET B N 1
ATOM 3136 C CA . MET B 1 39 ? 0.198 -0.593 8.867 1 98.88 39 MET B CA 1
ATOM 3137 C C . MET B 1 39 ? 0.154 -0.646 7.344 1 98.88 39 MET B C 1
ATOM 3139 O O . MET B 1 39 ? 1.176 -0.455 6.684 1 98.88 39 MET B O 1
ATOM 3143 N N . ILE B 1 40 ? -1.011 -0.887 6.789 1 98.88 40 ILE B N 1
ATOM 3144 C CA . ILE B 1 40 ? -1.189 -0.996 5.348 1 98.88 40 ILE B CA 1
ATOM 3145 C C . ILE B 1 40 ? -0.916 0.355 4.688 1 98.88 40 ILE B C 1
ATOM 3147 O O . ILE B 1 40 ? -0.071 0.458 3.797 1 98.88 40 ILE B O 1
ATOM 3151 N N . HIS B 1 41 ? -1.543 1.392 5.184 1 98.81 41 HIS B N 1
ATOM 3152 C CA . HIS B 1 41 ? -1.543 2.717 4.574 1 98.81 41 HIS B CA 1
ATOM 3153 C C . HIS B 1 41 ? -0.168 3.369 4.676 1 98.81 41 HIS B C 1
ATOM 3155 O O . HIS B 1 41 ? 0.42 3.746 3.66 1 98.81 41 HIS B O 1
ATOM 3161 N N . LEU B 1 42 ? 0.351 3.457 5.871 1 98.94 42 LEU B N 1
ATOM 3162 C CA . LEU B 1 42 ? 1.652 4.09 6.062 1 98.94 42 LEU B CA 1
ATOM 3163 C C . LEU B 1 42 ? 2.77 3.209 5.512 1 98.94 42 LEU B C 1
ATOM 3165 O O . LEU B 1 42 ? 3.732 3.713 4.926 1 98.94 42 LEU B O 1
ATOM 3169 N N . GLY B 1 43 ? 2.604 1.929 5.727 1 98.81 43 GLY B N 1
ATOM 3170 C CA . GLY B 1 43 ? 3.604 1.008 5.207 1 98.81 43 GLY B CA 1
ATOM 3171 C C . GLY B 1 43 ? 3.785 1.11 3.705 1 98.81 43 GLY B C 1
ATOM 3172 O O . GLY B 1 43 ? 4.914 1.189 3.215 1 98.81 43 GLY B O 1
ATOM 3173 N N . HIS B 1 44 ? 2.676 1.093 3.002 1 98.19 44 HIS B N 1
ATOM 3174 C CA . HIS B 1 44 ? 2.812 1.116 1.55 1 98.19 44 HIS B CA 1
ATOM 3175 C C . HIS B 1 44 ? 3.307 2.475 1.065 1 98.19 44 HIS B C 1
ATOM 3177 O O . HIS B 1 44 ? 4.074 2.555 0.103 1 98.19 44 HIS B O 1
ATOM 3183 N N . LEU B 1 45 ? 2.865 3.58 1.67 1 98.81 45 LEU B N 1
ATOM 3184 C CA . LEU B 1 45 ? 3.344 4.902 1.286 1 98.81 45 LEU B CA 1
ATOM 3185 C C . LEU B 1 45 ? 4.844 5.035 1.541 1 98.81 45 LEU B C 1
ATOM 3187 O O . LEU B 1 45 ? 5.543 5.719 0.796 1 98.81 45 LEU B O 1
ATOM 3191 N N . ALA B 1 46 ? 5.312 4.352 2.574 1 98.81 46 ALA B N 1
ATOM 3192 C CA . ALA B 1 46 ? 6.738 4.383 2.9 1 98.81 46 ALA B CA 1
ATOM 3193 C C . ALA B 1 46 ? 7.574 3.787 1.771 1 98.81 46 ALA B C 1
ATOM 3195 O O . ALA B 1 46 ? 8.766 4.078 1.655 1 98.81 46 ALA B O 1
ATOM 3196 N N . LEU B 1 47 ? 6.949 2.965 0.97 1 98.69 47 LEU B N 1
ATOM 3197 C CA . LEU B 1 47 ? 7.652 2.297 -0.122 1 98.69 47 LEU B CA 1
ATOM 3198 C C . LEU B 1 47 ? 7.543 3.105 -1.411 1 98.69 47 LEU B C 1
ATOM 3200 O O . LEU B 1 47 ? 7.855 2.604 -2.492 1 98.69 47 LEU B O 1
ATOM 3204 N N . SER B 1 48 ? 7.121 4.348 -1.41 1 98.56 48 SER B N 1
ATOM 3205 C CA . SER B 1 48 ? 6.777 5.168 -2.566 1 98.56 48 SER B CA 1
ATOM 3206 C C . SER B 1 48 ? 8.031 5.75 -3.221 1 98.56 48 SER B C 1
ATOM 3208 O O . SER B 1 48 ? 7.98 6.203 -4.367 1 98.56 48 SER B O 1
ATOM 3210 N N . GLY B 1 49 ? 9.125 5.859 -2.438 1 98.38 49 GLY B N 1
ATOM 3211 C CA . GLY B 1 49 ? 10.312 6.52 -2.947 1 98.38 49 GLY B CA 1
ATOM 3212 C C . GLY B 1 49 ? 10.383 7.992 -2.588 1 98.38 49 GLY B C 1
ATOM 3213 O O . GLY B 1 49 ? 11.375 8.664 -2.885 1 98.38 49 GLY B O 1
ATOM 3214 N N . ALA B 1 50 ? 9.391 8.508 -1.87 1 98.81 50 ALA B N 1
ATOM 3215 C CA . ALA B 1 50 ? 9.383 9.906 -1.436 1 98.81 50 ALA B CA 1
ATOM 3216 C C . ALA B 1 50 ? 10.445 10.148 -0.365 1 98.81 50 ALA B C 1
ATOM 3218 O O . ALA B 1 50 ? 10.953 9.203 0.245 1 98.81 50 ALA B O 1
ATOM 3219 N N . GLY B 1 51 ? 10.773 11.414 -0.215 1 98.69 51 GLY B N 1
ATOM 3220 C CA . GLY B 1 51 ? 11.805 11.758 0.753 1 98.69 51 GLY B CA 1
ATOM 3221 C C . GLY B 1 51 ? 11.289 11.797 2.182 1 98.69 51 GLY B C 1
ATOM 3222 O O . GLY B 1 51 ? 12.039 11.508 3.121 1 98.69 51 GLY B O 1
ATOM 3223 N N . LEU B 1 52 ? 10.023 12.156 2.324 1 98.88 52 LEU B N 1
ATOM 3224 C CA . LEU B 1 52 ? 9.453 12.336 3.654 1 98.88 52 LEU B CA 1
ATOM 3225 C C . LEU B 1 52 ? 7.992 11.891 3.68 1 98.88 52 LEU B C 1
ATOM 3227 O O . LEU B 1 52 ? 7.215 12.242 2.791 1 98.88 52 LEU B O 1
ATOM 3231 N N . LEU B 1 53 ? 7.668 11.039 4.582 1 98.94 53 LEU B N 1
ATOM 3232 C CA . LEU B 1 53 ? 6.297 10.641 4.883 1 98.94 53 LEU B CA 1
ATOM 3233 C C . LEU B 1 53 ? 5.812 11.297 6.172 1 98.94 53 LEU B C 1
ATOM 3235 O O . LEU B 1 53 ? 6.379 11.062 7.242 1 98.94 53 LEU B O 1
ATOM 3239 N N . CYS B 1 54 ? 4.797 12.117 6.07 1 98.94 54 CYS B N 1
ATOM 3240 C CA . CYS B 1 54 ? 4.25 12.75 7.266 1 98.94 54 CYS B CA 1
ATOM 3241 C C . CYS B 1 54 ? 3.006 12.016 7.75 1 98.94 54 CYS B C 1
ATOM 3243 O O . CYS B 1 54 ? 1.996 11.969 7.047 1 98.94 54 CYS B O 1
ATOM 3245 N N . ILE B 1 55 ? 3.08 11.414 8.93 1 98.88 55 ILE B N 1
ATOM 3246 C CA . ILE B 1 55 ? 1.942 10.734 9.539 1 98.88 55 ILE B CA 1
ATOM 3247 C C . ILE B 1 55 ? 0.816 11.734 9.789 1 98.88 55 ILE B C 1
ATOM 3249 O O . ILE B 1 55 ? 1.065 12.867 10.211 1 98.88 55 ILE B O 1
ATOM 3253 N N . GLU B 1 56 ? -0.365 11.352 9.625 1 98.62 56 GLU B N 1
ATOM 3254 C CA . GLU B 1 56 ? -1.577 12.164 9.656 1 98.62 56 GLU B CA 1
ATOM 3255 C C . GLU B 1 56 ? -1.659 12.977 10.945 1 98.62 56 GLU B C 1
ATOM 3257 O O . GLU B 1 56 ? -0.833 12.805 11.844 1 98.62 56 GLU B O 1
ATOM 3262 N N . ALA B 1 57 ? -2.611 13.93 10.906 1 98.62 57 ALA B N 1
ATOM 3263 C CA . ALA B 1 57 ? -2.863 14.727 12.102 1 98.62 57 ALA B CA 1
ATOM 3264 C C . ALA B 1 57 ? -3.068 13.836 13.328 1 98.62 57 ALA B C 1
ATOM 3266 O O . ALA B 1 57 ? -4.105 13.18 13.453 1 98.62 57 ALA B O 1
ATOM 3267 N N . THR B 1 58 ? -2.098 13.836 14.195 1 98.94 58 THR B N 1
ATOM 3268 C CA . THR B 1 58 ? -2.09 13.039 15.414 1 98.94 58 THR B CA 1
ATOM 3269 C C . THR B 1 58 ? -2.512 13.883 16.609 1 98.94 58 THR B C 1
ATOM 3271 O O . THR B 1 58 ? -1.81 14.812 17 1 98.94 58 THR B O 1
ATOM 3274 N N . ALA B 1 59 ? -3.615 13.531 17.156 1 98.94 59 ALA B N 1
ATOM 3275 C CA . ALA B 1 59 ? -4.188 14.32 18.234 1 98.94 59 ALA B CA 1
ATOM 3276 C C . ALA B 1 59 ? -3.326 14.227 19.5 1 98.94 59 ALA B C 1
ATOM 3278 O O . ALA B 1 59 ? -2.887 13.141 19.875 1 98.94 59 ALA B O 1
ATOM 3279 N N . VAL B 1 60 ? -3.139 15.312 20.203 1 98.94 60 VAL B N 1
ATOM 3280 C CA . VAL B 1 60 ? -2.262 15.352 21.359 1 98.94 60 VAL B CA 1
ATOM 3281 C C . VAL B 1 60 ? -3.064 15.039 22.625 1 98.94 60 VAL B C 1
ATOM 3283 O O . VAL B 1 60 ? -2.49 14.75 23.672 1 98.94 60 VAL B O 1
ATOM 3286 N N . GLU B 1 61 ? -4.328 15.117 22.578 1 98.56 61 GLU B N 1
ATOM 3287 C CA . GLU B 1 61 ? -5.242 14.703 23.625 1 98.56 61 GLU B CA 1
ATOM 3288 C C . GLU B 1 61 ? -6.543 14.156 23.047 1 98.56 61 GLU B C 1
ATOM 3290 O O . GLU B 1 61 ? -6.887 14.438 21.906 1 98.56 61 GLU B O 1
ATOM 3295 N N . PRO B 1 62 ? -7.293 13.375 23.797 1 98.38 62 PRO B N 1
ATOM 3296 C CA . PRO B 1 62 ? -8.492 12.727 23.266 1 98.38 62 PRO B CA 1
ATOM 3297 C C . PRO B 1 62 ? -9.508 13.711 22.703 1 98.38 62 PRO B C 1
ATOM 3299 O O . PRO B 1 62 ? -10.055 13.484 21.625 1 98.38 62 PRO B O 1
ATOM 3302 N N . ASP B 1 63 ? -9.664 14.836 23.328 1 97.88 63 ASP B N 1
ATOM 3303 C CA . ASP B 1 63 ? -10.68 15.797 22.906 1 97.88 63 ASP B CA 1
ATOM 3304 C C . ASP B 1 63 ? -10.156 16.703 21.797 1 97.88 63 ASP B C 1
ATOM 3306 O O . ASP B 1 63 ? -10.898 17.531 21.266 1 97.88 63 ASP B O 1
ATOM 3310 N N . GLY B 1 64 ? -8.875 16.547 21.453 1 98.62 64 GLY B N 1
ATOM 3311 C CA . GLY B 1 64 ? -8.297 17.312 20.359 1 98.62 64 GLY B CA 1
ATOM 3312 C C . GLY B 1 64 ? -8.469 16.641 19 1 98.62 64 GLY B C 1
ATOM 3313 O O . GLY B 1 64 ? -8.055 17.188 17.984 1 98.62 64 GLY B O 1
ATOM 3314 N N . ARG B 1 65 ? -9.141 15.492 19.031 1 98.5 65 ARG B N 1
ATOM 3315 C CA . ARG B 1 65 ? -9.352 14.75 17.797 1 98.5 65 ARG B CA 1
ATOM 3316 C C . ARG B 1 65 ? -10.398 15.438 16.922 1 98.5 65 ARG B C 1
ATOM 3318 O O . ARG B 1 65 ? -11.375 15.992 17.422 1 98.5 65 ARG B O 1
ATOM 3325 N N . ILE B 1 66 ? -10.156 15.375 15.602 1 98.69 66 ILE B N 1
ATOM 3326 C CA . ILE B 1 66 ? -11.164 15.82 14.648 1 98.69 66 ILE B CA 1
ATOM 3327 C C . ILE B 1 66 ? -12.398 14.93 14.75 1 98.69 66 ILE B C 1
ATOM 3329 O O . ILE B 1 66 ? -13.523 15.422 14.883 1 98.69 66 ILE B O 1
ATOM 3333 N N . SER B 1 67 ? -12.234 13.664 14.703 1 98.19 67 SER B N 1
ATOM 3334 C CA . SER B 1 67 ? -13.242 12.617 14.812 1 98.19 67 SER B CA 1
ATOM 3335 C C . SER B 1 67 ? -12.828 11.562 15.836 1 98.19 67 SER B C 1
ATOM 3337 O O . SER B 1 67 ? -11.648 11.422 16.141 1 98.19 67 SER B O 1
ATOM 3339 N N . PRO B 1 68 ? -13.82 10.766 16.359 1 98.19 68 PRO B N 1
ATOM 3340 C CA . PRO B 1 68 ? -13.469 9.672 17.266 1 98.19 68 PRO B CA 1
ATOM 3341 C C . PRO B 1 68 ? -12.531 8.656 16.625 1 98.19 68 PRO B C 1
ATOM 3343 O O . PRO B 1 68 ? -11.898 7.867 17.344 1 98.19 68 PRO B O 1
ATOM 3346 N N . ALA B 1 69 ? -12.352 8.742 15.336 1 98.38 69 ALA B N 1
ATOM 3347 C CA . ALA B 1 69 ? -11.602 7.719 14.617 1 98.38 69 ALA B CA 1
ATOM 3348 C C . ALA B 1 69 ? -10.188 8.203 14.297 1 98.38 69 ALA B C 1
ATOM 3350 O O . ALA B 1 69 ? -9.453 7.539 13.562 1 98.38 69 ALA B O 1
ATOM 3351 N N . ASP B 1 70 ? -9.758 9.312 14.906 1 98.62 70 ASP B N 1
ATOM 3352 C CA . ASP B 1 70 ? -8.461 9.898 14.594 1 98.62 70 ASP B CA 1
ATOM 3353 C C . ASP B 1 70 ? -7.344 9.203 15.359 1 98.62 70 ASP B C 1
ATOM 3355 O O . ASP B 1 70 ? -7.566 8.688 16.469 1 98.62 70 ASP B O 1
ATOM 3359 N N . LEU B 1 71 ? -6.199 9.242 14.727 1 98.88 71 LEU B N 1
ATOM 3360 C CA . LEU B 1 71 ? -4.969 8.812 15.383 1 98.88 71 LEU B CA 1
ATOM 3361 C C . LEU B 1 71 ? -4.602 9.773 16.516 1 98.88 71 LEU B C 1
ATOM 3363 O O . LEU B 1 71 ? -4.773 10.984 16.391 1 98.88 71 LEU B O 1
ATOM 3367 N N . GLY B 1 72 ? -4.086 9.195 17.625 1 98.88 72 GLY B N 1
ATOM 3368 C CA . GLY B 1 72 ? -3.613 9.992 18.75 1 98.88 72 GLY B CA 1
ATOM 3369 C C . GLY B 1 72 ? -2.262 9.547 19.266 1 98.88 72 GLY B C 1
ATOM 3370 O O . GLY B 1 72 ? -1.767 8.477 18.891 1 98.88 72 GLY B O 1
ATOM 3371 N N . LEU B 1 73 ? -1.652 10.352 20.062 1 98.94 73 LEU B N 1
ATOM 3372 C CA . LEU B 1 73 ? -0.397 10.07 20.75 1 98.94 73 LEU B CA 1
ATOM 3373 C C . LEU B 1 73 ? -0.351 10.766 22.109 1 98.94 73 LEU B C 1
ATOM 3375 O O . LEU B 1 73 ? 0.539 11.578 22.359 1 98.94 73 LEU B O 1
ATOM 3379 N N . TRP B 1 74 ? -1.236 10.367 23.062 1 98.75 74 TRP B N 1
ATOM 3380 C CA . TRP B 1 74 ? -1.367 11.109 24.312 1 98.75 74 TRP B CA 1
ATOM 3381 C C . TRP B 1 74 ? -1.091 10.211 25.516 1 98.75 74 TRP B C 1
ATOM 3383 O O . TRP B 1 74 ? -1.041 10.68 26.656 1 98.75 74 TRP B O 1
ATOM 3393 N N . ASN B 1 75 ? -0.908 8.914 25.297 1 98.75 75 ASN B N 1
ATOM 3394 C CA . ASN B 1 75 ? -0.642 8.008 26.406 1 98.75 75 ASN B CA 1
ATOM 3395 C C . ASN B 1 75 ? 0.159 6.793 25.953 1 98.75 75 ASN B C 1
ATOM 3397 O O . ASN B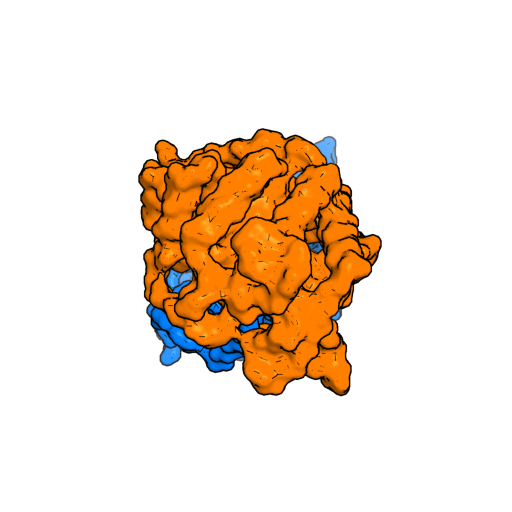 1 75 ? 0.561 6.703 24.797 1 98.75 75 ASN B O 1
ATOM 3401 N N . ASP B 1 76 ? 0.398 5.902 26.859 1 98.75 76 ASP B N 1
ATOM 3402 C CA . ASP B 1 76 ? 1.237 4.738 26.594 1 98.75 76 ASP B CA 1
ATOM 3403 C C . ASP B 1 76 ? 0.597 3.828 25.547 1 98.75 76 ASP B C 1
ATOM 3405 O O . ASP B 1 76 ? 1.29 3.268 24.703 1 98.75 76 ASP B O 1
ATOM 3409 N N . ALA B 1 77 ? -0.696 3.684 25.625 1 98.88 77 ALA B N 1
ATOM 3410 C CA . ALA B 1 77 ? -1.4 2.789 24.703 1 98.88 77 ALA B CA 1
ATOM 3411 C C . ALA B 1 77 ? -1.289 3.279 23.266 1 98.88 77 ALA B C 1
ATOM 3413 O O . ALA B 1 77 ? -1.021 2.492 22.359 1 98.88 77 ALA B O 1
ATOM 3414 N N . THR B 1 78 ? -1.535 4.547 23.031 1 98.88 78 THR B N 1
ATOM 3415 C CA . THR B 1 78 ? -1.433 5.109 21.6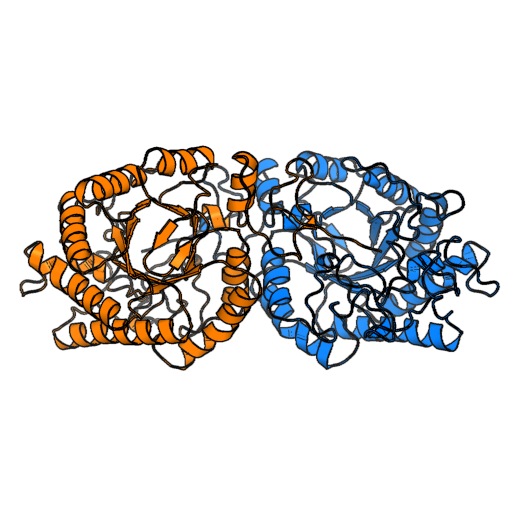88 1 98.88 78 THR B CA 1
ATOM 3416 C C . THR B 1 78 ? 0.007 5.051 21.188 1 98.88 78 THR B C 1
ATOM 3418 O O . THR B 1 78 ? 0.245 4.832 20 1 98.88 78 THR B O 1
ATOM 3421 N N . GLU B 1 79 ? 0.978 5.266 22.062 1 98.88 79 GLU B N 1
ATOM 3422 C CA . GLU B 1 79 ? 2.385 5.141 21.688 1 98.88 79 GLU B CA 1
ATOM 3423 C C . GLU B 1 79 ? 2.723 3.713 21.266 1 98.88 79 GLU B C 1
ATOM 3425 O O . GLU B 1 79 ? 3.316 3.49 20.219 1 98.88 79 GLU B O 1
ATOM 3430 N N . ALA B 1 80 ? 2.299 2.764 22.078 1 98.88 80 ALA B N 1
ATOM 3431 C CA . ALA B 1 80 ? 2.576 1.351 21.828 1 98.88 80 ALA B CA 1
ATOM 3432 C C . ALA B 1 80 ? 1.963 0.896 20.5 1 98.88 80 ALA B C 1
ATOM 3434 O O . ALA B 1 80 ? 2.545 0.074 19.781 1 98.88 80 ALA B O 1
ATOM 3435 N N . ALA B 1 81 ? 0.856 1.423 20.156 1 98.88 81 ALA B N 1
ATOM 3436 C CA . ALA B 1 81 ? 0.117 1.014 18.969 1 98.88 81 ALA B CA 1
ATOM 3437 C C . ALA B 1 81 ? 0.861 1.412 17.703 1 98.88 81 ALA B C 1
ATOM 3439 O O . ALA B 1 81 ? 0.666 0.807 16.641 1 98.88 81 ALA B O 1
ATOM 3440 N N . LEU B 1 82 ? 1.726 2.365 17.75 1 98.88 82 LEU B N 1
ATOM 3441 C CA . LEU B 1 82 ? 2.441 2.854 16.562 1 98.88 82 LEU B CA 1
ATOM 3442 C C . LEU B 1 82 ? 3.77 2.123 16.406 1 98.88 82 LEU B C 1
ATOM 3444 O O . LEU B 1 82 ? 4.383 2.18 15.328 1 98.88 82 LEU B O 1
ATOM 3448 N N . GLU B 1 83 ? 4.242 1.46 17.422 1 98.88 83 GLU B N 1
ATOM 3449 C CA . GLU B 1 83 ? 5.57 0.853 17.422 1 98.88 83 GLU B CA 1
ATOM 3450 C C . GLU B 1 83 ? 5.727 -0.15 16.281 1 98.88 83 GLU B C 1
ATOM 3452 O O . GLU B 1 83 ? 6.695 -0.093 15.523 1 98.88 83 GLU B O 1
ATOM 3457 N N . PRO B 1 84 ? 4.75 -1.086 16.141 1 98.69 84 PRO B N 1
ATOM 3458 C CA . PRO B 1 84 ? 4.934 -2.064 15.062 1 98.69 84 PRO B CA 1
ATOM 3459 C C . PRO B 1 84 ? 4.906 -1.427 13.672 1 98.69 84 PRO B C 1
ATOM 3461 O O . PRO B 1 84 ? 5.594 -1.894 12.766 1 98.69 84 PRO B O 1
ATOM 3464 N N . VAL B 1 85 ? 4.105 -0.41 13.492 1 98.88 85 VAL B N 1
ATOM 3465 C CA . VAL B 1 85 ? 4.012 0.282 12.211 1 98.88 85 VAL B CA 1
ATOM 3466 C C . VAL B 1 85 ? 5.363 0.905 11.859 1 98.88 85 VAL B C 1
ATOM 3468 O O . VAL B 1 85 ? 5.891 0.688 10.766 1 98.88 85 VAL B O 1
ATOM 3471 N N . LEU B 1 86 ? 5.926 1.602 12.812 1 98.88 86 LEU B N 1
ATOM 3472 C CA . LEU B 1 86 ? 7.191 2.285 12.578 1 98.88 86 LEU B CA 1
ATOM 3473 C C . LEU B 1 86 ? 8.328 1.282 12.414 1 98.88 86 LEU B C 1
ATOM 3475 O O . LEU B 1 86 ? 9.242 1.495 11.617 1 98.88 86 LEU B O 1
ATOM 3479 N N . ALA B 1 87 ? 8.297 0.222 13.18 1 98.81 87 ALA B N 1
ATOM 3480 C CA . ALA B 1 87 ? 9.305 -0.828 13.031 1 98.81 87 ALA B CA 1
ATOM 3481 C C . ALA B 1 87 ? 9.281 -1.408 11.625 1 98.81 87 ALA B C 1
ATOM 3483 O O . ALA B 1 87 ? 10.336 -1.631 11.023 1 98.81 87 ALA B O 1
ATOM 3484 N N . ALA B 1 88 ? 8.109 -1.644 11.102 1 98.75 88 ALA B N 1
ATOM 3485 C CA . ALA B 1 88 ? 7.98 -2.186 9.75 1 98.75 88 ALA B CA 1
ATOM 3486 C C . ALA B 1 88 ? 8.523 -1.21 8.711 1 98.75 88 ALA B C 1
ATOM 3488 O O . ALA B 1 88 ? 9.234 -1.611 7.785 1 98.75 88 ALA B O 1
ATOM 3489 N N . ILE B 1 89 ? 8.164 0.023 8.828 1 98.75 89 ILE B N 1
ATOM 3490 C CA . ILE B 1 89 ? 8.633 1.042 7.898 1 98.75 89 ILE B CA 1
ATOM 3491 C C . ILE B 1 89 ? 10.156 1.098 7.914 1 98.75 89 ILE B C 1
ATOM 3493 O O . ILE B 1 89 ? 10.805 1.087 6.863 1 98.75 89 ILE B O 1
ATOM 3497 N N . ARG B 1 90 ? 10.75 1.103 9.094 1 98.31 90 ARG B N 1
ATOM 3498 C CA . ARG B 1 90 ? 12.203 1.202 9.234 1 98.31 90 ARG B CA 1
ATOM 3499 C C . ARG B 1 90 ? 12.891 -0.02 8.641 1 98.31 90 ARG B C 1
ATOM 3501 O O . ARG B 1 90 ? 13.992 0.089 8.086 1 98.31 90 ARG B O 1
ATOM 3508 N N . LYS B 1 91 ? 12.258 -1.066 8.742 1 98.06 91 LYS B N 1
ATOM 3509 C CA . LYS B 1 91 ? 12.836 -2.307 8.234 1 98.06 91 LYS B CA 1
ATOM 3510 C C . LYS B 1 91 ? 12.844 -2.322 6.703 1 98.06 91 LYS B C 1
ATOM 3512 O O . LYS B 1 91 ? 13.781 -2.844 6.09 1 98.06 91 LYS B O 1
ATOM 3517 N N . HIS B 1 92 ? 11.859 -1.729 6.074 1 97.75 92 HIS B N 1
ATOM 3518 C CA . HIS B 1 92 ? 11.648 -2.016 4.66 1 97.75 92 HIS B CA 1
ATOM 3519 C C . HIS B 1 92 ? 11.844 -0.769 3.809 1 97.75 92 HIS B C 1
ATOM 3521 O O . HIS B 1 92 ? 11.789 -0.836 2.578 1 97.75 92 HIS B O 1
ATOM 3527 N N . SER B 1 93 ? 12.125 0.388 4.395 1 98 93 SER B N 1
ATOM 3528 C CA . SER B 1 93 ? 12.211 1.632 3.639 1 98 93 SER B CA 1
ATOM 3529 C C . SER B 1 93 ? 13.188 2.607 4.285 1 98 93 SER B C 1
ATOM 3531 O O . SER B 1 93 ? 13.234 2.723 5.512 1 98 93 SER B O 1
ATOM 3533 N N . PRO B 1 94 ? 13.961 3.256 3.529 1 97.44 94 PRO B N 1
ATOM 3534 C CA . PRO B 1 94 ? 14.836 4.293 4.07 1 97.44 94 PRO B CA 1
ATOM 3535 C C . PRO B 1 94 ? 14.125 5.629 4.273 1 97.44 94 PRO B C 1
ATOM 3537 O O . PRO B 1 94 ? 14.75 6.609 4.684 1 97.44 94 PRO B O 1
ATOM 3540 N N . ILE B 1 95 ? 12.852 5.758 4.02 1 98.62 95 ILE B N 1
ATOM 3541 C CA . ILE B 1 95 ? 12.125 7.027 4.039 1 98.62 95 ILE B CA 1
ATOM 3542 C C . ILE B 1 95 ? 12.195 7.641 5.438 1 98.62 95 ILE B C 1
ATOM 3544 O O . ILE B 1 95 ? 12.164 6.922 6.438 1 98.62 95 ILE B O 1
ATOM 3548 N N . ARG B 1 96 ? 12.359 8.984 5.484 1 98.81 96 ARG B N 1
ATOM 3549 C CA . ARG B 1 96 ? 12.227 9.68 6.758 1 98.81 96 ARG B CA 1
ATOM 3550 C C . ARG B 1 96 ? 10.758 9.883 7.117 1 98.81 96 ARG B C 1
ATOM 3552 O O . ARG B 1 96 ? 9.914 10.062 6.234 1 98.81 96 ARG B O 1
ATOM 3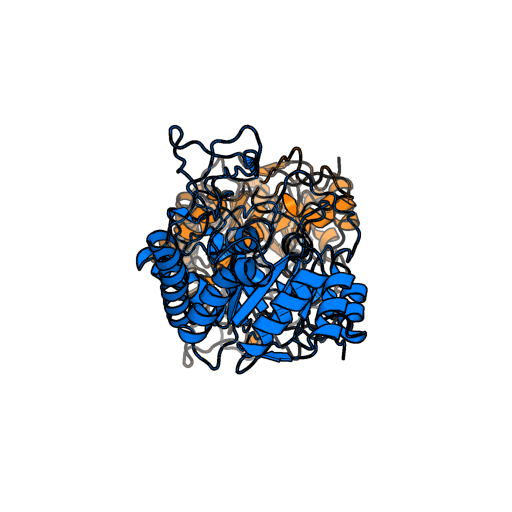559 N N . VAL B 1 97 ? 10.461 9.789 8.406 1 98.94 97 VAL B N 1
ATOM 3560 C CA . VAL B 1 97 ? 9.078 9.852 8.867 1 98.94 97 VAL B CA 1
ATOM 3561 C C . VAL B 1 97 ? 8.891 11.078 9.766 1 98.94 97 VAL B C 1
ATOM 3563 O O . VAL B 1 97 ? 9.609 11.242 10.75 1 98.94 97 VAL B O 1
ATOM 3566 N N . ALA B 1 98 ? 7.988 11.922 9.336 1 98.94 98 ALA B N 1
ATOM 3567 C CA . ALA B 1 98 ? 7.527 13.031 10.172 1 98.94 98 ALA B CA 1
ATOM 3568 C C . ALA B 1 98 ? 6.164 12.719 10.789 1 98.94 98 ALA B C 1
ATOM 3570 O O . ALA B 1 98 ? 5.516 11.742 10.406 1 98.94 98 ALA B O 1
ATOM 3571 N N . MET B 1 99 ? 5.812 13.461 11.75 1 98.94 99 MET B N 1
ATOM 3572 C CA . MET B 1 99 ? 4.496 13.352 12.383 1 98.94 99 MET B CA 1
ATOM 3573 C C . MET B 1 99 ? 3.885 14.727 12.602 1 98.94 99 MET B C 1
ATOM 3575 O O . MET B 1 99 ? 4.555 15.641 13.094 1 98.94 99 MET B O 1
ATOM 3579 N N . GLN B 1 100 ? 2.676 14.828 12.195 1 98.94 100 GLN B N 1
ATOM 3580 C CA . GLN B 1 100 ? 1.968 16.078 12.445 1 98.94 100 GLN B CA 1
ATOM 3581 C C . GLN B 1 100 ? 1.218 16.031 13.773 1 98.94 100 GLN B C 1
ATOM 3583 O O . GLN B 1 100 ? 0.359 15.172 13.977 1 98.94 100 GLN B O 1
ATOM 3588 N N . LEU B 1 101 ? 1.563 16.859 14.727 1 98.94 101 LEU B N 1
ATOM 3589 C CA . LEU B 1 101 ? 0.848 16.984 15.992 1 98.94 101 LEU B CA 1
ATOM 3590 C C . LEU B 1 101 ? -0.255 18.031 15.891 1 98.94 101 LEU B C 1
ATOM 3592 O O . LEU B 1 101 ? -0.024 19.125 15.398 1 98.94 101 LEU B O 1
ATOM 3596 N N . SER B 1 102 ? -1.416 17.625 16.375 1 98.81 102 SER B N 1
ATOM 3597 C CA . SER B 1 102 ? -2.557 18.469 16.047 1 98.81 102 SER B CA 1
ATOM 3598 C C . SER B 1 102 ? -3.572 18.5 17.188 1 98.81 102 SER B C 1
ATOM 3600 O O . SER B 1 102 ? -3.576 17.625 18.047 1 98.81 102 SER B O 1
ATOM 3602 N N . HIS B 1 103 ? -4.328 19.531 17.281 1 98.94 103 HIS B N 1
ATOM 3603 C CA . HIS B 1 103 ? -5.551 19.734 18.062 1 98.94 103 HIS B CA 1
ATOM 3604 C C . HIS B 1 103 ? -6.633 20.391 17.219 1 98.94 103 HIS B C 1
ATOM 3606 O O . HIS B 1 103 ? -6.418 21.484 16.672 1 98.94 103 HIS B O 1
ATOM 3612 N N . ALA B 1 104 ? -7.809 19.812 17.188 1 98.75 104 ALA B N 1
ATOM 3613 C CA . ALA B 1 104 ? -8.805 20.203 16.188 1 98.75 104 ALA B CA 1
ATOM 3614 C C . ALA B 1 104 ? -9.555 21.453 16.609 1 98.75 104 ALA B C 1
ATOM 3616 O O . ALA B 1 104 ? -10.227 22.094 15.789 1 98.75 104 ALA B O 1
ATOM 3617 N N . GLY B 1 105 ? -9.508 21.828 17.953 1 98.62 105 GLY B N 1
ATOM 3618 C CA . GLY B 1 105 ? -10.227 23 18.422 1 98.62 105 GLY B CA 1
ATOM 3619 C C . GLY B 1 105 ? -11.727 22.922 18.156 1 98.62 105 GLY B C 1
ATOM 3620 O O . GLY B 1 105 ? -12.367 21.938 18.5 1 98.62 105 GLY B O 1
ATOM 3621 N N . ARG B 1 106 ? -12.305 23.953 17.656 1 98.06 106 ARG B N 1
ATOM 3622 C CA . ARG B 1 106 ? -13.758 24.031 17.5 1 98.06 106 ARG B CA 1
ATOM 3623 C C . ARG B 1 106 ? -14.25 23.078 16.422 1 98.06 106 ARG B C 1
ATOM 3625 O O . ARG B 1 106 ? -15.461 22.875 16.266 1 98.06 106 ARG B O 1
ATOM 3632 N N . LYS B 1 107 ? -13.328 22.484 15.648 1 98.06 107 LYS B N 1
ATOM 3633 C CA . LYS B 1 107 ? -13.703 21.547 14.602 1 98.06 107 LYS B CA 1
ATOM 3634 C C . LYS B 1 107 ? -13.602 20.094 15.102 1 98.06 107 LYS B C 1
ATOM 3636 O O . LYS B 1 107 ? -13.711 19.156 14.312 1 98.06 107 LYS B O 1
ATOM 3641 N N . ALA B 1 108 ? -13.352 19.922 16.391 1 98.38 108 ALA B N 1
ATOM 3642 C CA . ALA B 1 108 ? -13.328 18.609 17 1 98.38 108 ALA B CA 1
ATOM 3643 C C . ALA B 1 108 ? -14.727 18 17.047 1 98.38 108 ALA B C 1
ATOM 3645 O O . ALA B 1 108 ? -15.719 18.672 16.75 1 98.38 108 ALA B O 1
ATOM 3646 N N . SER B 1 109 ? -14.781 16.719 17.312 1 98.19 109 SER B N 1
ATOM 3647 C CA . SER B 1 109 ? -16.031 15.984 17.484 1 98.19 109 SER B CA 1
ATOM 3648 C C . SER B 1 109 ? -16.828 15.93 16.188 1 98.19 109 SER B C 1
ATOM 3650 O O . SER B 1 109 ? -18.047 15.984 16.203 1 98.19 109 SER B O 1
ATOM 3652 N N . SER B 1 110 ? -16.125 15.93 15.102 1 98.06 110 SER B N 1
ATOM 3653 C CA . SER B 1 110 ? -16.766 15.789 13.797 1 98.06 110 SER B CA 1
ATOM 3654 C C . SER B 1 110 ? -16.953 14.32 13.43 1 98.06 110 SER B C 1
ATOM 3656 O O . SER B 1 110 ? -16.156 13.461 13.844 1 98.06 110 SER B O 1
ATOM 3658 N N . ASP B 1 111 ? -18.031 14.023 12.664 1 97.62 111 ASP B N 1
ATOM 3659 C CA . ASP B 1 111 ? -18.172 12.688 12.094 1 97.62 111 ASP B CA 1
ATOM 3660 C C . ASP B 1 111 ? -17.156 12.445 10.984 1 97.62 111 ASP B C 1
ATOM 3662 O O . ASP B 1 111 ? -16.531 13.383 10.492 1 97.62 111 ASP B O 1
ATOM 3666 N N . VAL B 1 112 ? -16.906 11.195 10.664 1 97.75 112 VAL B N 1
ATOM 3667 C CA . VAL B 1 112 ? -15.992 10.875 9.578 1 97.75 112 VAL B CA 1
ATOM 3668 C C . VAL B 1 112 ? -16.516 11.469 8.273 1 97.75 112 VAL B C 1
ATOM 3670 O O . VAL B 1 112 ? -17.719 11.609 8.086 1 97.75 112 VAL B O 1
ATOM 3673 N N . PRO B 1 113 ? -15.625 11.766 7.363 1 97.25 113 PRO B N 1
ATOM 3674 C CA . PRO B 1 113 ? -16.031 12.461 6.141 1 97.25 113 PRO B CA 1
ATOM 3675 C C . PRO B 1 113 ? -17.078 11.688 5.344 1 97.25 113 PRO B C 1
ATOM 3677 O O . PRO B 1 113 ? -17.984 12.297 4.773 1 97.25 113 PRO B O 1
ATOM 3680 N N . TRP B 1 114 ? -16.969 10.367 5.262 1 96.94 114 TRP B N 1
ATOM 3681 C CA . TRP B 1 114 ? -17.875 9.602 4.414 1 96.94 114 TRP B CA 1
ATOM 3682 C C . TRP B 1 114 ? -19.25 9.438 5.078 1 96.94 114 TRP B C 1
ATOM 3684 O O . TRP B 1 114 ? -20.172 8.891 4.48 1 96.94 114 TRP B O 1
ATOM 3694 N N . ASN B 1 115 ? -19.406 9.93 6.293 1 96.31 115 ASN B N 1
ATOM 3695 C CA . ASN B 1 115 ? -20.703 10.094 6.945 1 96.31 115 ASN B CA 1
ATOM 3696 C C . ASN B 1 115 ? -21.172 11.547 6.906 1 96.31 115 ASN B C 1
ATOM 3698 O O . ASN B 1 115 ? -22.156 11.898 7.562 1 96.31 115 ASN B O 1
ATOM 3702 N N . GLY B 1 116 ? -20.438 12.398 6.281 1 94.81 116 GLY B N 1
ATOM 3703 C CA . GLY B 1 116 ? -20.844 13.781 6.102 1 94.81 116 GLY B CA 1
ATOM 3704 C C . GLY B 1 116 ? -19.953 14.758 6.855 1 94.81 116 GLY B C 1
ATOM 3705 O O . GLY B 1 116 ? -19.938 15.953 6.543 1 94.81 116 GLY B O 1
ATOM 3706 N N . GLY B 1 117 ? -19.281 14.383 7.977 1 95.62 117 GLY B N 1
ATOM 3707 C CA . GLY B 1 117 ? -18.297 15.211 8.656 1 95.62 117 GLY B CA 1
ATOM 3708 C C . GLY B 1 117 ? -18.906 16.25 9.57 1 95.62 117 GLY B C 1
ATOM 3709 O O . GLY B 1 117 ? -18.25 17.219 9.945 1 95.62 117 GLY B O 1
ATOM 3710 N N . GLN B 1 118 ? -20.203 16.125 9.875 1 95.31 118 GLN B N 1
ATOM 3711 C CA . GLN B 1 118 ? -20.859 17.109 10.734 1 95.31 118 GLN B CA 1
ATOM 3712 C C . GLN B 1 118 ? -20.438 16.938 12.188 1 95.31 118 GLN B C 1
ATOM 3714 O O . GLN B 1 118 ? -19.906 15.891 12.57 1 95.31 118 GLN B O 1
ATOM 3719 N N . LEU B 1 119 ? -20.688 17.906 12.938 1 97.25 119 LEU B N 1
ATOM 3720 C CA . LEU B 1 119 ? -20.438 17.828 14.375 1 97.25 119 LEU B CA 1
ATOM 3721 C C . LEU B 1 119 ? -21.25 16.703 15 1 97.25 119 LEU B C 1
ATOM 3723 O O . LEU B 1 119 ? -22.438 16.547 14.695 1 97.25 119 LEU B O 1
ATOM 3727 N N . ILE B 1 120 ? -20.594 15.914 15.812 1 97.12 120 ILE B N 1
ATOM 3728 C CA . ILE B 1 120 ? -21.281 14.93 16.641 1 97.12 120 ILE B CA 1
ATOM 3729 C C . ILE B 1 120 ? -21.609 15.539 18 1 97.12 120 ILE B C 1
ATOM 3731 O O . ILE B 1 120 ? -20.719 15.812 18.797 1 97.12 120 ILE B O 1
ATOM 3735 N N . PRO B 1 121 ? -22.828 15.68 18.281 1 92.06 121 PRO B N 1
ATOM 3736 C CA . PRO B 1 121 ? -23.203 16.234 19.578 1 92.06 121 PRO B CA 1
ATOM 3737 C C . PRO B 1 121 ? -22.828 15.312 20.734 1 92.06 121 PRO B C 1
ATOM 3739 O O . PRO B 1 121 ? -22.688 14.102 20.547 1 92.06 121 PRO B O 1
ATOM 3742 N N . ALA B 1 122 ? -22.672 15.953 21.891 1 91.69 122 ALA B N 1
ATOM 3743 C CA . ALA B 1 122 ? -22.266 15.211 23.078 1 91.69 122 ALA B CA 1
ATOM 3744 C C . ALA B 1 122 ? -23.266 14.094 23.391 1 91.69 122 ALA B C 1
ATOM 3746 O O . ALA B 1 122 ? -22.875 13.023 23.859 1 91.69 122 ALA B O 1
ATOM 3747 N N . ASP B 1 123 ? -24.516 14.312 23.203 1 92.69 123 ASP B N 1
ATOM 3748 C CA . ASP B 1 123 ? -25.547 13.344 23.547 1 92.69 123 ASP B CA 1
ATOM 3749 C C . ASP B 1 123 ? -25.609 12.219 22.516 1 92.69 123 ASP B C 1
ATOM 3751 O O . ASP B 1 123 ? -26.328 11.234 22.688 1 92.69 123 ASP B O 1
ATOM 3755 N N . GLN B 1 124 ? -24.859 12.297 21.469 1 94.19 124 GLN B N 1
ATOM 3756 C CA . GLN B 1 124 ? -24.812 11.266 20.438 1 94.19 124 GLN B CA 1
ATOM 3757 C C . GLN B 1 124 ? -23.406 10.648 20.344 1 94.19 124 GLN B C 1
ATOM 3759 O O . GLN B 1 124 ? -23.016 10.172 19.281 1 94.19 124 GLN B O 1
ATOM 3764 N N . GLY B 1 125 ? -22.625 10.859 21.375 1 94.38 125 GLY B N 1
ATOM 3765 C CA . GLY B 1 125 ? -21.344 10.188 21.453 1 94.38 125 GLY B CA 1
ATOM 3766 C C . GLY B 1 125 ? -20.172 11.117 21.172 1 94.38 125 GLY B C 1
ATOM 3767 O O . GLY B 1 125 ? -19.016 10.695 21.234 1 94.38 125 GLY B O 1
ATOM 3768 N N . GLY B 1 126 ? -20.453 12.391 20.859 1 97.19 126 GLY B N 1
ATOM 3769 C CA . GLY B 1 126 ? -19.391 13.375 20.703 1 97.19 126 GLY B CA 1
ATOM 3770 C C . GLY B 1 126 ? -18.969 14.023 22 1 97.19 126 GLY B C 1
ATOM 3771 O O . GLY B 1 126 ? -19.062 13.398 23.062 1 97.19 126 GLY B O 1
ATOM 3772 N N . TRP B 1 127 ? -18.266 15.133 21.938 1 98.12 127 TRP B N 1
ATOM 3773 C CA . TRP B 1 127 ? -17.828 15.922 23.078 1 98.12 127 TRP B CA 1
ATOM 3774 C C . TRP B 1 127 ? -17.844 17.406 22.766 1 98.12 127 TRP B C 1
ATOM 3776 O O . TRP B 1 127 ? -18.031 17.797 21.609 1 98.12 127 TRP B O 1
ATOM 3786 N N . GLN B 1 128 ? -17.844 18.25 23.734 1 97.44 128 GLN B N 1
ATOM 3787 C CA . GLN B 1 128 ? -17.766 19.688 23.516 1 97.44 128 GLN B CA 1
ATOM 3788 C C . GLN B 1 128 ? -16.359 20.109 23.109 1 97.44 128 GLN B C 1
ATOM 3790 O O . GLN B 1 128 ? -15.406 19.922 23.875 1 97.44 128 GLN B O 1
ATOM 3795 N N . PRO B 1 129 ? -16.188 20.703 21.969 1 98 129 PRO B N 1
ATOM 3796 C CA . PRO B 1 129 ? -14.852 21.109 21.516 1 98 129 PRO B CA 1
ATOM 3797 C C . PRO B 1 129 ? -14.297 22.297 22.312 1 98 129 PRO B C 1
ATOM 3799 O O . PRO B 1 129 ? -15.047 23.031 22.953 1 98 129 PRO B O 1
ATOM 3802 N N . HIS B 1 130 ? -12.984 22.406 22.281 1 98.44 130 HIS B N 1
ATOM 3803 C CA . HIS B 1 130 ? -12.281 23.547 22.828 1 98.44 130 HIS B CA 1
ATOM 3804 C C . HIS B 1 130 ? -11.922 24.547 21.734 1 98.44 130 HIS B C 1
ATOM 3806 O O . HIS B 1 130 ? -11.727 24.172 20.578 1 98.44 130 HIS B O 1
ATOM 3812 N N . ALA B 1 131 ? -11.852 25.828 22.094 1 98.75 131 ALA B N 1
ATOM 3813 C CA . ALA B 1 131 ? -11.516 26.859 21.125 1 98.75 131 ALA B CA 1
ATOM 3814 C C . ALA B 1 131 ? -10.938 28.094 21.812 1 98.75 131 ALA B C 1
ATOM 3816 O O . ALA B 1 131 ? -10.992 28.219 23.031 1 98.75 131 ALA B O 1
ATOM 3817 N N . PRO B 1 132 ? -10.297 28.984 21.031 1 98.75 132 PRO B N 1
ATOM 3818 C CA . PRO B 1 132 ? -9.875 30.25 21.641 1 98.75 132 PRO B CA 1
ATOM 3819 C C . PRO B 1 132 ? -11.047 31.062 22.172 1 98.75 132 PRO B C 1
ATOM 3821 O O . PRO B 1 132 ? -10.93 31.703 23.219 1 98.75 132 PRO B O 1
ATOM 3824 N N . SER B 1 133 ? -12.125 31.078 21.422 1 98.62 133 SER B N 1
ATOM 3825 C CA . SER B 1 133 ? -13.352 31.781 21.781 1 98.62 133 SER B CA 1
ATOM 3826 C C . SER B 1 133 ? -14.57 30.891 21.609 1 98.62 133 SER B C 1
ATOM 3828 O O . SER B 1 133 ? -14.516 29.891 20.891 1 98.62 133 SER B O 1
ATOM 3830 N N . ALA B 1 134 ? -15.617 31.281 22.297 1 98.19 134 ALA B N 1
ATOM 3831 C CA . ALA B 1 134 ? -16.859 30.531 22.172 1 98.19 134 ALA B CA 1
ATOM 3832 C C . ALA B 1 134 ? -17.609 30.891 20.891 1 98.19 134 ALA B C 1
ATOM 3834 O O . ALA B 1 134 ? -18.766 31.281 20.938 1 98.19 134 ALA B O 1
ATOM 3835 N N . VAL B 1 135 ? -16.969 30.75 19.781 1 97.38 135 VAL B N 1
ATOM 3836 C CA . VAL B 1 135 ? -17.5 31 18.453 1 97.38 135 VAL B CA 1
ATOM 3837 C C . VAL B 1 135 ? -17.594 29.703 17.672 1 97.38 135 VAL B C 1
ATOM 3839 O O . VAL B 1 135 ? -16.578 29.078 17.359 1 97.38 135 VAL B O 1
ATOM 3842 N N . PRO B 1 136 ? -18.797 29.266 17.375 1 96.31 136 PRO B N 1
ATOM 3843 C CA . PRO B 1 136 ? -18.922 28 16.641 1 96.31 136 PRO B CA 1
ATOM 3844 C C . PRO B 1 136 ? -18.375 28.094 15.219 1 96.31 136 PRO B C 1
ATOM 3846 O O . PRO B 1 136 ? -18.25 29.203 14.672 1 96.31 136 PRO B O 1
ATOM 3849 N N . HIS B 1 137 ? -18 26.969 14.664 1 96.19 137 HIS B N 1
ATOM 3850 C CA . HIS B 1 137 ? -17.547 26.938 13.281 1 96.19 137 HIS B CA 1
ATOM 3851 C C . HIS B 1 137 ? -18.672 27.266 12.312 1 96.19 137 HIS B C 1
ATOM 3853 O O . HIS B 1 137 ? -18.5 28.047 11.383 1 96.19 137 HIS B O 1
ATOM 3859 N N . ARG B 1 138 ? -19.766 26.578 12.508 1 94.19 138 ARG B N 1
ATOM 3860 C CA . ARG B 1 138 ? -21 26.891 11.789 1 94.19 138 ARG B CA 1
ATOM 3861 C C . ARG B 1 138 ? -22.016 27.547 12.711 1 94.19 138 ARG B C 1
ATOM 3863 O O . ARG B 1 138 ? -22.141 27.172 13.883 1 94.19 138 ARG B O 1
ATOM 3870 N N . GLU B 1 139 ? -22.719 28.422 12.164 1 90.5 139 GLU B N 1
ATOM 3871 C CA . GLU B 1 139 ? -23.609 29.266 12.953 1 90.5 139 GLU B CA 1
ATOM 3872 C C . GLU B 1 139 ? -24.609 28.422 13.734 1 90.5 139 GLU B C 1
ATOM 3874 O O . GLU B 1 139 ? -24.938 28.734 14.883 1 90.5 139 GLU B O 1
ATOM 3879 N N . HIS B 1 140 ? -25.078 27.328 13.242 1 91.38 140 HIS B N 1
ATOM 3880 C CA . HIS B 1 140 ? -26.141 26.547 13.867 1 91.38 140 HIS B CA 1
ATOM 3881 C C . HIS B 1 140 ? -25.578 25.531 14.844 1 91.38 140 HIS B C 1
ATOM 3883 O O . HIS B 1 140 ? -26.328 24.844 15.547 1 91.38 140 HIS B O 1
ATOM 3889 N N . GLU B 1 141 ? -24.234 25.484 14.984 1 94.06 141 GLU B N 1
ATOM 3890 C CA . GLU B 1 141 ? -23.594 24.516 15.875 1 94.06 141 GLU B CA 1
ATOM 3891 C C . GLU B 1 141 ? -23.484 25.062 17.297 1 94.06 141 GLU B C 1
ATOM 3893 O O . GLU B 1 141 ? -23.438 26.266 17.5 1 94.06 141 GLU B O 1
ATOM 3898 N N . PRO B 1 142 ? -23.562 24.109 18.234 1 94.62 142 PRO B N 1
ATOM 3899 C CA . PRO B 1 142 ? -23.297 24.578 19.609 1 94.62 142 PRO B CA 1
ATOM 3900 C C . PRO B 1 142 ? -21.938 25.25 19.75 1 94.62 142 PRO B C 1
ATOM 3902 O O . PRO B 1 142 ? -20.984 24.906 19.031 1 94.62 142 PRO B O 1
ATOM 3905 N N . SER B 1 143 ? -21.828 26.188 20.703 1 96.25 143 SER B N 1
ATOM 3906 C CA . SER B 1 143 ? -20.578 26.891 20.953 1 96.25 143 SER B CA 1
ATOM 3907 C C . SER B 1 143 ? -19.531 25.969 21.562 1 96.25 143 SER B C 1
ATOM 3909 O O . SER B 1 143 ? -19.844 25.156 22.438 1 96.25 143 SER B O 1
ATOM 3911 N N . PRO B 1 144 ? -18.328 26.047 21.125 1 97.81 144 PRO B N 1
ATOM 3912 C CA . PRO B 1 144 ? -17.234 25.375 21.828 1 97.81 144 PRO B CA 1
ATOM 3913 C C . PRO B 1 144 ? -16.891 26.016 23.172 1 97.81 144 PRO B C 1
ATOM 3915 O O . PRO B 1 144 ? -17.453 27.078 23.5 1 97.81 144 PRO B O 1
ATOM 3918 N N . LEU B 1 145 ? -16.141 25.312 23.922 1 97.94 145 LEU B N 1
ATOM 3919 C CA . LEU B 1 145 ? -15.664 25.859 25.188 1 97.94 145 LEU B CA 1
ATOM 3920 C C . LEU B 1 145 ? -14.422 26.734 24.984 1 97.94 145 LEU B C 1
ATOM 3922 O O . LEU B 1 145 ? -13.406 26.25 24.469 1 97.94 145 LEU B O 1
ATOM 3926 N N . ALA B 1 146 ? -14.477 27.969 25.328 1 98.75 146 ALA B N 1
ATOM 3927 C CA . ALA B 1 146 ? -13.312 28.844 25.266 1 98.75 146 ALA B CA 1
ATOM 3928 C C . ALA B 1 146 ? -12.242 28.406 26.266 1 98.75 146 ALA B C 1
ATOM 3930 O O . ALA B 1 146 ? -12.531 28.203 27.453 1 98.75 146 ALA B O 1
ATOM 3931 N N . LEU B 1 147 ? -11.062 28.281 25.859 1 98.69 147 LEU B N 1
ATOM 3932 C CA . LEU B 1 147 ? -9.969 27.875 26.734 1 98.69 147 LEU B CA 1
ATOM 3933 C C . LEU B 1 147 ? -9.617 28.984 27.719 1 98.69 147 LEU B C 1
ATOM 3935 O O . LEU B 1 147 ? -9.484 30.141 27.328 1 98.69 147 LEU B O 1
ATOM 3939 N N . ASP B 1 148 ? -9.508 28.625 28.969 1 98.12 148 ASP B N 1
ATOM 3940 C CA . ASP B 1 148 ? -8.961 29.531 29.969 1 98.12 148 ASP B CA 1
ATOM 3941 C C . ASP B 1 148 ? -7.469 29.297 30.172 1 98.12 148 ASP B C 1
ATOM 3943 O O . ASP B 1 148 ? -6.848 28.531 29.422 1 98.12 148 ASP B O 1
ATOM 3947 N N . SER B 1 149 ? -6.93 30 31.141 1 97.88 149 SER B N 1
ATOM 3948 C CA . SER B 1 149 ? -5.492 29.906 31.359 1 97.88 149 SER B CA 1
ATOM 3949 C C . SER B 1 149 ? -5.078 28.453 31.656 1 97.88 149 SER B C 1
ATOM 3951 O O . SER B 1 149 ? -4.055 27.984 31.156 1 97.88 149 SER B O 1
ATOM 3953 N N . ALA B 1 150 ? -5.828 27.766 32.438 1 98.31 150 ALA B N 1
ATOM 3954 C CA . ALA B 1 150 ? -5.539 26.375 32.75 1 98.31 150 ALA B CA 1
ATOM 3955 C C . ALA B 1 150 ? -5.641 25.5 31.516 1 98.31 150 ALA B C 1
ATOM 3957 O O . ALA B 1 150 ? -4.852 24.562 31.344 1 98.31 150 ALA B O 1
ATOM 3958 N N . GLY B 1 151 ? -6.637 25.734 30.719 1 98.5 151 GLY B N 1
ATOM 3959 C CA . GLY B 1 151 ? -6.797 25 29.484 1 98.5 151 GLY B CA 1
ATOM 3960 C C . GLY B 1 151 ? -5.645 25.203 28.516 1 98.5 151 GLY B C 1
ATOM 3961 O O . GLY B 1 151 ? -5.191 24.25 27.875 1 98.5 151 GLY B O 1
ATOM 3962 N N . LEU B 1 152 ? -5.211 26.422 28.391 1 98.75 152 LEU B N 1
ATOM 3963 C CA . LEU B 1 152 ? -4.074 26.719 27.531 1 98.75 152 LEU B CA 1
ATOM 3964 C C . LEU B 1 152 ? -2.834 25.953 27.984 1 98.75 152 LEU B C 1
ATOM 3966 O O . LEU B 1 152 ? -2.115 25.375 27.172 1 98.75 152 LEU B O 1
ATOM 3970 N N . GLU B 1 153 ? -2.637 25.969 29.266 1 98.69 153 GLU B N 1
ATOM 3971 C CA . GLU B 1 153 ? -1.499 25.25 29.812 1 98.69 153 GLU B CA 1
ATOM 3972 C C . GLU B 1 153 ? -1.621 23.75 29.562 1 98.69 153 GLU B C 1
ATOM 3974 O O . GLU B 1 153 ? -0.638 23.094 29.219 1 98.69 153 GLU B O 1
ATOM 3979 N N . ARG B 1 154 ? -2.783 23.219 29.75 1 98.69 154 ARG B N 1
ATOM 3980 C CA . ARG B 1 154 ? -3.043 21.797 29.531 1 98.69 154 ARG B CA 1
ATOM 3981 C C . ARG B 1 154 ? -2.738 21.422 28.078 1 98.69 154 ARG B C 1
ATOM 3983 O O . ARG B 1 154 ? -2.057 20.422 27.828 1 98.69 154 ARG B O 1
ATOM 3990 N N . VAL B 1 155 ? -3.211 22.203 27.156 1 98.88 155 VAL B N 1
ATOM 3991 C CA . VAL B 1 155 ? -3.023 21.906 25.734 1 98.88 155 VAL B CA 1
ATOM 3992 C C . VAL B 1 155 ? -1.54 22 25.391 1 98.88 155 VAL B C 1
ATOM 3994 O O . VAL B 1 155 ? -1.012 21.141 24.688 1 98.88 155 VAL B O 1
ATOM 3997 N N . ARG B 1 156 ? -0.89 23.047 25.844 1 98.88 156 ARG B N 1
ATOM 3998 C CA . ARG B 1 156 ? 0.542 23.172 25.594 1 98.88 156 ARG B CA 1
ATOM 3999 C C . ARG B 1 156 ? 1.305 21.969 26.109 1 98.88 156 ARG B C 1
ATOM 4001 O O . ARG B 1 156 ? 2.17 21.422 25.422 1 98.88 156 ARG B O 1
ATOM 4008 N N . CYS B 1 157 ? 0.939 21.5 27.312 1 98.88 157 CYS B N 1
ATOM 4009 C CA . CYS B 1 157 ? 1.58 20.344 27.906 1 98.88 157 CYS B CA 1
ATOM 4010 C C . CYS B 1 157 ? 1.295 19.078 27.094 1 98.88 157 CYS B C 1
ATOM 4012 O O . CYS B 1 157 ? 2.16 18.219 26.953 1 98.88 157 CYS B O 1
ATOM 4014 N N . ALA B 1 158 ? 0.137 19.016 26.594 1 98.94 158 ALA B N 1
ATOM 4015 C CA . ALA B 1 158 ? -0.224 17.875 25.766 1 98.94 158 ALA B CA 1
ATOM 4016 C C . ALA B 1 158 ? 0.658 17.797 24.516 1 98.94 158 ALA B C 1
ATOM 4018 O O . ALA B 1 158 ? 1.107 16.719 24.125 1 98.94 158 ALA B O 1
ATOM 4019 N N . PHE B 1 159 ? 0.894 18.938 23.875 1 98.94 159 PHE B N 1
ATOM 4020 C CA . PHE B 1 159 ? 1.804 18.984 22.734 1 98.94 159 PHE B CA 1
ATOM 4021 C C . PHE B 1 159 ? 3.195 18.5 23.141 1 98.94 159 PHE B C 1
ATOM 4023 O O . PHE B 1 159 ? 3.832 17.734 22.406 1 98.94 159 PHE B O 1
ATOM 4030 N N . VAL B 1 160 ? 3.625 18.969 24.266 1 98.94 160 VAL B N 1
ATOM 4031 C CA . VAL B 1 160 ? 4.953 18.609 24.766 1 98.94 160 VAL B CA 1
ATOM 4032 C C . VAL B 1 160 ? 5.047 17.094 24.969 1 98.94 160 VAL B C 1
ATOM 4034 O O . VAL B 1 160 ? 5.988 16.469 24.5 1 98.94 160 VAL B O 1
ATOM 4037 N N . GLU B 1 161 ? 4.102 16.531 25.625 1 98.94 161 GLU B N 1
ATOM 4038 C CA . GLU B 1 161 ? 4.125 15.094 25.922 1 98.94 161 GLU B CA 1
ATOM 4039 C C . GLU B 1 161 ? 4.066 14.266 24.641 1 98.94 161 GLU B C 1
ATOM 4041 O O . GLU B 1 161 ? 4.746 13.242 24.531 1 98.94 161 GLU B O 1
ATOM 4046 N N . SER B 1 162 ? 3.275 14.688 23.734 1 98.94 162 SER B N 1
ATOM 4047 C CA . SER B 1 162 ? 3.203 13.992 22.453 1 98.94 162 SER B CA 1
ATOM 4048 C C . SER B 1 162 ? 4.527 14.078 21.703 1 98.94 162 SER B C 1
ATOM 4050 O O . SER B 1 162 ? 4.957 13.109 21.078 1 98.94 162 SER B O 1
ATOM 4052 N N . ALA B 1 163 ? 5.141 15.234 21.75 1 98.94 163 ALA B N 1
ATOM 4053 C CA . ALA B 1 163 ? 6.441 15.398 21.109 1 98.94 163 ALA B CA 1
ATOM 4054 C C . ALA B 1 163 ? 7.477 14.453 21.719 1 98.94 163 ALA B C 1
ATOM 4056 O O . ALA B 1 163 ? 8.273 13.852 21 1 98.94 163 ALA B O 1
ATOM 4057 N N . LYS B 1 164 ? 7.461 14.336 23.016 1 98.94 164 LYS B N 1
ATOM 4058 C CA . LYS B 1 164 ? 8.375 13.422 23.688 1 98.94 164 LYS B CA 1
ATOM 4059 C C . LYS B 1 164 ? 8.125 11.977 23.266 1 98.94 164 LYS B C 1
ATOM 4061 O O . LYS B 1 164 ? 9.07 11.227 23.031 1 98.94 164 LYS B O 1
ATOM 4066 N N . ARG B 1 165 ? 6.902 11.633 23.234 1 98.94 165 ARG B N 1
ATOM 4067 C CA . ARG B 1 165 ? 6.551 10.281 22.812 1 98.94 165 ARG B CA 1
ATOM 4068 C C . ARG B 1 165 ? 6.977 10.031 21.359 1 98.94 165 ARG B C 1
ATOM 4070 O O . ARG B 1 165 ? 7.469 8.953 21.031 1 98.94 165 ARG B O 1
ATOM 4077 N N . ALA B 1 166 ? 6.734 11 20.484 1 98.94 166 ALA B N 1
ATOM 4078 C CA . ALA B 1 166 ? 7.176 10.891 19.094 1 98.94 166 ALA B CA 1
ATOM 4079 C C . ALA B 1 166 ? 8.688 10.664 19.016 1 98.94 166 ALA B C 1
ATOM 4081 O O . ALA B 1 166 ? 9.156 9.867 18.203 1 98.94 166 ALA B O 1
ATOM 4082 N N . ALA B 1 167 ? 9.406 11.406 19.844 1 98.88 167 ALA B N 1
ATOM 4083 C CA . ALA B 1 167 ? 10.852 11.234 19.891 1 98.88 167 ALA B CA 1
ATOM 4084 C C . ALA B 1 167 ? 11.227 9.805 20.266 1 98.88 167 ALA B C 1
ATOM 4086 O O . ALA B 1 167 ? 12.109 9.203 19.656 1 98.88 167 ALA B O 1
ATOM 4087 N N . ARG B 1 168 ? 10.547 9.258 21.234 1 98.75 168 ARG B N 1
ATOM 4088 C CA . ARG B 1 168 ? 10.812 7.898 21.703 1 98.75 168 ARG B CA 1
ATOM 4089 C C . ARG B 1 168 ? 10.5 6.879 20.609 1 98.75 168 ARG B C 1
ATOM 4091 O O . ARG B 1 168 ? 11.164 5.848 20.5 1 98.75 168 ARG B O 1
ATOM 4098 N N . LEU B 1 169 ? 9.547 7.195 19.797 1 98.81 169 LEU B N 1
ATOM 4099 C CA . LEU B 1 169 ? 9.133 6.312 18.703 1 98.81 169 LEU B CA 1
ATOM 4100 C C . LEU B 1 169 ? 10.125 6.371 17.547 1 98.81 169 LEU B C 1
ATOM 4102 O O . LEU B 1 169 ? 10.016 5.605 16.594 1 98.81 169 LEU B O 1
ATOM 4106 N N . GLY B 1 170 ? 11.047 7.328 17.578 1 98.56 170 GLY B N 1
ATOM 4107 C CA . GLY B 1 170 ? 12.039 7.449 16.531 1 98.56 170 GLY B CA 1
ATOM 4108 C C . GLY B 1 170 ? 11.57 8.289 15.359 1 98.56 170 GLY B C 1
ATOM 4109 O O . GLY B 1 170 ? 12.117 8.188 14.258 1 98.56 170 GLY B O 1
ATOM 4110 N N . ILE B 1 171 ? 10.594 9.07 15.547 1 98.88 171 ILE B N 1
ATOM 4111 C CA . ILE B 1 171 ? 10.133 10.008 14.531 1 98.88 171 ILE B CA 1
ATOM 4112 C C . ILE B 1 171 ? 11.258 10.977 14.164 1 98.88 171 ILE B C 1
ATOM 4114 O O . ILE B 1 171 ? 11.953 11.484 15.047 1 98.88 171 ILE B O 1
ATOM 4118 N N . ASP B 1 172 ? 11.359 11.258 12.859 1 98.88 172 ASP B N 1
ATOM 4119 C CA . ASP B 1 172 ? 12.508 12.031 12.383 1 98.88 172 ASP B CA 1
ATOM 4120 C C . ASP B 1 172 ? 12.234 13.531 12.469 1 98.88 172 ASP B C 1
ATOM 4122 O O . ASP B 1 172 ? 13.164 14.328 12.555 1 98.88 172 ASP B O 1
ATOM 4126 N N . ALA B 1 173 ? 10.984 13.883 12.398 1 98.94 173 ALA B N 1
ATOM 4127 C CA . ALA B 1 173 ? 10.609 15.297 12.359 1 98.94 173 ALA B CA 1
ATOM 4128 C C . ALA B 1 173 ? 9.18 15.5 12.859 1 98.94 173 ALA B C 1
ATOM 4130 O O . ALA B 1 173 ? 8.344 14.602 12.75 1 98.94 173 ALA B O 1
ATOM 4131 N N . ILE B 1 174 ? 8.93 16.688 13.383 1 98.94 174 ILE B N 1
ATOM 4132 C CA . ILE B 1 174 ? 7.578 17.016 13.828 1 98.94 174 ILE B CA 1
ATOM 4133 C C . ILE B 1 174 ? 7.059 18.219 13.031 1 98.94 174 ILE B C 1
ATOM 4135 O O . ILE B 1 174 ? 7.793 19.172 12.789 1 98.94 174 ILE B O 1
ATOM 4139 N N . GLU B 1 175 ? 5.867 18.125 12.617 1 98.94 175 GLU B N 1
ATOM 4140 C CA . GLU B 1 175 ? 5.141 19.281 12.078 1 98.94 175 GLU B CA 1
ATOM 4141 C C . GLU B 1 175 ? 4.043 19.734 13.039 1 98.94 175 GLU B C 1
ATOM 4143 O O . GLU B 1 175 ? 3.146 18.953 13.375 1 98.94 175 GLU B O 1
ATOM 4148 N N . VAL B 1 176 ? 4.129 20.922 13.523 1 99 176 VAL B N 1
ATOM 4149 C CA . VAL B 1 176 ? 3.057 21.516 14.328 1 99 176 VAL B CA 1
ATOM 4150 C C . VAL B 1 176 ? 1.946 22.016 13.414 1 99 176 VAL B C 1
ATOM 4152 O O . VAL B 1 176 ? 2.191 22.844 12.523 1 99 176 VAL B O 1
ATOM 4155 N N . HIS B 1 177 ? 0.727 21.578 13.625 1 98.94 177 HIS B N 1
ATOM 4156 C CA . HIS B 1 177 ? -0.388 21.875 12.734 1 98.94 177 HIS B CA 1
ATOM 4157 C C . HIS B 1 177 ? -1.066 23.188 13.117 1 98.94 177 HIS B C 1
ATOM 4159 O O . HIS B 1 177 ? -1.99 23.188 13.93 1 98.94 177 HIS B O 1
ATOM 4165 N N . ALA B 1 178 ? -0.75 24.219 12.484 1 98.94 178 ALA B N 1
ATOM 4166 C CA . ALA B 1 178 ? -1.354 25.531 12.688 1 98.94 178 ALA B CA 1
ATOM 4167 C C . ALA B 1 178 ? -2.109 26 11.445 1 98.94 178 ALA B C 1
ATOM 4169 O O . ALA B 1 178 ? -1.994 27.156 11.039 1 98.94 178 ALA B O 1
ATOM 4170 N N . ALA B 1 179 ? -2.818 25.062 10.836 1 98.81 179 ALA B N 1
ATOM 4171 C CA . ALA B 1 179 ? -3.5 25.344 9.578 1 98.81 179 ALA B CA 1
ATOM 4172 C C . ALA B 1 179 ? -4.918 24.781 9.586 1 98.81 179 ALA B C 1
ATOM 4174 O O . ALA B 1 179 ? -5.367 24.219 10.586 1 98.81 179 ALA B O 1
ATOM 4175 N N . HIS B 1 180 ? -5.699 25.078 8.555 1 98.25 180 HIS B N 1
ATOM 4176 C CA . HIS B 1 180 ? -6.922 24.406 8.125 1 98.25 180 HIS B CA 1
ATOM 4177 C C . HIS B 1 180 ? -8.047 24.609 9.133 1 98.25 180 HIS B C 1
ATOM 4179 O O . HIS B 1 180 ? -8.938 23.766 9.25 1 98.25 180 HIS B O 1
ATOM 4185 N N . GLY B 1 181 ? -7.891 25.656 9.93 1 98.56 181 GLY B N 1
ATOM 4186 C CA . GLY B 1 181 ? -8.969 26 10.844 1 98.56 181 GLY B CA 1
ATOM 4187 C C . GLY B 1 181 ? -8.945 25.188 12.125 1 98.56 181 GLY B C 1
ATOM 4188 O O . GLY B 1 181 ? -9.938 25.125 12.852 1 98.56 181 GLY B O 1
ATOM 4189 N N . TYR B 1 182 ? -7.891 24.516 12.391 1 98.69 182 TYR B N 1
ATOM 4190 C CA . TYR B 1 182 ? -7.758 23.797 13.656 1 98.69 182 TYR B CA 1
ATOM 4191 C C . TYR B 1 182 ? -7.223 24.703 14.75 1 98.69 182 TYR B C 1
ATOM 4193 O O . TYR B 1 182 ? -7.07 25.922 14.539 1 98.69 182 TYR B O 1
ATOM 4201 N N . LEU B 1 183 ? -6.984 24.203 15.898 1 98.94 183 LEU B N 1
ATOM 4202 C CA . LEU B 1 183 ? -6.926 25.016 17.109 1 98.94 183 LEU B CA 1
ATOM 4203 C C . LEU B 1 183 ? -5.906 26.141 16.969 1 98.94 183 LEU B C 1
ATOM 4205 O O . LEU B 1 183 ? -6.223 27.297 17.219 1 98.94 183 LEU B O 1
ATOM 4209 N N . LEU B 1 184 ? -4.699 25.781 16.578 1 98.94 184 LEU B N 1
ATOM 4210 C CA . LEU B 1 184 ? -3.664 26.812 16.547 1 98.94 184 LEU B CA 1
ATOM 4211 C C . LEU B 1 184 ? -3.959 27.844 15.461 1 98.94 184 LEU B C 1
ATOM 4213 O O . LEU B 1 184 ? -3.689 29.031 15.648 1 98.94 184 LEU B O 1
ATOM 4217 N N . HIS B 1 185 ? -4.5 27.422 14.359 1 98.94 185 HIS B N 1
ATOM 4218 C CA . HIS B 1 185 ? -4.961 28.359 13.344 1 98.94 185 HIS B CA 1
ATOM 4219 C C . HIS B 1 185 ? -6.129 29.203 13.867 1 98.94 185 HIS B C 1
ATOM 4221 O O . HIS B 1 185 ? -6.246 30.375 13.539 1 98.94 185 HIS B O 1
ATOM 4227 N N . GLN B 1 186 ? -6.988 28.641 14.648 1 98.94 186 GLN B N 1
ATOM 4228 C CA . GLN B 1 186 ? -8.117 29.359 15.234 1 98.94 186 GLN B CA 1
ATOM 4229 C C . GLN B 1 186 ? -7.633 30.531 16.094 1 98.94 186 GLN B C 1
ATOM 4231 O O . GLN B 1 186 ? -8.281 31.578 16.125 1 98.94 186 GLN B O 1
ATOM 4236 N N . PHE B 1 187 ? -6.555 30.344 16.797 1 98.94 187 PHE B N 1
ATOM 4237 C CA . PHE B 1 187 ? -5.973 31.438 17.562 1 98.94 187 PHE B CA 1
ATOM 4238 C C . PHE B 1 187 ? -5.477 32.531 16.625 1 98.94 187 PHE B C 1
ATOM 4240 O O . PHE B 1 187 ? -5.59 33.719 16.938 1 98.94 187 PHE B O 1
ATOM 4247 N N . LEU B 1 188 ? -4.941 32.156 15.492 1 98.94 188 LEU B N 1
ATOM 4248 C CA . LEU B 1 188 ? -4.336 33.094 14.555 1 98.94 188 LEU B CA 1
ATOM 4249 C C . LEU B 1 188 ? -5.402 33.938 13.859 1 98.94 188 LEU B C 1
ATOM 4251 O O . LEU B 1 188 ? -5.23 35.156 13.68 1 98.94 188 LEU B O 1
ATOM 4255 N N . SER B 1 189 ? -6.488 33.375 13.453 1 98.88 189 SER B N 1
ATOM 4256 C CA . SER B 1 189 ? -7.5 34.031 12.625 1 98.88 189 SER B CA 1
ATOM 4257 C C . SER B 1 189 ? -8.453 34.875 13.461 1 98.88 189 SER B C 1
ATOM 4259 O O . SER B 1 189 ? -9.055 34.375 14.414 1 98.88 189 SER B O 1
ATOM 4261 N N . PRO B 1 190 ? -8.688 36.125 13.055 1 98.44 190 PRO B N 1
ATOM 4262 C CA . PRO B 1 190 ? -9.648 36.938 13.789 1 98.44 190 PRO B CA 1
ATOM 4263 C C . PRO B 1 190 ? -11.094 36.469 13.617 1 98.44 190 PRO B C 1
ATOM 4265 O O . PRO B 1 190 ? -11.984 36.938 14.328 1 98.44 190 PRO B O 1
ATOM 4268 N N . LEU B 1 191 ? -11.297 35.562 12.688 1 98 191 LEU B N 1
ATOM 4269 C CA . LEU B 1 191 ? -12.633 35.031 12.469 1 98 191 LEU B CA 1
ATOM 4270 C C . LEU B 1 191 ? -13.039 34.094 13.586 1 98 191 LEU B C 1
ATOM 4272 O O . LEU B 1 191 ? -14.227 33.938 13.875 1 98 191 LEU B O 1
ATOM 4276 N N . ALA B 1 192 ? -11.992 33.469 14.227 1 98.38 192 ALA B N 1
ATOM 4277 C CA . ALA B 1 192 ? -12.273 32.469 15.242 1 98.38 192 ALA B CA 1
ATOM 4278 C C . ALA B 1 192 ? -11.836 32.938 16.625 1 98.38 192 ALA B C 1
ATOM 4280 O O . ALA B 1 192 ? -12.289 32.406 17.641 1 98.38 192 ALA B O 1
ATOM 4281 N N . ASN B 1 193 ? -10.961 33.844 16.672 1 98.81 193 ASN B N 1
ATOM 4282 C CA . ASN B 1 193 ? -10.414 34.344 17.938 1 98.81 193 ASN B CA 1
ATOM 4283 C C . ASN B 1 193 ? -10.961 35.719 18.266 1 98.81 193 ASN B C 1
ATOM 4285 O O . ASN B 1 193 ? -10.477 36.75 17.75 1 98.81 193 ASN B O 1
ATOM 4289 N N . HIS B 1 194 ? -11.844 35.75 19.25 1 98.38 194 HIS B N 1
ATOM 4290 C CA . HIS B 1 194 ? -12.469 37 19.672 1 98.38 194 HIS B CA 1
ATOM 4291 C C . HIS B 1 194 ? -12.039 37.344 21.094 1 98.38 194 HIS B C 1
ATOM 4293 O O . HIS B 1 194 ? -12.742 38.094 21.781 1 98.38 194 HIS B O 1
ATOM 4299 N N . ARG B 1 195 ? -10.953 36.781 21.469 1 98.5 195 ARG B N 1
ATOM 4300 C CA . ARG B 1 195 ? -10.453 37.031 22.812 1 98.5 195 ARG B CA 1
ATOM 4301 C C . ARG B 1 195 ? -10.039 38.5 22.984 1 98.5 195 ARG B C 1
ATOM 4303 O O . ARG B 1 195 ? -9.672 39.156 22 1 98.5 195 ARG B O 1
ATOM 4310 N N . THR B 1 196 ? -10.039 38.906 24.266 1 97.5 196 THR B N 1
ATOM 4311 C CA . THR B 1 196 ? -9.641 40.281 24.578 1 97.5 196 THR B CA 1
ATOM 4312 C C . THR B 1 196 ? -8.445 40.312 25.531 1 97.5 196 THR B C 1
ATOM 4314 O O . THR B 1 196 ? -8 41.375 25.969 1 97.5 196 THR B O 1
ATOM 4317 N N . ASP B 1 197 ? -7.957 39.188 25.797 1 97.88 197 ASP B N 1
ATOM 4318 C CA . ASP B 1 197 ? -6.801 39.094 26.672 1 97.88 197 ASP B CA 1
ATOM 4319 C C . ASP B 1 197 ? -5.5 39.031 25.875 1 97.88 197 ASP B C 1
ATOM 4321 O O . ASP B 1 197 ? -5.441 39.531 24.75 1 97.88 197 ASP B O 1
ATOM 4325 N N . ALA B 1 198 ? -4.457 38.406 26.469 1 98.19 198 ALA B N 1
ATOM 4326 C CA . ALA B 1 198 ? -3.117 38.438 25.891 1 98.19 198 ALA B CA 1
ATOM 4327 C C . ALA B 1 198 ? -3.023 37.5 24.703 1 98.19 198 ALA B C 1
ATOM 4329 O O . ALA B 1 198 ? -1.996 37.438 24.016 1 98.19 198 ALA B O 1
ATOM 4330 N N . TYR B 1 199 ? -4.133 36.844 24.375 1 98.69 199 TYR B N 1
ATOM 4331 C CA . TYR B 1 199 ? -4.082 35.812 23.328 1 98.69 199 TYR B CA 1
ATOM 4332 C C . TYR B 1 199 ? -5.035 36.188 22.188 1 98.69 199 TYR B C 1
ATOM 4334 O O . TYR B 1 199 ? -5.305 35.344 21.312 1 98.69 199 TYR B O 1
ATOM 4342 N N . GLY B 1 200 ? -5.617 37.406 22.156 1 97.94 200 GLY B N 1
ATOM 4343 C CA . GLY B 1 200 ? -6.516 37.844 21.109 1 97.94 200 GLY B CA 1
ATOM 4344 C C . GLY B 1 200 ? -6.402 39.312 20.797 1 97.94 200 GLY B C 1
ATOM 4345 O O . GLY B 1 200 ? -5.621 40.031 21.438 1 97.94 200 GLY B O 1
ATOM 4346 N N . GLY B 1 201 ? -7.137 39.781 19.781 1 97.25 201 GLY B N 1
ATOM 4347 C CA . GLY B 1 201 ? -7.121 41.188 19.375 1 97.25 201 GLY B CA 1
ATOM 4348 C C . GLY B 1 201 ? -6.02 41.5 18.391 1 97.25 201 GLY B C 1
ATOM 4349 O O . GLY B 1 201 ? -6.168 41.25 17.188 1 97.25 201 GLY B O 1
ATOM 4350 N N . SER B 1 202 ? -4.82 41.875 18.906 1 98.12 202 SER B N 1
ATOM 4351 C CA . SER B 1 202 ? -3.711 42.25 18.047 1 98.12 202 SER B CA 1
ATOM 4352 C C . SER B 1 202 ? -3.08 41.031 17.375 1 98.12 202 SER B C 1
ATOM 4354 O O . SER B 1 202 ? -3.232 39.906 17.859 1 98.12 202 SER B O 1
ATOM 4356 N N . LEU B 1 203 ? -2.396 41.281 16.25 1 98.5 203 LEU B N 1
ATOM 4357 C CA . LEU B 1 203 ? -1.67 40.219 15.562 1 98.5 203 LEU B CA 1
ATOM 4358 C C . LEU B 1 203 ? -0.7 39.531 16.516 1 98.5 203 LEU B C 1
ATOM 4360 O O . LEU B 1 203 ? -0.636 38.281 16.547 1 98.5 203 LEU B O 1
ATOM 4364 N N . GLU B 1 204 ? 0.009 40.312 17.312 1 98.56 204 GLU B N 1
ATOM 4365 C CA . GLU B 1 204 ? 0.979 39.75 18.266 1 98.56 204 GLU B CA 1
ATOM 4366 C C . GLU B 1 204 ? 0.309 38.844 19.266 1 98.56 204 GLU B C 1
ATOM 4368 O O . GLU B 1 204 ? 0.824 37.75 19.562 1 98.56 204 GLU B O 1
ATOM 4373 N N . ASN B 1 205 ? -0.839 39.281 19.766 1 98.69 205 ASN B N 1
ATOM 4374 C CA . ASN B 1 205 ? -1.556 38.5 20.766 1 98.69 205 ASN B CA 1
ATOM 4375 C C . ASN B 1 205 ? -2.1 37.219 20.156 1 98.69 205 ASN B C 1
ATOM 4377 O O . ASN B 1 205 ? -2.045 36.156 20.781 1 98.69 205 ASN B O 1
ATOM 4381 N N . ARG B 1 206 ? -2.59 37.281 18.953 1 98.81 206 ARG B N 1
ATOM 4382 C CA . ARG B 1 206 ? -3.164 36.125 18.297 1 98.81 206 ARG B CA 1
ATOM 4383 C C . ARG B 1 206 ? -2.084 35.094 17.953 1 98.81 206 ARG B C 1
ATOM 4385 O O . ARG B 1 206 ? -2.34 33.906 17.938 1 98.81 206 ARG B O 1
ATOM 4392 N N . MET B 1 207 ? -0.865 35.562 17.75 1 98.88 207 MET B N 1
ATOM 4393 C CA . MET B 1 207 ? 0.238 34.656 17.406 1 98.88 207 MET B CA 1
ATOM 4394 C C . MET B 1 207 ? 0.82 34.031 18.672 1 98.88 207 MET B C 1
ATOM 4396 O O . MET B 1 207 ? 1.547 33.031 18.594 1 98.88 207 MET B O 1
ATOM 4400 N N . ARG B 1 208 ? 0.53 34.531 19.812 1 98.88 208 ARG B N 1
ATOM 4401 C CA . ARG B 1 208 ? 1.253 34.219 21.047 1 98.88 208 ARG B CA 1
ATOM 4402 C C . ARG B 1 208 ? 1.132 32.75 21.375 1 98.88 208 ARG B C 1
ATOM 4404 O O . ARG B 1 208 ? 2.141 32.062 21.562 1 98.88 208 ARG B O 1
ATOM 4411 N N . PHE B 1 209 ? -0.085 32.219 21.438 1 98.88 209 PHE B N 1
ATOM 4412 C CA . PHE B 1 209 ? -0.267 30.844 21.891 1 98.88 209 PHE B CA 1
ATOM 4413 C C . PHE B 1 209 ? 0.353 29.875 20.891 1 98.88 209 PHE B C 1
ATOM 4415 O O . PHE B 1 209 ? 1.08 28.953 21.281 1 98.88 209 PHE B O 1
ATOM 4422 N N . PRO B 1 210 ? 0.108 30 19.578 1 98.94 210 PRO B N 1
ATOM 4423 C CA . PRO B 1 210 ? 0.787 29.125 18.625 1 98.94 210 PRO B CA 1
ATOM 4424 C C . PRO B 1 210 ? 2.307 29.156 18.766 1 98.94 210 PRO B C 1
ATOM 4426 O O . PRO B 1 210 ? 2.963 28.109 18.672 1 98.94 210 PRO B O 1
ATOM 4429 N N . LEU B 1 211 ? 2.861 30.328 18.984 1 98.94 211 LEU B N 1
ATOM 4430 C CA . LEU B 1 211 ? 4.305 30.453 19.156 1 98.94 211 LEU B CA 1
ATOM 4431 C C . LEU B 1 211 ? 4.758 29.766 20.453 1 98.94 211 LEU B C 1
ATOM 4433 O O . LEU B 1 211 ? 5.824 29.141 20.484 1 98.94 211 LEU B O 1
ATOM 4437 N N . GLU B 1 212 ? 3.936 29.906 21.531 1 98.94 212 GLU B N 1
ATOM 4438 C CA . GLU B 1 212 ? 4.238 29.219 22.781 1 98.94 212 GLU B CA 1
ATOM 4439 C C . GLU B 1 212 ? 4.262 27.703 22.578 1 98.94 212 GLU B C 1
ATOM 4441 O O . GLU B 1 212 ? 5.133 27.016 23.125 1 98.94 212 GLU B O 1
ATOM 4446 N N . VAL B 1 213 ? 3.32 27.203 21.844 1 98.94 213 VAL B N 1
ATOM 4447 C CA . VAL B 1 213 ? 3.25 25.781 21.562 1 98.94 213 VAL B CA 1
ATOM 4448 C C . VAL B 1 213 ? 4.473 25.344 20.75 1 98.94 213 VAL B C 1
ATOM 4450 O O . VAL B 1 213 ? 5.102 24.328 21.062 1 98.94 213 VAL B O 1
ATOM 4453 N N . PHE B 1 214 ? 4.84 26.125 19.75 1 98.94 214 PHE B N 1
ATOM 4454 C CA . PHE B 1 214 ? 6.012 25.797 18.953 1 98.94 214 PHE B CA 1
ATOM 4455 C C . PHE B 1 214 ? 7.266 25.734 19.812 1 98.94 214 PHE B C 1
ATOM 4457 O O . PHE B 1 214 ? 8.039 24.781 19.734 1 98.94 214 PHE B O 1
ATOM 4464 N N . ASP B 1 215 ? 7.402 26.766 20.625 1 98.94 215 ASP B N 1
ATOM 4465 C CA . ASP B 1 215 ? 8.562 26.828 21.531 1 98.94 215 ASP B CA 1
ATOM 4466 C C . ASP B 1 215 ? 8.633 25.578 22.406 1 98.94 215 ASP B C 1
ATOM 4468 O O . ASP B 1 215 ? 9.703 25 22.578 1 98.94 215 ASP B O 1
ATOM 4472 N N . ALA B 1 216 ? 7.508 25.234 22.953 1 98.94 216 ALA B N 1
ATOM 4473 C CA . ALA B 1 216 ? 7.445 24.094 23.875 1 98.94 216 ALA B CA 1
ATOM 4474 C C . ALA B 1 216 ? 7.773 22.797 23.156 1 98.94 216 ALA B C 1
ATOM 4476 O O . ALA B 1 216 ? 8.5 21.953 23.688 1 98.94 216 ALA B O 1
ATOM 4477 N N . VAL B 1 217 ? 7.227 22.609 21.953 1 98.94 217 VAL B N 1
ATOM 4478 C CA . VAL B 1 217 ? 7.48 21.422 21.156 1 98.94 217 VAL B CA 1
ATOM 4479 C C . VAL B 1 217 ? 8.953 21.359 20.766 1 98.94 217 VAL B C 1
ATOM 4481 O O . VAL B 1 217 ? 9.602 20.328 20.875 1 98.94 217 VAL B O 1
ATOM 4484 N N . ARG B 1 218 ? 9.484 22.484 20.266 1 98.88 218 ARG B N 1
ATOM 4485 C CA . ARG B 1 218 ? 10.891 22.562 19.891 1 98.88 218 ARG B CA 1
ATOM 4486 C C . ARG B 1 218 ? 11.797 22.156 21.047 1 98.88 218 ARG B C 1
ATOM 4488 O O . ARG B 1 218 ? 12.758 21.406 20.859 1 98.88 218 ARG B O 1
ATOM 4495 N N . ALA B 1 219 ? 11.469 22.609 22.203 1 98.75 219 ALA B N 1
ATOM 4496 C CA . ALA B 1 219 ? 12.273 22.328 23.391 1 98.75 219 ALA B CA 1
ATOM 4497 C C . ALA B 1 219 ? 12.172 20.859 23.797 1 98.75 219 ALA B C 1
ATOM 4499 O O . ALA B 1 219 ? 13.125 20.297 24.312 1 98.75 219 ALA B O 1
ATOM 4500 N N . ALA B 1 220 ? 11.055 20.25 23.562 1 98.88 220 ALA B N 1
ATOM 4501 C CA . ALA B 1 220 ? 10.781 18.891 24.031 1 98.88 220 ALA B CA 1
ATOM 4502 C C . ALA B 1 220 ? 11.328 17.844 23.047 1 98.88 220 ALA B C 1
ATOM 4504 O O . ALA B 1 220 ? 11.516 16.688 23.422 1 98.88 220 ALA B O 1
ATOM 4505 N N . PHE B 1 221 ? 11.492 18.219 21.797 1 98.81 221 PHE B N 1
ATOM 4506 C CA . PHE B 1 221 ? 11.938 17.312 20.734 1 98.81 221 PHE B CA 1
ATOM 4507 C C . PHE B 1 221 ? 13.445 17.406 20.547 1 98.81 221 PHE B C 1
ATOM 4509 O O . PHE B 1 221 ? 14.039 18.469 20.719 1 98.81 221 PHE B O 1
ATOM 4516 N N . PRO B 1 222 ? 14.156 16.328 20.219 1 98.62 222 PRO B N 1
ATOM 4517 C CA . PRO B 1 222 ? 15.609 16.359 20.078 1 98.62 222 PRO B CA 1
ATOM 4518 C C . PRO B 1 222 ? 16.094 17.453 19.125 1 98.62 222 PRO B C 1
ATOM 4520 O O . PRO B 1 222 ? 15.516 17.641 18.062 1 98.62 222 PRO B O 1
ATOM 4523 N N . ASP B 1 223 ? 17.172 18.156 19.469 1 98.12 223 ASP B N 1
ATOM 4524 C CA . ASP B 1 223 ? 17.641 19.344 18.766 1 98.12 223 ASP B CA 1
ATOM 4525 C C . ASP B 1 223 ? 18.109 19.016 17.359 1 98.12 223 ASP B C 1
ATOM 4527 O O . ASP B 1 223 ? 18.047 19.859 16.453 1 98.12 223 ASP B O 1
ATOM 4531 N N . ASP B 1 224 ? 18.609 17.844 17.172 1 98.12 224 ASP B N 1
ATOM 4532 C CA . ASP B 1 224 ? 19.172 17.453 15.883 1 98.12 224 ASP B CA 1
ATOM 4533 C C . ASP B 1 224 ? 18.062 17.016 14.914 1 98.12 224 ASP B C 1
ATOM 4535 O O . ASP B 1 224 ? 18.328 16.75 13.742 1 98.12 224 ASP B O 1
ATOM 4539 N N . ARG B 1 225 ? 16.797 16.953 15.352 1 98.69 225 ARG B N 1
ATOM 4540 C CA . ARG B 1 225 ? 15.656 16.594 14.516 1 98.69 225 ARG B CA 1
ATOM 4541 C C . ARG B 1 225 ? 14.773 17.812 14.25 1 98.69 225 ARG B C 1
ATOM 4543 O O . ARG B 1 225 ? 14.477 18.578 15.164 1 98.69 225 ARG B O 1
ATOM 4550 N N . PRO B 1 226 ? 14.375 17.984 13.062 1 98.81 226 PRO B N 1
ATOM 4551 C CA . PRO B 1 226 ? 13.703 19.234 12.68 1 98.81 226 PRO B CA 1
ATOM 4552 C C . PRO B 1 226 ? 12.266 19.297 13.18 1 98.81 226 PRO B C 1
ATOM 4554 O O . PRO B 1 226 ? 11.609 18.266 13.344 1 98.81 226 PRO B O 1
ATOM 4557 N N . VAL B 1 227 ? 11.805 20.5 13.438 1 98.94 227 VAL B N 1
ATOM 4558 C CA . VAL B 1 227 ? 10.422 20.844 13.75 1 98.94 227 VAL B CA 1
ATOM 4559 C C . VAL B 1 227 ? 9.93 21.938 12.797 1 98.94 227 VAL B C 1
ATOM 4561 O O . VAL B 1 227 ? 10.578 22.984 12.656 1 98.94 227 VAL B O 1
ATOM 4564 N N . GLY B 1 228 ? 8.922 21.625 12.047 1 98.88 228 GLY B N 1
ATOM 4565 C CA . GLY B 1 228 ? 8.297 22.594 11.156 1 98.88 228 GLY B CA 1
ATOM 4566 C C . GLY B 1 228 ? 6.863 22.906 11.531 1 98.88 228 GLY B C 1
ATOM 4567 O O . GLY B 1 228 ? 6.352 22.391 12.531 1 98.88 228 GLY B O 1
ATOM 4568 N N . VAL B 1 229 ? 6.234 23.844 10.812 1 98.94 229 VAL B N 1
ATOM 4569 C CA . VAL B 1 229 ? 4.863 24.266 11.07 1 98.94 229 VAL B CA 1
ATOM 4570 C C . VAL B 1 229 ? 4.07 24.297 9.766 1 98.94 229 VAL B C 1
ATOM 4572 O O . VAL B 1 229 ? 4.574 24.75 8.734 1 98.94 229 VAL B O 1
ATOM 4575 N N . ARG B 1 230 ? 2.916 23.75 9.789 1 98.94 230 ARG B N 1
ATOM 4576 C CA . ARG B 1 230 ? 1.983 23.922 8.68 1 98.94 230 ARG B CA 1
ATOM 4577 C C . ARG B 1 230 ? 1.059 25.109 8.922 1 98.94 230 ARG B C 1
ATOM 4579 O O . ARG B 1 230 ? 0.511 25.266 10.016 1 98.94 230 ARG B O 1
ATOM 4586 N N . VAL B 1 231 ? 0.872 25.922 7.863 1 98.88 231 VAL B N 1
ATOM 4587 C CA . VAL B 1 231 ? 0.1 27.141 8.047 1 98.88 231 VAL B CA 1
ATOM 4588 C C . VAL B 1 231 ? -0.965 27.25 6.953 1 98.88 231 VAL B C 1
ATOM 4590 O O . VAL B 1 231 ? -0.833 26.641 5.887 1 98.88 231 VAL B O 1
ATOM 4593 N N . SER B 1 232 ? -2.055 27.938 7.25 1 98.81 232 SER B N 1
ATOM 4594 C CA . SER B 1 232 ? -2.93 28.516 6.234 1 98.81 232 SER B CA 1
ATOM 4595 C C . SER B 1 232 ? -2.496 29.922 5.867 1 98.81 232 SER B C 1
ATOM 4597 O O . SER B 1 232 ? -2.598 30.844 6.684 1 98.81 232 SER B O 1
ATOM 4599 N N . ALA B 1 233 ? -2.096 30.047 4.684 1 98.75 233 ALA B N 1
ATOM 4600 C CA . ALA B 1 233 ? -1.548 31.328 4.234 1 98.75 233 ALA B CA 1
ATOM 4601 C C . ALA B 1 233 ? -2.609 32.438 4.277 1 98.75 233 ALA B C 1
ATOM 4603 O O . ALA B 1 233 ? -2.293 33.594 4.504 1 98.75 233 ALA B O 1
ATOM 4604 N N . THR B 1 234 ? -3.787 32.062 4.066 1 98.69 234 THR B N 1
ATOM 4605 C CA . THR B 1 234 ? -4.934 32.938 4.094 1 98.69 234 THR B CA 1
ATOM 4606 C C . THR B 1 234 ? -6.215 32.188 4.43 1 98.69 234 THR B C 1
ATOM 4608 O O . THR B 1 234 ? -6.305 30.984 4.191 1 98.69 234 THR B O 1
ATOM 4611 N N . ASP B 1 235 ? -7.168 32.969 4.938 1 98.56 235 ASP B N 1
ATOM 4612 C CA . ASP B 1 235 ? -8.461 32.375 5.273 1 98.56 235 ASP B CA 1
ATOM 4613 C C . ASP B 1 235 ? -9.391 32.375 4.062 1 98.56 235 ASP B C 1
ATOM 4615 O O . ASP B 1 235 ? -10.414 31.672 4.07 1 98.56 235 ASP B O 1
ATOM 4619 N N . TRP B 1 236 ? -9.125 33.156 3.068 1 98.06 236 TRP B N 1
ATOM 4620 C CA . TRP B 1 236 ? -9.953 33.344 1.883 1 98.06 236 TRP B CA 1
ATOM 4621 C C . TRP B 1 236 ? -11.297 33.969 2.252 1 98.06 236 TRP B C 1
ATOM 4623 O O . TRP B 1 236 ? -12.32 33.656 1.646 1 98.06 236 TRP B O 1
ATOM 4633 N N . VAL B 1 237 ? -11.344 34.625 3.328 1 97.81 237 VAL B N 1
ATOM 4634 C CA . VAL B 1 237 ? -12.516 35.344 3.814 1 97.81 237 VAL B CA 1
ATOM 4635 C C . VAL B 1 237 ? -12.133 36.781 4.172 1 97.81 237 VAL B C 1
ATOM 4637 O O . VAL B 1 237 ? -11.117 37 4.84 1 97.81 237 VAL B O 1
ATOM 4640 N N . THR B 1 238 ? -12.984 37.75 3.738 1 96.31 238 THR B N 1
ATOM 4641 C CA . THR B 1 238 ? -12.734 39.156 4.074 1 96.31 238 THR B CA 1
ATOM 4642 C C . THR B 1 238 ? -12.711 39.344 5.586 1 96.31 238 THR B C 1
ATOM 4644 O O . THR B 1 238 ? -13.578 38.844 6.301 1 96.31 238 THR B O 1
ATOM 4647 N N . GLY B 1 239 ? -11.633 40.062 5.988 1 96.56 239 GLY B N 1
ATOM 4648 C CA . GLY B 1 239 ? -11.523 40.312 7.414 1 96.56 239 GLY B CA 1
ATOM 4649 C C . GLY B 1 239 ? -10.781 39.219 8.172 1 96.56 239 GLY B C 1
ATOM 4650 O O . GLY B 1 239 ? -10.602 39.312 9.391 1 96.56 239 GLY B O 1
ATOM 4651 N N . GLY B 1 240 ? -10.391 38.219 7.492 1 98 240 GLY B N 1
ATOM 4652 C CA . GLY B 1 240 ? -9.688 37.094 8.117 1 98 240 GLY B CA 1
ATOM 4653 C C . GLY B 1 240 ? -8.18 37.25 8.039 1 98 240 GLY B C 1
ATOM 4654 O O . GLY B 1 240 ? -7.652 38.344 7.898 1 98 240 GLY B O 1
ATOM 4655 N N . TRP B 1 241 ? -7.512 36.125 8.328 1 98.44 241 TRP B N 1
ATOM 4656 C CA . TRP B 1 241 ? -6.062 35.969 8.234 1 98.44 241 TRP B CA 1
ATOM 4657 C C . TRP B 1 241 ? -5.59 36.094 6.797 1 98.44 241 TRP B C 1
ATOM 4659 O O . TRP B 1 241 ? -6.223 35.594 5.875 1 98.44 241 TRP B O 1
ATOM 4669 N N . GLU B 1 242 ? -4.527 36.875 6.57 1 98.38 242 GLU B N 1
ATOM 4670 C CA . GLU B 1 242 ? -4.023 37.156 5.223 1 98.38 242 GLU B CA 1
ATOM 4671 C C . GLU B 1 242 ? -2.541 36.812 5.113 1 98.38 242 GLU B C 1
ATOM 4673 O O . GLU B 1 242 ? -1.883 36.531 6.121 1 98.38 242 GLU B O 1
ATOM 4678 N N . LEU B 1 243 ? -2.041 36.875 3.908 1 98.69 243 LEU B N 1
ATOM 4679 C CA . LEU B 1 243 ? -0.676 36.438 3.611 1 98.69 243 LEU B CA 1
ATOM 4680 C C . LEU B 1 243 ? 0.329 37.25 4.426 1 98.69 243 LEU B C 1
ATOM 4682 O O . LEU B 1 243 ? 1.303 36.719 4.941 1 98.69 243 LEU B O 1
ATOM 4686 N N . ASP B 1 244 ? 0.089 38.531 4.559 1 98.62 244 ASP B N 1
ATOM 4687 C CA . ASP B 1 244 ? 1.005 39.375 5.32 1 98.62 244 ASP B CA 1
ATOM 4688 C C . ASP B 1 244 ? 1.087 38.906 6.777 1 98.62 244 ASP B C 1
ATOM 4690 O O . ASP B 1 244 ? 2.145 39 7.402 1 98.62 244 ASP B O 1
ATOM 4694 N N . ASP B 1 245 ? -0.023 38.531 7.309 1 98.81 245 ASP B N 1
ATOM 4695 C CA . ASP B 1 245 ? -0.037 37.969 8.664 1 98.81 245 ASP B CA 1
ATOM 4696 C C . ASP B 1 245 ? 0.805 36.719 8.758 1 98.81 245 ASP B C 1
ATOM 4698 O O . ASP B 1 245 ? 1.561 36.531 9.711 1 98.81 245 ASP B O 1
ATOM 4702 N N . THR B 1 246 ? 0.667 35.844 7.758 1 98.88 246 THR B N 1
ATOM 4703 C CA . THR B 1 246 ? 1.438 34.594 7.73 1 98.88 246 THR B CA 1
ATOM 4704 C C . THR B 1 246 ? 2.932 34.906 7.645 1 98.88 246 THR B C 1
ATOM 4706 O O . THR B 1 246 ? 3.742 34.219 8.273 1 98.88 246 THR B O 1
ATOM 4709 N N . ILE B 1 247 ? 3.301 35.844 6.832 1 98.88 247 ILE B N 1
ATOM 4710 C CA . ILE B 1 247 ? 4.699 36.219 6.703 1 98.88 247 ILE B CA 1
ATOM 4711 C C . ILE B 1 247 ? 5.23 36.719 8.055 1 98.88 247 ILE B C 1
ATOM 4713 O O . ILE B 1 247 ? 6.332 36.344 8.461 1 98.88 247 ILE B O 1
ATOM 4717 N N . ALA B 1 248 ? 4.426 37.5 8.812 1 98.88 248 ALA B N 1
ATOM 4718 C CA . ALA B 1 248 ? 4.809 37.938 10.148 1 98.88 248 ALA B CA 1
ATOM 4719 C C . ALA B 1 248 ? 4.98 36.75 11.086 1 98.88 248 ALA B C 1
ATOM 4721 O O . ALA B 1 248 ? 5.961 36.688 11.836 1 98.88 248 ALA B O 1
ATOM 4722 N N . PHE B 1 249 ? 4.07 35.875 11.086 1 98.88 249 PHE B N 1
ATOM 4723 C CA . PHE B 1 249 ? 4.117 34.656 11.891 1 98.88 249 PHE B CA 1
ATOM 4724 C C . PHE B 1 249 ? 5.352 33.812 11.555 1 98.88 249 PHE B C 1
ATOM 4726 O O . PHE B 1 249 ? 6.051 33.344 12.453 1 98.88 249 PHE B O 1
ATOM 4733 N N . ALA B 1 250 ? 5.648 33.656 10.25 1 98.88 250 ALA B N 1
ATOM 4734 C CA . ALA B 1 250 ? 6.797 32.906 9.766 1 98.88 250 ALA B CA 1
ATOM 4735 C C . ALA B 1 250 ? 8.102 33.531 10.25 1 98.88 250 ALA B C 1
ATOM 4737 O O . ALA B 1 250 ? 9.047 32.812 10.602 1 98.88 250 ALA B O 1
ATOM 4738 N N . ARG B 1 251 ? 8.18 34.844 10.234 1 98.75 251 ARG B N 1
ATOM 4739 C CA . ARG B 1 251 ? 9.375 35.531 10.727 1 98.75 251 ARG B CA 1
ATOM 4740 C C . ARG B 1 251 ? 9.609 35.219 12.203 1 98.75 251 ARG B C 1
ATOM 4742 O O . ARG B 1 251 ? 10.742 34.969 12.617 1 98.75 251 ARG B O 1
ATOM 4749 N N . GLU B 1 252 ? 8.508 35.281 12.992 1 98.88 252 GLU B N 1
ATOM 4750 C CA . GLU B 1 252 ? 8.625 34.938 14.406 1 98.88 252 GLU B CA 1
ATOM 4751 C C . GLU B 1 252 ? 9.055 33.469 14.586 1 98.88 252 GLU B C 1
ATOM 4753 O O . GLU B 1 252 ? 9.875 33.188 15.461 1 98.88 252 GLU B O 1
ATOM 4758 N N . LEU B 1 253 ? 8.492 32.594 13.797 1 98.88 253 LEU B N 1
ATOM 4759 C CA . LEU B 1 253 ? 8.859 31.188 13.852 1 98.88 253 LEU B CA 1
ATOM 4760 C C . LEU B 1 253 ? 10.328 30.984 13.516 1 98.88 253 LEU B C 1
ATOM 4762 O O . LEU B 1 253 ? 11.023 30.203 14.172 1 98.88 253 LEU B O 1
ATOM 4766 N N . LYS B 1 254 ? 10.805 31.656 12.469 1 98.62 254 LYS B N 1
ATOM 4767 C CA . LYS B 1 254 ? 12.219 31.578 12.109 1 98.62 254 LYS B CA 1
ATOM 4768 C C . LYS B 1 254 ? 13.102 31.969 13.281 1 98.62 254 LYS B C 1
ATOM 4770 O O . LYS B 1 254 ? 14.086 31.281 13.586 1 98.62 254 LYS B O 1
ATOM 4775 N N . ARG B 1 255 ? 12.742 33.031 13.906 1 98.31 255 ARG B N 1
ATOM 4776 C CA . ARG B 1 255 ? 13.5 33.531 15.047 1 98.31 255 ARG B CA 1
ATOM 4777 C C . ARG B 1 255 ? 13.555 32.5 16.156 1 98.31 255 ARG B C 1
ATOM 4779 O O . ARG B 1 255 ? 14.5 32.469 16.953 1 98.31 255 ARG B O 1
ATOM 4786 N N . ARG B 1 256 ? 12.602 31.656 16.188 1 98.44 256 ARG B N 1
ATOM 4787 C CA . ARG B 1 256 ? 12.453 30.703 17.281 1 98.44 256 ARG B CA 1
ATOM 4788 C C . ARG B 1 256 ? 12.992 29.328 16.875 1 98.44 256 ARG B C 1
ATOM 4790 O O . ARG B 1 256 ? 12.883 28.359 17.625 1 98.44 256 ARG B O 1
ATOM 4797 N N . GLY B 1 257 ? 13.516 29.172 15.664 1 97.94 257 GLY B N 1
ATOM 4798 C CA . GLY B 1 257 ? 14.211 27.969 15.266 1 97.94 257 GLY B CA 1
ATOM 4799 C C . GLY B 1 257 ? 13.352 27.016 14.469 1 97.94 257 GLY B C 1
ATOM 4800 O O . GLY B 1 257 ? 13.609 25.812 14.438 1 97.94 257 GLY B O 1
ATOM 4801 N N . CYS B 1 258 ? 12.328 27.484 13.875 1 98.75 258 CYS B N 1
ATOM 4802 C CA . CYS B 1 258 ? 11.508 26.672 12.984 1 98.75 258 CYS B CA 1
ATOM 4803 C C . CYS B 1 258 ? 12.312 26.203 11.781 1 98.75 258 CYS B C 1
ATOM 4805 O O . CYS B 1 258 ? 13.07 26.984 11.195 1 98.75 258 CYS B O 1
ATOM 4807 N N . ASP B 1 259 ? 12.133 24.938 11.375 1 98.81 259 ASP B N 1
ATOM 4808 C CA . ASP B 1 259 ? 13.008 24.359 10.367 1 98.81 259 ASP B CA 1
ATOM 4809 C C . ASP B 1 259 ? 12.352 24.391 8.984 1 98.81 259 ASP B C 1
ATOM 4811 O O . ASP B 1 259 ? 13.047 24.344 7.965 1 98.81 259 ASP B O 1
ATOM 4815 N N . TRP B 1 260 ? 11.023 24.406 8.914 1 98.81 260 TRP B N 1
ATOM 4816 C CA . TRP B 1 260 ? 10.336 24.594 7.641 1 98.81 260 TRP B CA 1
ATOM 4817 C C . TRP B 1 260 ? 8.93 25.141 7.855 1 98.81 260 TRP B C 1
ATOM 4819 O O . TRP B 1 260 ? 8.406 25.094 8.969 1 98.81 260 TRP B O 1
ATOM 4829 N N . ILE B 1 261 ? 8.383 25.688 6.852 1 98.81 261 ILE B N 1
ATOM 4830 C CA . ILE B 1 261 ? 6.969 26.078 6.816 1 98.81 261 ILE B CA 1
ATOM 4831 C C . ILE B 1 261 ? 6.27 25.344 5.668 1 98.81 261 ILE B C 1
ATOM 4833 O O . ILE B 1 261 ? 6.711 25.422 4.52 1 98.81 261 ILE B O 1
ATOM 4837 N N . ASP B 1 262 ? 5.297 24.562 5.957 1 98.88 262 ASP B N 1
ATOM 4838 C CA . ASP B 1 262 ? 4.426 23.906 4.988 1 98.88 262 ASP B CA 1
ATOM 4839 C C . ASP B 1 262 ? 3.197 24.766 4.688 1 98.88 262 ASP B C 1
ATOM 4841 O O . ASP B 1 262 ? 2.316 24.922 5.535 1 98.88 262 ASP B O 1
ATOM 4845 N N . VAL B 1 263 ? 3.02 25.25 3.426 1 98.88 263 VAL B N 1
ATOM 4846 C CA . VAL B 1 263 ? 2.135 26.375 3.162 1 98.88 263 VAL B CA 1
ATOM 4847 C C . VAL B 1 263 ? 0.868 25.891 2.465 1 98.88 263 VAL B C 1
ATOM 4849 O O . VAL B 1 263 ? 0.868 25.672 1.252 1 98.88 263 VAL B O 1
ATOM 4852 N N . SER B 1 264 ? -0.151 25.797 3.213 1 98.5 264 SER B N 1
ATOM 4853 C CA . SER B 1 264 ? -1.502 25.562 2.715 1 98.5 264 SER B CA 1
ATOM 4854 C C . SER B 1 264 ? -2.357 26.828 2.828 1 98.5 264 SER B C 1
ATOM 4856 O O . SER B 1 264 ? -1.857 27.938 2.656 1 98.5 264 SER B O 1
ATOM 4858 N N . SER B 1 265 ? -3.738 26.672 2.854 1 98.38 265 SER B N 1
ATOM 4859 C CA . SER B 1 265 ? -4.633 27.812 3.033 1 98.38 265 SER B CA 1
ATOM 4860 C C . SER B 1 265 ? -6.02 27.359 3.488 1 98.38 265 SER B C 1
ATOM 4862 O O . SER B 1 265 ? -6.348 26.172 3.398 1 98.38 265 SER B O 1
ATOM 4864 N N . GLY B 1 266 ? -6.73 28.281 4.016 1 97.88 266 GLY B N 1
ATOM 4865 C CA . GLY B 1 266 ? -8.148 28.125 4.297 1 97.88 266 GLY B CA 1
ATOM 4866 C C . GLY B 1 266 ? -8.422 27.188 5.461 1 97.88 266 GLY B C 1
ATOM 4867 O O . GLY B 1 266 ? -7.535 26.938 6.277 1 97.88 266 GLY B O 1
ATOM 4868 N N . GLY B 1 267 ? -9.734 26.859 5.656 1 97.25 267 GLY B N 1
ATOM 4869 C CA . GLY B 1 267 ? -10.18 25.828 6.574 1 97.25 267 GLY B CA 1
ATOM 4870 C C . GLY B 1 267 ? -10.906 26.375 7.785 1 97.25 267 GLY B C 1
ATOM 4871 O O . GLY B 1 267 ? -11.664 25.656 8.445 1 97.25 267 GLY B O 1
ATOM 4872 N N . VAL B 1 268 ? -10.805 27.703 8.07 1 98.12 268 VAL B N 1
ATOM 4873 C CA . VAL B 1 268 ? -11.25 28.234 9.359 1 98.12 268 VAL B CA 1
ATOM 4874 C C . VAL B 1 268 ? -12.727 28.609 9.281 1 98.12 268 VAL B C 1
ATOM 4876 O O . VAL B 1 268 ? -13.414 28.656 10.305 1 98.12 268 VAL B O 1
ATOM 4879 N N . SER B 1 269 ? -13.227 28.859 8.055 1 97.31 269 SER B N 1
ATOM 4880 C CA . SER B 1 269 ? -14.602 29.344 7.887 1 97.31 269 SER B CA 1
ATOM 4881 C C . SER B 1 269 ? -15.281 28.641 6.711 1 97.31 269 SER B C 1
ATOM 4883 O O . SER B 1 269 ? -14.664 28.438 5.668 1 97.31 269 SER B O 1
ATOM 4885 N N . PRO B 1 270 ? -16.562 28.281 6.895 1 94.81 270 PRO B N 1
ATOM 4886 C CA . PRO B 1 270 ? -17.312 27.719 5.766 1 94.81 270 PRO B CA 1
ATOM 4887 C C . PRO B 1 270 ? -17.562 28.734 4.656 1 94.81 270 PRO B C 1
ATOM 4889 O O . PRO B 1 270 ? -18 28.375 3.562 1 94.81 270 PRO B O 1
ATOM 4892 N N . LEU B 1 271 ? -17.219 30.031 4.895 1 95.44 271 LEU B N 1
ATOM 4893 C CA . LEU B 1 271 ? -17.484 31.094 3.928 1 95.44 271 LEU B CA 1
ATOM 4894 C C . LEU B 1 271 ? -16.297 31.25 2.969 1 95.44 271 LEU B C 1
ATOM 4896 O O . LEU B 1 271 ? -16.344 32.094 2.062 1 95.44 271 LEU B O 1
ATOM 4900 N N . GLN B 1 272 ? -15.25 30.5 3.201 1 96.75 272 GLN B N 1
ATOM 4901 C CA . GLN B 1 272 ? -14.062 30.609 2.359 1 96.75 272 GLN B CA 1
ATOM 4902 C C . GLN B 1 272 ? -14.414 30.406 0.888 1 96.75 272 GLN B C 1
ATOM 4904 O O . GLN B 1 272 ? -15.273 29.594 0.555 1 96.75 272 GLN B O 1
ATOM 4909 N N . LYS B 1 273 ? -13.812 31.203 -0.022 1 96.19 273 LYS B N 1
ATOM 4910 C CA . LYS B 1 273 ? -13.883 31.047 -1.473 1 96.19 273 LYS B CA 1
ATOM 4911 C C . LYS B 1 273 ? -12.5 30.812 -2.068 1 96.19 273 LYS B C 1
ATOM 4913 O O . LYS B 1 273 ? -11.766 31.75 -2.361 1 96.19 273 LYS B O 1
ATOM 4918 N N . ILE B 1 274 ? -12.211 29.547 -2.305 1 95.19 274 ILE B N 1
ATOM 4919 C CA . ILE B 1 274 ? -10.883 29.172 -2.77 1 95.19 274 ILE B CA 1
ATOM 4920 C C . ILE B 1 274 ? -10.914 28.906 -4.273 1 95.19 274 ILE B C 1
ATOM 4922 O O . ILE B 1 274 ? -11.602 28 -4.742 1 95.19 274 ILE B O 1
ATOM 4926 N N . PRO B 1 275 ? -10.273 29.656 -5.055 1 93.19 275 PRO B N 1
ATOM 4927 C CA . PRO B 1 275 ? -10.164 29.359 -6.484 1 93.19 275 PRO B CA 1
ATOM 4928 C C . PRO B 1 275 ? -9.227 28.188 -6.777 1 93.19 275 PRO B C 1
ATOM 4930 O O . PRO B 1 275 ? -8.008 28.375 -6.871 1 93.19 275 PRO B O 1
ATOM 4933 N N . LEU B 1 276 ? -9.719 27.062 -7.109 1 91.94 276 LEU B N 1
ATOM 4934 C CA . LEU B 1 276 ? -8.922 25.859 -7.258 1 91.94 276 LEU B CA 1
ATOM 4935 C C . LEU B 1 276 ? -8.328 25.781 -8.664 1 91.94 276 LEU B C 1
ATOM 4937 O O . LEU B 1 276 ? -9.031 25.984 -9.648 1 91.94 276 LEU B O 1
ATOM 4941 N N . SER B 1 277 ? -7.086 25.609 -8.766 1 93.12 277 SER B N 1
ATOM 4942 C CA . SER B 1 277 ? -6.293 25.328 -9.961 1 93.12 277 SER B CA 1
ATOM 4943 C C . SER B 1 277 ? -4.984 24.641 -9.609 1 93.12 277 SER B C 1
ATOM 4945 O O . SER B 1 277 ? -4.566 24.641 -8.445 1 93.12 277 SER B O 1
ATOM 4947 N N . PRO B 1 278 ? -4.449 23.922 -10.547 1 93.31 278 PRO B N 1
ATOM 4948 C CA . PRO B 1 278 ? -3.166 23.281 -10.242 1 93.31 278 PRO B CA 1
ATOM 4949 C C . PRO B 1 278 ? -2.145 24.266 -9.664 1 93.31 278 PRO B C 1
ATOM 4951 O O . PRO B 1 278 ? -1.886 25.312 -10.266 1 93.31 278 PRO B O 1
ATOM 4954 N N . GLY B 1 279 ? -1.677 23.922 -8.508 1 95.94 279 GLY B N 1
ATOM 4955 C CA . GLY B 1 279 ? -0.657 24.766 -7.898 1 95.94 279 GLY B CA 1
ATOM 4956 C C . GLY B 1 279 ? -1.206 26.062 -7.34 1 95.94 279 GLY B C 1
ATOM 4957 O O . GLY B 1 279 ? -0.476 27.047 -7.215 1 95.94 279 GLY B O 1
ATOM 4958 N N . TYR B 1 280 ? -2.475 26.109 -6.957 1 95.75 280 TYR B N 1
ATOM 4959 C CA . TYR B 1 280 ? -3.143 27.344 -6.59 1 95.75 280 TYR B CA 1
ATOM 4960 C C . TYR B 1 280 ? -2.553 27.922 -5.305 1 95.75 280 TYR B C 1
ATOM 4962 O O . TYR B 1 280 ? -2.73 29.109 -5.008 1 95.75 280 TYR B O 1
ATOM 4970 N N . GLN B 1 281 ? -1.771 27.125 -4.57 1 98 281 GLN B N 1
ATOM 4971 C CA . GLN B 1 281 ? -1.209 27.594 -3.311 1 98 281 GLN B CA 1
ATOM 4972 C C . GLN B 1 281 ? 0.283 27.891 -3.449 1 98 281 GLN B C 1
ATOM 4974 O O . GLN B 1 281 ? 0.915 28.375 -2.512 1 98 281 GLN B O 1
ATOM 4979 N N . VAL B 1 282 ? 0.903 27.531 -4.574 1 98.5 282 VAL B N 1
ATOM 4980 C CA . VAL B 1 282 ? 2.338 27.672 -4.801 1 98.5 282 VAL B CA 1
ATOM 4981 C C . VAL B 1 282 ? 2.75 29.141 -4.645 1 98.5 282 VAL B C 1
ATOM 4983 O O . VAL B 1 282 ? 3.783 29.438 -4.039 1 98.5 282 VAL B O 1
ATOM 4986 N N . PRO B 1 283 ? 1.955 30.125 -5.117 1 98.31 283 PRO B N 1
ATOM 4987 C CA . PRO B 1 283 ? 2.348 31.531 -4.961 1 98.31 283 PRO B CA 1
ATOM 4988 C C . PRO B 1 283 ? 2.508 31.938 -3.5 1 98.31 283 PRO B C 1
ATOM 4990 O O . PRO B 1 283 ? 3.34 32.781 -3.182 1 98.31 283 PRO B O 1
ATOM 4993 N N . PHE B 1 284 ? 1.736 31.344 -2.59 1 98.75 284 PHE B N 1
ATOM 4994 C CA . PHE B 1 284 ? 1.877 31.656 -1.171 1 98.75 284 PHE B CA 1
ATOM 4995 C C . PHE B 1 284 ? 3.215 31.156 -0.64 1 98.75 284 PHE B C 1
ATOM 4997 O O . PHE B 1 284 ? 3.895 31.859 0.111 1 98.75 284 PHE B O 1
ATOM 5004 N N . ALA B 1 285 ? 3.566 29.922 -0.99 1 98.69 285 ALA B N 1
ATOM 5005 C CA . ALA B 1 285 ? 4.855 29.359 -0.591 1 98.69 285 ALA B CA 1
ATOM 5006 C C . ALA B 1 285 ? 6.008 30.219 -1.104 1 98.69 285 ALA B C 1
ATOM 5008 O O . ALA B 1 285 ? 6.953 30.5 -0.365 1 98.69 285 ALA B O 1
ATOM 5009 N N . GLN B 1 286 ? 5.898 30.625 -2.344 1 98.5 286 GLN B N 1
ATOM 5010 C CA . GLN B 1 286 ? 6.91 31.469 -2.969 1 98.5 286 GLN B CA 1
ATOM 5011 C C . GLN B 1 286 ? 7.078 32.781 -2.203 1 98.5 286 GLN B C 1
ATOM 5013 O O . GLN B 1 286 ? 8.203 33.188 -1.914 1 98.5 286 GLN B O 1
ATOM 5018 N N . ALA B 1 287 ? 5.984 33.406 -1.891 1 98.75 287 ALA B N 1
ATOM 5019 C CA . ALA B 1 287 ? 6.008 34.688 -1.193 1 98.75 287 ALA B CA 1
ATOM 5020 C C . ALA B 1 287 ? 6.648 34.562 0.184 1 98.75 287 ALA B C 1
ATOM 5022 O O . ALA B 1 287 ? 7.461 35.406 0.583 1 98.75 287 ALA B O 1
ATOM 5023 N N . ILE B 1 288 ? 6.281 33.562 0.868 1 98.75 288 ILE B N 1
ATOM 5024 C CA . ILE B 1 288 ? 6.805 33.344 2.213 1 98.75 288 ILE B CA 1
ATOM 5025 C C . ILE B 1 288 ? 8.297 33.031 2.141 1 98.75 288 ILE B C 1
ATOM 5027 O O . ILE B 1 288 ? 9.086 33.562 2.928 1 98.75 288 ILE B O 1
ATOM 5031 N N . LYS B 1 289 ? 8.664 32.156 1.233 1 98.56 289 LYS B N 1
ATOM 5032 C CA . LYS B 1 289 ? 10.078 31.828 1.074 1 98.56 289 LYS B CA 1
ATOM 5033 C C . LYS B 1 289 ? 10.914 33.094 0.792 1 98.56 289 LYS B C 1
ATOM 5035 O O . LYS B 1 289 ? 11.969 33.281 1.392 1 98.56 289 LYS B O 1
ATOM 5040 N N . ARG B 1 290 ? 10.445 33.906 -0.068 1 98.12 290 ARG B N 1
ATOM 5041 C CA . ARG B 1 290 ? 11.164 35.125 -0.449 1 98.12 290 ARG B CA 1
ATOM 5042 C C . ARG B 1 290 ? 11.258 36.094 0.724 1 98.12 290 ARG B C 1
ATOM 5044 O O . ARG B 1 290 ? 12.281 36.75 0.915 1 98.12 290 ARG B O 1
ATOM 5051 N N . ALA B 1 291 ? 10.258 36.156 1.503 1 98.5 291 ALA B N 1
ATOM 5052 C CA . ALA B 1 291 ? 10.164 37.156 2.568 1 98.5 291 ALA B CA 1
ATOM 5053 C C . ALA B 1 291 ? 10.945 36.688 3.801 1 98.5 291 ALA B C 1
ATOM 5055 O O . ALA B 1 291 ? 11.492 37.531 4.527 1 98.5 291 ALA B O 1
ATOM 5056 N N . VAL B 1 292 ? 10.984 35.469 4.105 1 97.94 292 VAL B N 1
ATOM 5057 C CA . VAL B 1 292 ? 11.43 35 5.414 1 97.94 292 VAL B CA 1
ATOM 5058 C C . VAL B 1 292 ? 12.703 34.156 5.266 1 97.94 292 VAL B C 1
ATOM 5060 O O . VAL B 1 292 ? 13.484 34.031 6.211 1 97.94 292 VAL B O 1
ATOM 5063 N N . ASP B 1 293 ? 12.922 33.562 4.113 1 93.75 293 ASP B N 1
ATOM 5064 C CA . ASP B 1 293 ? 14.078 32.719 3.818 1 93.75 293 ASP B CA 1
ATOM 5065 C C . ASP B 1 293 ? 14.125 31.5 4.738 1 93.75 293 ASP B C 1
ATOM 5067 O O . ASP B 1 293 ? 15.133 31.25 5.395 1 93.75 293 ASP B O 1
ATOM 5071 N N . LEU B 1 294 ? 13.094 30.781 4.922 1 95.69 294 LEU B N 1
ATOM 5072 C CA . LEU B 1 294 ? 12.906 29.484 5.555 1 95.69 294 LEU B CA 1
ATOM 5073 C C . LEU B 1 294 ? 12.578 28.406 4.516 1 95.69 294 LEU B C 1
ATOM 5075 O O . LEU B 1 294 ? 11.883 28.688 3.537 1 95.69 294 LEU B O 1
ATOM 5079 N N . PRO B 1 295 ? 13.234 27.156 4.742 1 98.56 295 PRO B N 1
ATOM 5080 C CA . PRO B 1 295 ? 12.734 26.078 3.875 1 98.56 295 PRO B CA 1
ATOM 5081 C C . PRO B 1 295 ? 11.211 26.031 3.82 1 98.56 295 PRO B C 1
ATOM 5083 O O . PRO B 1 295 ? 10.547 26.188 4.848 1 98.56 295 PRO B O 1
ATOM 5086 N N . THR B 1 296 ? 10.711 25.953 2.637 1 98.81 296 THR B N 1
ATOM 5087 C CA . THR B 1 296 ? 9.266 26.031 2.418 1 98.81 296 THR B CA 1
ATOM 5088 C C . THR B 1 296 ? 8.766 24.828 1.626 1 98.81 296 THR B C 1
ATOM 5090 O O . THR B 1 296 ? 9.445 24.359 0.708 1 98.81 296 THR B O 1
ATOM 5093 N N . ILE B 1 297 ? 7.598 24.312 2.01 1 98.88 297 ILE B N 1
ATOM 5094 C CA . ILE B 1 297 ? 6.91 23.234 1.305 1 98.88 297 ILE B CA 1
ATOM 5095 C C . ILE B 1 297 ? 5.684 23.797 0.584 1 98.88 297 ILE B C 1
ATOM 5097 O O . ILE B 1 297 ? 4.852 24.469 1.193 1 98.88 297 ILE B O 1
ATOM 5101 N N . ALA B 1 298 ? 5.629 23.578 -0.718 1 98.81 298 ALA B N 1
ATOM 5102 C CA . ALA B 1 298 ? 4.457 23.953 -1.504 1 98.81 298 ALA B CA 1
ATOM 5103 C C . ALA B 1 298 ? 3.494 22.781 -1.655 1 98.81 298 ALA B C 1
ATOM 5105 O O . ALA B 1 298 ? 3.922 21.641 -1.846 1 98.81 298 ALA B O 1
ATOM 5106 N N . VAL B 1 299 ? 2.254 23.078 -1.499 1 98.12 299 VAL B N 1
ATOM 5107 C CA . VAL B 1 299 ? 1.188 22.094 -1.688 1 98.12 299 VAL B CA 1
ATOM 5108 C C . VAL B 1 299 ? 0.1 22.672 -2.586 1 98.12 299 VAL B C 1
ATOM 5110 O O . VAL B 1 299 ? 0.149 23.859 -2.941 1 98.12 299 VAL B O 1
ATOM 5113 N N . GLY B 1 300 ? -0.82 21.797 -2.98 1 96.75 300 GLY B N 1
ATOM 5114 C CA . GLY B 1 300 ? -2 22.266 -3.688 1 96.75 300 GLY B CA 1
ATOM 5115 C C . GLY B 1 300 ? -2.068 21.781 -5.125 1 96.75 300 GLY B C 1
ATOM 5116 O O . GLY B 1 300 ? -1.578 22.453 -6.035 1 96.75 300 GLY B O 1
ATOM 5117 N N . LEU B 1 301 ? -2.709 20.75 -5.32 1 95.69 301 LEU B N 1
ATOM 5118 C CA . LEU B 1 301 ? -2.982 20.141 -6.617 1 95.69 301 LEU B CA 1
ATOM 5119 C C . LEU B 1 301 ? -1.72 20.094 -7.469 1 95.69 301 LEU B C 1
ATOM 5121 O O . LEU B 1 301 ? -1.732 20.5 -8.633 1 95.69 301 LEU B O 1
ATOM 5125 N N . ILE B 1 302 ? -0.651 19.781 -6.883 1 96.12 302 ILE B N 1
ATOM 5126 C CA . ILE B 1 302 ? 0.59 19.453 -7.578 1 96.12 302 ILE B CA 1
ATOM 5127 C C . ILE B 1 302 ? 0.652 17.953 -7.867 1 96.12 302 ILE B C 1
ATOM 5129 O O . ILE B 1 302 ? 0.8 17.156 -6.949 1 96.12 302 ILE B O 1
ATOM 5133 N N . SER B 1 303 ? 0.465 17.594 -9.133 1 94.88 303 SER B N 1
ATOM 5134 C CA . SER B 1 303 ? 0.438 16.172 -9.453 1 94.88 303 SER B CA 1
ATOM 5135 C C . SER B 1 303 ? 1.267 15.867 -10.695 1 94.88 303 SER B C 1
ATOM 5137 O O . SER B 1 303 ? 1.601 14.703 -10.961 1 94.88 303 SER B O 1
ATOM 5139 N N . ASP B 1 304 ? 1.578 16.875 -11.492 1 97.44 304 ASP B N 1
ATOM 5140 C CA . ASP B 1 304 ? 2.406 16.703 -12.68 1 97.44 304 ASP B CA 1
ATOM 5141 C C . ASP B 1 304 ? 3.891 16.766 -12.328 1 97.44 304 ASP B C 1
ATOM 5143 O O . ASP B 1 304 ? 4.352 17.75 -11.742 1 97.44 304 ASP B O 1
ATOM 5147 N N . PRO B 1 305 ? 4.625 15.734 -12.719 1 98.38 305 PRO B N 1
ATOM 5148 C CA . PRO B 1 305 ? 6.039 15.68 -12.352 1 98.38 305 PRO B CA 1
ATOM 5149 C C . PRO B 1 305 ? 6.832 16.875 -12.875 1 98.38 305 PRO B C 1
ATOM 5151 O O . PRO B 1 305 ? 7.691 17.406 -12.172 1 98.38 305 PRO B O 1
ATOM 5154 N N . GLU B 1 306 ? 6.559 17.328 -14.094 1 98.31 306 GLU B N 1
ATOM 5155 C CA . GLU B 1 306 ? 7.266 18.469 -14.656 1 98.31 306 GLU B CA 1
ATOM 5156 C C . GLU B 1 306 ? 6.941 19.75 -13.883 1 98.31 306 GLU B C 1
ATOM 5158 O O . GLU B 1 306 ? 7.828 20.562 -13.633 1 98.31 306 GLU B O 1
ATOM 5163 N N . HIS B 1 307 ? 5.715 19.875 -13.562 1 98.25 307 HIS B N 1
ATOM 5164 C CA . HIS B 1 307 ? 5.309 21.031 -12.758 1 98.25 307 HIS B CA 1
ATOM 5165 C C . HIS B 1 307 ? 5.984 21.016 -11.398 1 98.25 307 HIS B C 1
ATOM 5167 O O . HIS B 1 307 ? 6.523 22.031 -10.953 1 98.25 307 HIS B O 1
ATOM 5173 N N . ALA B 1 308 ? 5.961 19.859 -10.758 1 98.69 308 ALA B N 1
ATOM 5174 C CA . ALA B 1 308 ? 6.602 19.719 -9.453 1 98.69 308 ALA B CA 1
ATOM 5175 C C . ALA B 1 308 ? 8.086 20.062 -9.523 1 98.69 308 ALA B C 1
ATOM 5177 O O . ALA B 1 308 ? 8.602 20.797 -8.68 1 98.69 308 ALA B O 1
ATOM 5178 N N . ASN B 1 309 ? 8.742 19.547 -10.562 1 98.69 309 ASN B N 1
ATOM 5179 C CA . ASN B 1 309 ? 10.156 19.828 -10.75 1 98.69 309 ASN B CA 1
ATOM 5180 C C . ASN B 1 309 ? 10.414 21.312 -10.961 1 98.69 309 ASN B C 1
ATOM 5182 O O . ASN B 1 309 ? 11.375 21.875 -10.422 1 98.69 309 ASN B O 1
ATOM 5186 N N . ARG B 1 310 ? 9.57 21.953 -11.734 1 98.31 310 ARG B N 1
ATOM 5187 C CA . ARG B 1 310 ? 9.727 23.375 -12.031 1 98.31 310 ARG B CA 1
ATOM 5188 C C . ARG B 1 310 ? 9.586 24.203 -10.766 1 98.31 310 ARG B C 1
ATOM 5190 O O . ARG B 1 310 ? 10.289 25.203 -10.594 1 98.31 310 ARG B O 1
ATOM 5197 N N . VAL B 1 311 ? 8.688 23.828 -9.859 1 98.56 311 VAL B N 1
ATOM 5198 C CA . VAL B 1 311 ? 8.477 24.531 -8.602 1 98.56 311 VAL B CA 1
ATOM 5199 C C . VAL B 1 311 ? 9.773 24.562 -7.797 1 98.56 311 VAL B C 1
ATOM 5201 O O . VAL B 1 311 ? 10.133 25.594 -7.223 1 98.56 311 VAL B O 1
ATOM 5204 N N . ILE B 1 312 ? 10.5 23.438 -7.797 1 98.69 312 ILE B N 1
ATOM 5205 C CA . ILE B 1 312 ? 11.742 23.312 -7.043 1 98.69 312 ILE B CA 1
ATOM 5206 C C . ILE B 1 312 ? 12.867 24.047 -7.777 1 98.69 312 ILE B C 1
ATOM 5208 O O . ILE B 1 312 ? 13.625 24.797 -7.172 1 98.69 312 ILE B O 1
ATOM 5212 N N . GLU B 1 313 ? 12.938 23.859 -9.047 1 97.94 313 GLU B N 1
ATOM 5213 C CA . GLU B 1 313 ? 14.008 24.422 -9.875 1 97.94 313 GLU B CA 1
ATOM 5214 C C . GLU B 1 313 ? 13.969 25.938 -9.867 1 97.94 313 GLU B C 1
ATOM 5216 O O . GLU B 1 313 ? 15.008 26.594 -9.852 1 97.94 313 GLU B O 1
ATOM 5221 N N . ALA B 1 314 ? 12.797 26.469 -9.898 1 97.75 314 ALA B N 1
ATOM 5222 C CA . ALA B 1 314 ? 12.609 27.922 -9.945 1 97.75 314 ALA B CA 1
ATOM 5223 C C . ALA B 1 314 ? 12.859 28.547 -8.578 1 97.75 314 ALA B C 1
ATOM 5225 O O . ALA B 1 314 ? 12.984 29.766 -8.453 1 97.75 314 ALA B O 1
ATOM 5226 N N . GLY B 1 315 ? 12.875 27.719 -7.551 1 97.62 315 GLY B N 1
ATOM 5227 C CA . GLY B 1 315 ? 13.078 28.219 -6.199 1 97.62 315 GLY B CA 1
ATOM 5228 C C . GLY B 1 315 ? 11.797 28.719 -5.551 1 97.62 315 GLY B C 1
ATOM 5229 O O . GLY B 1 315 ? 11.844 29.469 -4.57 1 97.62 315 GLY B O 1
ATOM 5230 N N . ASP B 1 316 ? 10.695 28.344 -6.113 1 98.19 316 ASP B N 1
ATOM 5231 C CA . ASP B 1 316 ? 9.414 28.75 -5.555 1 98.19 316 ASP B CA 1
ATOM 5232 C C . ASP B 1 316 ? 9.164 28.094 -4.199 1 98.19 316 ASP B C 1
ATOM 5234 O O . ASP B 1 316 ? 8.461 28.656 -3.354 1 98.19 316 ASP B O 1
ATOM 5238 N N . ALA B 1 317 ? 9.703 26.938 -3.994 1 98.69 317 ALA B N 1
ATOM 5239 C CA . ALA B 1 317 ? 9.664 26.188 -2.744 1 98.69 317 ALA B CA 1
ATOM 5240 C C . ALA B 1 317 ? 10.836 25.203 -2.66 1 98.69 317 ALA B C 1
ATOM 5242 O O . ALA B 1 317 ? 11.5 24.938 -3.664 1 98.69 317 ALA B O 1
ATOM 5243 N N . ASP B 1 318 ? 11.117 24.703 -1.526 1 98.81 318 ASP B N 1
ATOM 5244 C CA . ASP B 1 318 ? 12.211 23.75 -1.339 1 98.81 318 ASP B CA 1
ATOM 5245 C C . ASP B 1 318 ? 11.711 22.312 -1.449 1 98.81 318 ASP B C 1
ATOM 5247 O O . ASP B 1 318 ? 12.492 21.406 -1.747 1 98.81 318 ASP B O 1
ATOM 5251 N N . PHE B 1 319 ? 10.461 22.109 -1.155 1 98.81 319 PHE B N 1
ATOM 5252 C CA . PHE B 1 319 ? 9.789 20.828 -1.264 1 98.81 319 PHE B CA 1
ATOM 5253 C C . PHE B 1 319 ? 8.414 20.984 -1.899 1 98.81 319 PHE B C 1
ATOM 5255 O O . PHE B 1 319 ? 7.828 22.062 -1.863 1 98.81 319 PHE B O 1
ATOM 5262 N N . VAL B 1 320 ? 7.941 19.953 -2.514 1 98.88 320 VAL B N 1
ATOM 5263 C CA . VAL B 1 320 ? 6.535 19.828 -2.877 1 98.88 320 VAL B CA 1
ATOM 5264 C C . VAL B 1 320 ? 5.883 18.703 -2.08 1 98.88 320 VAL B C 1
ATOM 5266 O O . VAL B 1 320 ? 6.5 17.656 -1.858 1 98.88 320 VAL B O 1
ATOM 5269 N N . ALA B 1 321 ? 4.738 18.969 -1.561 1 98.75 321 ALA B N 1
ATOM 5270 C CA . ALA B 1 321 ? 3.996 17.953 -0.816 1 98.75 321 ALA B CA 1
ATOM 5271 C C . ALA B 1 321 ? 2.732 17.547 -1.564 1 98.75 321 ALA B C 1
ATOM 5273 O O . ALA B 1 321 ? 2.113 18.359 -2.252 1 98.75 321 ALA B O 1
ATOM 5274 N N . MET B 1 322 ? 2.412 16.281 -1.47 1 98.06 322 MET B N 1
ATOM 5275 C CA . MET B 1 322 ? 1.26 15.703 -2.154 1 98.06 322 MET B CA 1
ATOM 5276 C C . MET B 1 322 ? 0.439 14.836 -1.205 1 98.06 322 MET B C 1
ATOM 5278 O O . MET B 1 322 ? 0.998 14.102 -0.388 1 98.06 322 MET B O 1
ATOM 5282 N N . ALA B 1 323 ? -0.836 14.93 -1.324 1 97.94 323 ALA B N 1
ATOM 5283 C CA . ALA B 1 323 ? -1.76 14.094 -0.564 1 97.94 323 ALA B CA 1
ATOM 5284 C C . ALA B 1 323 ? -2.6 13.219 -1.493 1 97.94 323 ALA B C 1
ATOM 5286 O O . ALA B 1 323 ? -2.236 12.078 -1.775 1 97.94 323 ALA B O 1
ATOM 5287 N N . ARG B 1 324 ? -3.65 13.773 -2.125 1 96.69 324 ARG B N 1
ATOM 5288 C CA . ARG B 1 324 ? -4.59 13.047 -2.971 1 96.69 324 ARG B CA 1
ATOM 5289 C C . ARG B 1 324 ? -3.865 12.352 -4.121 1 96.69 324 ARG B C 1
ATOM 5291 O O . ARG B 1 324 ? -4.199 11.227 -4.484 1 96.69 324 ARG B O 1
ATOM 5298 N N . ALA B 1 325 ? -2.896 13.062 -4.676 1 97.44 325 ALA B N 1
ATOM 5299 C CA . ALA B 1 325 ? -2.131 12.484 -5.781 1 97.44 325 ALA B CA 1
ATOM 5300 C C . ALA B 1 325 ? -1.438 11.195 -5.355 1 97.44 325 ALA B C 1
ATOM 5302 O O . ALA B 1 325 ? -1.36 10.242 -6.133 1 97.44 325 ALA B O 1
ATOM 5303 N N . MET B 1 326 ? -0.93 11.141 -4.121 1 98.38 326 MET B N 1
ATOM 5304 C CA . MET B 1 326 ? -0.213 9.969 -3.609 1 98.38 326 MET B CA 1
ATOM 5305 C C . MET B 1 326 ? -1.175 8.82 -3.326 1 98.38 326 MET B C 1
ATOM 5307 O O . MET B 1 326 ? -0.791 7.652 -3.396 1 98.38 326 MET B O 1
ATOM 5311 N N . LEU B 1 327 ? -2.447 9.18 -2.932 1 98.5 327 LEU B N 1
ATOM 5312 C CA . LEU B 1 327 ? -3.451 8.141 -2.73 1 98.5 327 LEU B CA 1
ATOM 5313 C C . LEU B 1 327 ? -3.857 7.516 -4.059 1 98.5 327 LEU B C 1
ATOM 5315 O O . LEU B 1 327 ? -4.023 6.297 -4.148 1 98.5 327 LEU B O 1
ATOM 5319 N N . TYR B 1 328 ? -3.992 8.32 -5.098 1 98.25 328 TYR B N 1
ATOM 5320 C CA . TYR B 1 328 ? -4.41 7.875 -6.422 1 98.25 328 TYR B CA 1
ATOM 5321 C C . TYR B 1 328 ? -3.285 7.125 -7.125 1 98.25 328 TYR B C 1
ATOM 5323 O O . TYR B 1 328 ? -3.537 6.191 -7.887 1 98.25 328 TYR B O 1
ATOM 5331 N N . ASP B 1 329 ? -2.068 7.539 -6.879 1 98.25 329 ASP B N 1
ATOM 5332 C CA . ASP B 1 329 ? -0.862 6.902 -7.398 1 98.25 329 ASP B CA 1
ATOM 5333 C C . ASP B 1 329 ? 0.22 6.816 -6.324 1 98.25 329 ASP B C 1
ATOM 5335 O O . ASP B 1 329 ? 1.111 7.668 -6.266 1 98.25 329 ASP B O 1
ATOM 5339 N N . PRO B 1 330 ? 0.182 5.703 -5.57 1 98.44 330 PRO B N 1
ATOM 5340 C CA . PRO B 1 330 ? 1.13 5.605 -4.457 1 98.44 330 PRO B CA 1
ATOM 5341 C C . PRO B 1 330 ? 2.574 5.441 -4.926 1 98.44 330 PRO B C 1
ATOM 5343 O O . PRO B 1 330 ? 3.504 5.543 -4.117 1 98.44 330 PRO B O 1
ATOM 5346 N N . ARG B 1 331 ? 2.771 5.199 -6.215 1 98.75 331 ARG B N 1
ATOM 5347 C CA . ARG B 1 331 ? 4.109 5.117 -6.793 1 98.75 331 ARG B CA 1
ATOM 5348 C C . ARG B 1 331 ? 4.43 6.359 -7.617 1 98.75 331 ARG B C 1
ATOM 5350 O O . ARG B 1 331 ? 5.25 6.309 -8.531 1 98.75 331 ARG B O 1
ATOM 5357 N N . TRP B 1 332 ? 3.768 7.461 -7.336 1 98.75 332 TRP B N 1
ATOM 5358 C CA . TRP B 1 332 ? 3.969 8.711 -8.062 1 98.75 332 TRP B CA 1
ATOM 5359 C C . TRP B 1 332 ? 5.449 9.062 -8.133 1 98.75 332 TRP B C 1
ATOM 5361 O O . TRP B 1 332 ? 5.953 9.43 -9.203 1 98.75 332 TRP B O 1
ATOM 5371 N N . PRO B 1 333 ? 6.27 8.938 -7.031 1 98.81 333 PRO B N 1
ATOM 5372 C CA . PRO B 1 333 ? 7.695 9.266 -7.121 1 98.81 333 PRO B CA 1
ATOM 5373 C C . PRO B 1 333 ? 8.445 8.375 -8.109 1 98.81 333 PRO B C 1
ATOM 5375 O O . PRO B 1 333 ? 9.359 8.844 -8.797 1 98.81 333 PRO B O 1
ATOM 5378 N N . TRP B 1 334 ? 8.07 7.07 -8.156 1 98.69 334 TRP B N 1
ATOM 5379 C CA . TRP B 1 334 ? 8.68 6.191 -9.148 1 98.69 334 TRP B CA 1
ATOM 5380 C C . TRP B 1 334 ? 8.398 6.684 -10.562 1 98.69 334 TRP B C 1
ATOM 5382 O O . TRP B 1 334 ? 9.305 6.77 -11.391 1 98.69 334 TRP B O 1
ATOM 5392 N N . HIS B 1 335 ? 7.113 6.988 -10.797 1 98.56 335 HIS B N 1
ATOM 5393 C CA . HIS B 1 335 ? 6.676 7.434 -12.117 1 98.56 335 HIS B CA 1
ATOM 5394 C C . HIS B 1 335 ? 7.309 8.773 -12.484 1 98.56 335 HIS B C 1
ATOM 5396 O O . HIS B 1 335 ? 7.711 8.984 -13.633 1 98.56 335 HIS B O 1
ATOM 5402 N N . ALA B 1 336 ? 7.371 9.641 -11.508 1 98.62 336 ALA B N 1
ATOM 5403 C CA . ALA B 1 336 ? 8.016 10.938 -11.711 1 98.62 336 ALA B CA 1
ATOM 5404 C C . ALA B 1 336 ? 9.492 10.773 -12.039 1 98.62 336 ALA B C 1
ATOM 5406 O O . ALA B 1 336 ? 10.016 11.43 -12.945 1 98.62 336 ALA B O 1
ATOM 5407 N N . ALA B 1 337 ? 10.172 9.93 -11.289 1 98.44 337 ALA B N 1
ATOM 5408 C CA . ALA B 1 337 ? 11.586 9.664 -11.555 1 98.44 337 ALA B CA 1
ATOM 5409 C C . ALA B 1 337 ? 11.797 9.133 -12.969 1 98.44 337 ALA B C 1
ATOM 5411 O O . ALA B 1 337 ? 12.711 9.562 -13.672 1 98.44 337 ALA B O 1
ATOM 5412 N N . ALA B 1 338 ? 10.969 8.203 -13.328 1 97.88 338 ALA B N 1
ATOM 5413 C CA . ALA B 1 338 ? 11.039 7.648 -14.68 1 97.88 338 ALA B CA 1
ATOM 5414 C C . ALA B 1 338 ? 10.875 8.742 -15.734 1 97.88 338 ALA B C 1
ATOM 5416 O O . ALA B 1 338 ? 11.648 8.812 -16.688 1 97.88 338 ALA B O 1
ATOM 5417 N N . GLN B 1 339 ? 9.891 9.57 -15.539 1 97.19 339 GLN B N 1
ATOM 5418 C CA . GLN B 1 339 ? 9.57 10.625 -16.5 1 97.19 339 GLN B CA 1
ATOM 5419 C C . GLN B 1 339 ? 10.695 11.664 -16.547 1 97.19 339 GLN B C 1
ATOM 5421 O O . GLN B 1 339 ? 11 12.195 -17.625 1 97.19 339 GLN B O 1
ATOM 5426 N N . LEU B 1 340 ? 11.297 11.945 -15.43 1 97.81 340 LEU B N 1
ATOM 5427 C CA . LEU B 1 340 ? 12.258 13.039 -15.328 1 97.81 340 LEU B CA 1
ATOM 5428 C C . LEU B 1 340 ? 13.688 12.523 -15.5 1 97.81 340 LEU B C 1
ATOM 5430 O O . LEU B 1 340 ? 14.641 13.305 -15.445 1 97.81 340 LEU B O 1
ATOM 5434 N N . GLY B 1 341 ? 13.852 11.211 -15.688 1 96 341 GLY B N 1
ATOM 5435 C CA . GLY B 1 341 ? 15.164 10.617 -15.875 1 96 341 GLY B CA 1
ATOM 5436 C C . GLY B 1 341 ? 15.969 10.531 -14.586 1 96 341 GLY B C 1
ATOM 5437 O O . GLY B 1 341 ? 17.188 10.68 -14.602 1 96 341 GLY B O 1
ATOM 5438 N N . ALA B 1 342 ? 15.258 10.414 -13.484 1 97.31 342 ALA B N 1
ATOM 5439 C CA . ALA B 1 342 ? 15.906 10.32 -12.18 1 97.31 342 ALA B CA 1
ATOM 5440 C C . ALA B 1 342 ? 15.898 8.883 -11.664 1 97.31 342 ALA B C 1
ATOM 5442 O O . ALA B 1 342 ? 15.391 7.98 -12.336 1 97.31 342 ALA B O 1
ATOM 5443 N N . THR B 1 343 ? 16.625 8.688 -10.539 1 96.81 343 THR B N 1
ATOM 5444 C CA . THR B 1 343 ? 16.656 7.41 -9.836 1 96.81 343 THR B CA 1
ATOM 5445 C C . THR B 1 343 ? 15.953 7.52 -8.484 1 96.81 343 THR B C 1
ATOM 5447 O O . THR B 1 343 ? 16 8.562 -7.836 1 96.81 343 THR B O 1
ATOM 5450 N N . VAL B 1 344 ? 15.297 6.453 -8.109 1 97.44 344 VAL B N 1
ATOM 5451 C CA . VAL B 1 344 ? 14.539 6.465 -6.863 1 97.44 344 VAL B CA 1
ATOM 5452 C C . VAL B 1 344 ? 14.68 5.113 -6.164 1 97.44 344 VAL B C 1
ATOM 5454 O O . VAL B 1 344 ? 14.867 4.086 -6.816 1 97.44 344 VAL B O 1
ATOM 5457 N N . SER B 1 345 ? 14.586 5.121 -4.906 1 96.12 345 SER B N 1
ATOM 5458 C CA . SER B 1 345 ? 14.742 3.904 -4.117 1 96.12 345 SER B CA 1
ATOM 5459 C C . SER B 1 345 ? 13.477 3.051 -4.164 1 96.12 345 SER B C 1
ATOM 5461 O O . SER B 1 345 ? 12.367 3.578 -4.125 1 96.12 345 SER B O 1
ATOM 5463 N N . ALA B 1 346 ? 13.648 1.732 -4.258 1 97.56 346 ALA B N 1
ATOM 5464 C CA . ALA B 1 346 ? 12.578 0.737 -4.168 1 97.56 346 ALA B CA 1
ATOM 5465 C C . ALA B 1 346 ? 13.039 -0.491 -3.387 1 97.56 346 ALA B C 1
ATOM 5467 O O . ALA B 1 346 ? 14.227 -0.826 -3.387 1 97.56 346 ALA B O 1
ATOM 5468 N N . PRO B 1 347 ? 12.125 -1.134 -2.625 1 97.56 347 PRO B N 1
ATOM 5469 C CA . PRO B 1 347 ? 12.531 -2.357 -1.932 1 97.56 347 PRO B CA 1
ATOM 5470 C C . PRO B 1 347 ? 12.906 -3.482 -2.893 1 97.56 347 PRO B C 1
ATOM 5472 O O . PRO B 1 347 ? 12.312 -3.607 -3.967 1 97.56 347 PRO B O 1
ATOM 5475 N N . PRO B 1 348 ? 13.844 -4.355 -2.527 1 97.31 348 PRO B N 1
ATOM 5476 C CA . PRO B 1 348 ? 14.289 -5.414 -3.434 1 97.31 348 PRO B CA 1
ATOM 5477 C C . PRO B 1 348 ? 13.148 -6.32 -3.893 1 97.31 348 PRO B C 1
ATOM 5479 O O . PRO B 1 348 ? 13.18 -6.844 -5.008 1 97.31 348 PRO B O 1
ATOM 5482 N N . GLN B 1 349 ? 12.125 -6.473 -3.049 1 97.94 349 GLN B N 1
ATOM 5483 C CA . GLN B 1 349 ? 10.953 -7.281 -3.383 1 97.94 349 GLN B CA 1
ATOM 5484 C C . GLN B 1 349 ? 10.273 -6.766 -4.648 1 97.94 349 GLN B C 1
ATOM 5486 O O . GLN B 1 349 ? 9.578 -7.516 -5.336 1 97.94 349 GLN B O 1
ATOM 5491 N N . TYR B 1 350 ? 10.508 -5.422 -4.977 1 98 350 TYR B N 1
ATOM 5492 C CA . TYR B 1 350 ? 9.773 -4.816 -6.086 1 98 350 TYR B CA 1
ATOM 5493 C C . TYR B 1 350 ? 10.719 -4.48 -7.238 1 98 350 TYR B C 1
ATOM 5495 O O . TYR B 1 350 ? 10.289 -3.924 -8.25 1 98 350 TYR B O 1
ATOM 5503 N N . TRP B 1 351 ? 12.023 -4.855 -7.164 1 97.06 351 TRP B N 1
ATOM 5504 C CA . TRP B 1 351 ? 13.023 -4.469 -8.156 1 97.06 351 TRP B CA 1
ATOM 5505 C C . TRP B 1 351 ? 12.656 -5.012 -9.539 1 97.06 351 TRP B C 1
ATOM 5507 O O . TRP B 1 351 ? 12.898 -4.359 -10.555 1 97.06 351 TRP B O 1
ATOM 5517 N N . ARG B 1 352 ? 11.938 -6.125 -9.547 1 94.25 352 ARG B N 1
ATOM 5518 C CA . ARG B 1 352 ? 11.625 -6.77 -10.812 1 94.25 352 ARG B CA 1
ATOM 5519 C C . ARG B 1 352 ? 10.523 -6.02 -11.555 1 94.25 352 ARG B C 1
ATOM 5521 O O . ARG B 1 352 ? 10.266 -6.281 -12.734 1 94.25 352 ARG B O 1
ATOM 5528 N N . SER B 1 353 ? 9.93 -5.066 -10.906 1 95.88 353 SER B N 1
ATOM 5529 C CA . SER B 1 353 ? 8.852 -4.324 -11.547 1 95.88 353 SER B CA 1
ATOM 5530 C C . SER B 1 353 ? 9.398 -3.172 -12.383 1 95.88 353 SER B C 1
ATOM 5532 O O . SER B 1 353 ? 8.648 -2.5 -13.094 1 95.88 353 SER B O 1
ATOM 5534 N N . GLN B 1 354 ? 10.734 -2.932 -12.367 1 94.75 354 GLN B N 1
ATOM 5535 C CA . GLN B 1 354 ? 11.344 -1.86 -13.141 1 94.75 354 GLN B CA 1
ATOM 5536 C C . GLN B 1 354 ? 11.055 -2.031 -14.633 1 94.75 354 GLN B C 1
ATOM 5538 O O . GLN B 1 354 ? 11.414 -3.053 -15.227 1 94.75 354 GLN B O 1
ATOM 5543 N N . PRO B 1 355 ? 10.336 -1.064 -15.172 1 92.56 355 PRO B N 1
ATOM 5544 C CA . PRO B 1 355 ? 10.109 -1.18 -16.609 1 92.56 355 PRO B CA 1
ATOM 5545 C C . PRO B 1 355 ? 11.406 -1.234 -17.422 1 92.56 355 PRO B C 1
ATOM 5547 O O . PRO B 1 355 ? 12.375 -0.551 -17.078 1 92.56 355 PRO B O 1
ATOM 5550 N N . ARG B 1 356 ? 11.359 -1.931 -18.469 1 88.75 356 ARG B N 1
ATOM 5551 C CA . ARG B 1 356 ? 12.547 -2.158 -19.297 1 88.75 356 ARG B CA 1
ATOM 5552 C C . ARG B 1 356 ? 13.055 -0.854 -19.906 1 88.75 356 ARG B C 1
ATOM 5554 O O . ARG B 1 356 ? 14.25 -0.7 -20.156 1 88.75 356 ARG B O 1
ATOM 5561 N N . GLU B 1 357 ? 12.07 0.037 -20.094 1 91.5 357 GLU B N 1
ATOM 5562 C CA . GLU B 1 357 ? 12.406 1.306 -20.734 1 91.5 357 GLU B CA 1
ATOM 5563 C C . GLU B 1 357 ? 13.195 2.207 -19.781 1 91.5 357 GLU B C 1
ATOM 5565 O O . GLU B 1 357 ? 13.836 3.166 -20.219 1 91.5 357 GLU B O 1
ATOM 5570 N N . TYR B 1 358 ? 13.133 1.912 -18.469 1 92.62 358 TYR B N 1
ATOM 5571 C CA . TYR B 1 358 ? 13.82 2.721 -17.469 1 92.62 358 TYR B CA 1
ATOM 5572 C C . TYR B 1 358 ? 14.828 1.883 -16.688 1 92.62 358 TYR B C 1
ATOM 5574 O O . TYR B 1 358 ? 14.641 1.607 -15.5 1 92.62 358 TYR B O 1
ATOM 5582 N N . LYS B 1 359 ? 15.961 1.526 -17.203 1 87.69 359 LYS B N 1
ATOM 5583 C CA . LYS B 1 359 ? 16.906 0.528 -16.719 1 87.69 359 LYS B CA 1
ATOM 5584 C C . LYS B 1 359 ? 17.578 0.979 -15.422 1 87.69 359 LYS B C 1
ATOM 5586 O O . LYS B 1 359 ? 18.047 0.151 -14.641 1 87.69 359 LYS B O 1
ATOM 5591 N N . ALA B 1 360 ? 17.531 2.229 -15.117 1 92.31 360 ALA B N 1
ATOM 5592 C CA . ALA B 1 360 ? 18.25 2.682 -13.93 1 92.31 360 ALA B CA 1
ATOM 5593 C C . ALA B 1 360 ? 17.297 3.35 -12.938 1 92.31 360 ALA B C 1
ATOM 5595 O O . ALA B 1 360 ? 17.75 4.066 -12.039 1 92.31 360 ALA B O 1
ATOM 5596 N N . LEU B 1 361 ? 16.062 3.041 -13.078 1 96.62 361 LEU B N 1
ATOM 5597 C CA . LEU B 1 361 ? 15.078 3.727 -12.25 1 96.62 361 LEU B CA 1
ATOM 5598 C C . LEU B 1 361 ? 15.328 3.469 -10.773 1 96.62 361 LEU B C 1
ATOM 5600 O O . LEU B 1 361 ? 15.344 4.406 -9.969 1 96.62 361 LEU B O 1
ATOM 5604 N N . PHE B 1 362 ? 15.617 2.186 -10.422 1 97.25 362 PHE B N 1
ATOM 5605 C CA . PHE B 1 362 ? 15.805 1.823 -9.023 1 97.25 362 PHE B CA 1
ATOM 5606 C C . PHE B 1 362 ? 17.281 1.742 -8.672 1 97.25 362 PHE B C 1
ATOM 5608 O O . PHE B 1 362 ? 17.656 1.16 -7.652 1 97.25 362 PHE B O 1
ATOM 5615 N N . GLY B 1 363 ? 18.125 2.289 -9.469 1 94.69 363 GLY B N 1
ATOM 5616 C CA . GLY B 1 363 ? 19.547 2.26 -9.242 1 94.69 363 GLY B CA 1
ATOM 5617 C C . GLY B 1 363 ? 20.219 1.003 -9.773 1 94.69 363 GLY B C 1
ATOM 5618 O O . GLY B 1 363 ? 19.766 0.427 -10.766 1 94.69 363 GLY B O 1
ATOM 5619 N N . ASP B 1 364 ? 21.328 0.681 -9.18 1 91.31 364 ASP B N 1
ATOM 5620 C CA . ASP B 1 364 ? 22.062 -0.515 -9.586 1 91.31 364 ASP B CA 1
ATOM 5621 C C . ASP B 1 364 ? 21.5 -1.76 -8.906 1 91.31 364 ASP B C 1
ATOM 5623 O O . ASP B 1 364 ? 22.047 -2.213 -7.891 1 91.31 364 ASP B O 1
ATOM 5627 N N . VAL B 1 365 ? 20.5 -2.219 -9.531 1 92 365 VAL B N 1
ATOM 5628 C CA . VAL B 1 365 ? 19.844 -3.377 -8.93 1 92 365 VAL B CA 1
ATOM 5629 C C . VAL B 1 365 ? 20.125 -4.621 -9.773 1 92 365 VAL B C 1
ATOM 5631 O O . VAL B 1 365 ? 20.281 -4.531 -10.992 1 92 365 VAL B O 1
ATOM 5634 N N . SER B 1 366 ? 20.297 -5.781 -9.102 1 90.25 366 SER B N 1
ATOM 5635 C CA . SER B 1 366 ? 20.5 -7.078 -9.742 1 90.25 366 SER B CA 1
ATOM 5636 C C . SER B 1 366 ? 19.641 -8.164 -9.078 1 90.25 366 SER B C 1
ATOM 5638 O O . SER B 1 366 ? 19.484 -8.164 -7.855 1 90.25 366 SER B O 1
ATOM 5640 N N . PHE B 1 367 ? 19.078 -8.938 -9.875 1 90 367 PHE B N 1
ATOM 5641 C CA . PHE B 1 367 ? 18.312 -10.07 -9.375 1 90 367 PHE B CA 1
ATOM 5642 C C . PHE B 1 367 ? 18.469 -11.281 -10.289 1 90 367 PHE B C 1
ATOM 5644 O O . PHE B 1 367 ? 18.797 -11.141 -11.469 1 90 367 PHE B O 1
ATOM 5651 N N . GLY B 1 368 ? 18.391 -12.445 -9.656 1 89.38 368 GLY B N 1
ATOM 5652 C CA . GLY B 1 368 ? 18.453 -13.727 -10.336 1 89.38 368 GLY B CA 1
ATOM 5653 C C . GLY B 1 368 ? 17.391 -14.703 -9.867 1 89.38 368 GLY B C 1
ATOM 5654 O O . GLY B 1 368 ? 16.672 -14.43 -8.906 1 89.38 368 GLY B O 1
ATOM 5655 N N . GLN B 1 369 ? 17.156 -15.688 -10.734 1 85.19 369 GLN B N 1
ATOM 5656 C CA . GLN B 1 369 ? 16.219 -16.75 -10.375 1 85.19 369 GLN B CA 1
ATOM 5657 C C . GLN B 1 369 ? 16.578 -18.047 -11.078 1 85.19 369 GLN B C 1
ATOM 5659 O O . GLN B 1 369 ? 17.188 -18.047 -12.148 1 85.19 369 GLN B O 1
ATOM 5664 N N . ARG B 1 370 ? 16.281 -19.016 -10.328 1 87.31 370 ARG B N 1
ATOM 5665 C CA . ARG B 1 370 ? 16.422 -20.344 -10.922 1 87.31 370 ARG B CA 1
ATOM 5666 C C . ARG B 1 370 ? 15.117 -20.766 -11.594 1 87.31 370 ARG B C 1
ATOM 5668 O O . ARG B 1 370 ? 14.031 -20.359 -11.18 1 87.31 370 ARG B O 1
#

InterPro domains:
  IPR001155 NADH:flavin oxidoreductase/NADH oxidase, N-terminal [PF00724] (4-340)
  IPR013785 Aldolase-type TIM barrel [G3DSA:3.20.20.70] (1-370)
  IPR044152 NADPH dehydrogenase YqjM-like [PTHR43303] (1-357)
  IPR044152 NADPH dehydrogenase YqjM-like [cd02932] (4-339)

Secondary structure (DSSP, 8-state):
--GGGS-EEETTEEESSSEEEPP------BTBB--HHHHHHHHHHHTS--SEEEEEEEESSGGG-SSTT-BB-SSHHHHHHHHHHHHHHHHH---EEEEEEE--GGG-SBPPGGGT--B--GGGT--PPEESSS--SSTTSPPPEEP-HHHHHHHHHHHHHHHHHHHHTT-SEEEEEE-TTSHHHHHH-TTT----STTSSSHHHHHHHHHHHHHHHHHHS-TTS-EEEEEES--SSTTS--HHHHHHHHHHHHHTT--EEEEE---S-TT------TTTTHHHHHHHHHHH---EEE-SS---HHHHHHHHHTTS-SEEEESHHHHH-TTHHHHHHHHHT------GGGGGG--TT-TTTTSS------/--GGGS-EEETTEEESSSEEEPP------BTBB--HHHHHHHHHHHTS--SEEEEEEEESSGGG-SSTT-BB-SSHHHHHHHHHHHHHHHHH---EEEEEEE--GGG-SBPPGGGT--B--GGGT--PPEESSS--SSTTSPPPEEP-HHHHHHHHHHHHHHHHHHHHTT-SEEEEEE-TTSHHHHHH-TTT----STTSSSHHHHHHHHHHHHHHHHHHS-TTS-EEEEEES--SSTTS--HHHHHHHHHHHHHTT--EEEEE---S-TT------TTTTHHHHHHHHHHH---EEE-SS---HHHHHHHHHTTS-SEEEESHHHHH-TTHHHHHHHHHT------GGGGGG--TT-TTTTSS------

Organism: Burkholderia thailandensis (strain ATCC 700388 / DSM 13276 / CCUG 48851 / CIP 106301 / E264) (NCBI:txid271848)

Foldseek 3Di:
DQQQQPWDDFQQAIFRGFEEADADWDLAAAQQADDVVLLVPVQLLLQQQGREYEHHAAELDCQQALANSGHYQPDDRSLVRCLVSLVSSVVFHPHAYEYEYFGAALNHQFHDVVVPRHHDDVVRPGDAGEACDQDHQDPVDGTHHHADPVRLVVRLVSLLNSLLSCQVSVHQEYEYELAQQGHLVLLQKLVNHPDDDQSDDDNNNSLPSVLSSQLSSCVSHDVSGAYAYEYACEQQDPRIHHNVSVLVSLQSCVVSRHQEYEYHHHNNHPPHDQDADAQSGLQSQQVSCVRRVHQYEGEGNHQDLVVQSCSCVVPSHVHYYDYVNCVVPVNSVLVSCQVVVHEGAGGLVCVVVDDPSNVQNHHPDDDDDD/DQQQQPWDDFQQAIFRGFEEADADWDLAAAQQADDVVLLVVVQLLLQQQGREYEHHAAELDCQQALANSGHYQPDDRSLVRCLVSLVSSVVFHPHAYEYEYTGAALNHQFHDVVVPRHHDDVVRPGDAGEACDQDHQDPVDGTHHHDDPVRLVVRLVSLLNSLLSCQVSVHQEYEYELAQQGHLVLLQKLVNHPDDDQSDDDNNNSLVSVLSSQLSSCVSHDVSGAYAYEYACEQQDPRIHHNVSVLVSLQSCVVSRHQEYEYHHHNNHPPHDQDADAQSGLQSQQVSCVRRVHQYEGEGNHQDLVVQSCSCVVPSHVHYYDYVNCVVPVNSVLVSCQVVVHEGAGGLVCVVVDDPSNVQNHHPDDDDDD

Nearest PDB structures (foldseek):
  5ocs-assembly1_D  TM=9.566E-01  e=9.569E-59  Cupriavidus metallidurans
  8pun-assembly1_C  TM=9.895E-01  e=4.455E-54  Ferrovum sp. JA12
  7o0t-assembly1_A  TM=9.868E-01  e=6.627E-50  Chloroflexus aggregans DSM 9485
  8uaj-assembly1_A  TM=9.806E-01  e=4.908E-50  Thermus scotoductus SA-01
  5nux-assembly1_A  TM=9.799E-01  e=3.932E-48  Thermus scotoductus

pLDDT: mean 97.69, std 2.33, range [76.19, 99.0]

Sequence (740 aa):
MSALFSPFTLRGVTLPNRIVISPMCQYSAENGEARAWHMIHLGHLALSGAGLLCIEATAVEPDGRISPADLGLWNDATEAALEPVLAAIRKHSPIRVAMQLSHAGRKASSDVPWNGGQLIPADQGGWQPHAPSAVPHREHEPSPLALDSAGLERVRCAFVESAKRAARLGIDAIEVHAAHGYLLHQFLSPLANHRTDAYGGSLENRMRFPLEVFDAVRAAFPDDRPVGVRVSATDWVTGGWELDDTIAFARELKRRGCDWIDVSSGGVSPLQKIPLSPGYQVPFAQAIKRAVDLPTIAVGLISDPEHANRVIEAGDADFVAMARAMLYDPRWPWHAAAQLGATVSAPPQYWRSQPREYKALFGDVSFGQRMSALFSPFTLRGVTLPNRIVISPMCQYSAENGEARAWHMIHLGHLALSGAGLLCIEATAVEPDGRISPADLGLWNDATEAALEPVLAAIRKHSPIRVAMQLSHAGRKASSDVPWNGGQLIPADQGGWQPHAPSAVPHREHEPSPLALDSAGLERVRCAFVESAKRAARLGIDAIEVHAAHGYLLHQFLSPLANHRTDAYGGSLENRMRFPLEVFDAVRAAFPDDRPVGVRVSATDWVTGGWELDDTIAFARELKRRGCDWIDVSSGGVSPLQKIPLSPGYQVPFAQAIKRAVDLPTIAVGLISDPEHANRVIEAGDADFVAMARAMLYDPRWPWHAAAQLGATVSAPPQYWRSQPREYKALFGDVSFGQR

Radius of gyration: 28.41 Å; Cα contacts (8 Å, |Δi|>4): 1846; chains: 2; bounding box: 53×88×61 Å